Protein AF-0000000068954070 (afdb_homodimer)

pLDDT: mean 81.16, std 16.68, range [24.02, 98.12]

Sequence (468 aa):
MTKLSSVSDAIIRSIESGDLREGDRLPSEGELASFHGVSVGTVQKALARLTHSGLITREQGRGTFVSGTRVAPADVRYLRFRDEQGNELPSYVHARSVKRIKRKGPWSEFLAGDGYVRIERVISVGGRFDLYSEFWLREEDFAQLGGLDRDALEKNLRELIGQRLSLPTLRVDQWIRFGPAPAVAAQELGLDPEAPAFIMELRGYTLRDQPLYYQSVYAAPFAERLMIVREKSTMTKLSSVSDAIIRSIESGDLREGDRLPSEGELASFHGVSVGTVQKALARLTHSGLITREQGRGTFVSGTRVAPADVRYLRFRDEQGNELPSYVHARSVKRIKRKGPWSEFLAGDGYVRIERVISVGGRFDLYSEFWLREEDFAQLGGLDRDALEKNLRELIGQRLSLPTLRVDQWIRFGPAPAVAAQELGLDPEAPAFIMELRGYTLRDQPLYYQSVYAAPFAERLMIVREKST

Solvent-accessible surface area (backbone atoms only — not comparable to full-atom values): 24841 Å² total; per-residue (Å²): 126,57,76,39,53,49,53,35,46,51,52,50,46,30,40,70,70,52,78,36,37,67,64,34,72,52,70,50,57,64,53,47,8,63,75,68,71,48,51,53,65,40,37,49,52,20,50,48,52,35,35,72,67,30,49,24,39,75,40,76,95,66,42,38,22,29,28,65,60,49,68,60,50,76,52,73,76,59,70,37,35,21,45,95,87,64,45,77,43,58,72,45,56,39,62,71,49,76,44,80,41,76,74,82,50,76,55,42,71,61,59,64,62,89,37,30,30,39,38,33,32,39,35,36,40,60,85,73,49,59,33,45,33,42,39,34,32,40,39,69,60,50,57,63,58,66,66,74,54,67,71,57,58,37,47,56,56,65,60,48,40,20,66,65,66,68,48,48,72,69,43,42,47,34,32,36,33,27,33,57,46,60,69,69,59,18,58,76,63,71,44,58,69,76,42,63,19,41,37,36,41,38,39,32,15,22,77,92,68,34,64,58,37,31,35,40,38,35,28,59,67,39,83,45,32,39,50,68,49,82,51,80,78,126,127,56,76,40,52,49,53,37,47,52,51,48,42,30,39,67,70,52,77,36,37,67,64,34,72,51,72,51,56,64,53,48,10,63,76,68,70,47,50,52,65,40,37,50,52,22,49,48,50,34,35,72,66,30,48,26,38,76,38,72,96,70,42,38,22,29,27,66,58,49,66,59,50,76,52,74,72,58,73,35,34,20,44,96,86,63,46,77,42,57,73,47,56,39,62,72,48,76,44,81,40,76,73,81,48,75,54,44,72,61,57,64,60,89,37,30,30,39,38,34,32,38,34,36,42,60,86,75,50,59,34,44,33,40,38,36,34,41,39,68,61,51,57,62,59,68,68,76,54,70,70,58,58,38,47,55,58,64,59,48,41,20,63,67,66,62,48,50,65,68,42,41,47,34,32,37,33,28,28,58,46,58,69,69,60,18,58,76,65,70,46,57,66,78,42,61,17,41,36,36,42,36,39,33,14,22,76,92,67,34,64,58,38,32,35,39,38,35,28,60,67,38,82,46,32,39,50,70,50,80,55,79,78,127

Organism: Cupriavidus necator (strain ATCC 17699 / DSM 428 / KCTC 22496 / NCIMB 10442 / H16 / Stanier 337) (NCBI:txid381666)

Nearest PDB structures (foldseek):
  2wv0-assembly3_E  TM=5.029E-01  e=3.116E-14  Bacillus subtilis
  3cnv-assembly1_C  TM=7.802E-01  e=9.520E-10  Bordetella bronchiseptica RB50
  3cnv-assembly1_D  TM=7.605E-01  e=8.431E-10  Bordetella bronchiseptica RB50
  3cnv-assembly1_B  TM=7.552E-01  e=2.674E-09  Bordetella bronchiseptica RB50
  3cnv-assembly1_A  TM=7.682E-01  e=9.012E-09  Bordetella bronchiseptica RB50

InterPro domains:
  IPR000524 Transcription regulator HTH, GntR [PF00392] (6-66)
  IPR000524 Transcription regulator HTH, GntR [PS50949] (1-69)
  IPR000524 Transcription regulator HTH, GntR [SM00345] (7-66)
  IPR000524 Transcription regulator HTH, GntR [cd07377] (7-67)
  IPR011663 UbiC transcription regulator-associated [PF07702] (112-218)
  IPR011663 UbiC transcription regulator-associated [SM00866] (84-224)
  IPR028978 Chorismate pyruvate-lyase/UbiC transcription regulator-associated domain superfamily [G3DSA:3.40.1410.10] (101-226)
  IPR028978 Chorismate pyruvate-lyase/UbiC transcription regulator-associated domain superfamily [SSF64288] (54-221)
  IPR036388 Winged helix-like DNA-binding domain superfamily [G3DSA:1.10.10.10] (3-100)
  IPR036390 Winged helix DNA-binding domain superfamily [SSF46785] (4-73)
  IPR050679 Bacterial HTH-type transcriptional regulator [PTHR44846] (6-218)

Foldseek 3Di:
DPLLCVLLLVVLLCPLVVVADFFRFDPALVVSCVVSVHDSVSSVVSLVVCVVLQQWPADVPPGIGGGPCQVVPVLPVPQWWAAPVGDTWDKWKFWDDKDKDQDDDPFCVQQVERIKIWTWMWMQTNVPFIKIKIKMFHPVLCVQLVDDDRVRSGDRVQSSSCNRVVFHFRDKDKDKDWFFDPPVRCVVAVHDRGHIKIKMKMWTAGPPRNTGMIMIMIYHDDPIDRDDDDDPPD/DPLLCVLLLVVLLCPLQVVADFFDFDPALVVSCVVSVHDSVSSVSSLVVCVVLQQWPADVPPGIGGGPCQVVPVLPVPQWWAAPVGDTWDKWKFWDDKDKDQDDDPFCVQQVERIKIWTWMWMQTNVPWIKIKIKMFHPVLCVQLVDDDRVRSGDRVQSSSCNRVVFHFSDKDKDKDWWFDPPVRCVVAVHDRGHIKIKMKMWTAGPPRNTGMIMIMIYHDDPIDRDDDDDPPD

Structure (mmCIF, N/CA/C/O backbone):
data_AF-0000000068954070-model_v1
#
loop_
_entity.id
_entity.type
_entity.pdbx_description
1 polymer 'GntR family transcriptional regulator'
#
loop_
_atom_site.group_PDB
_atom_site.id
_atom_site.type_symbol
_atom_site.label_atom_id
_atom_site.label_alt_id
_atom_site.label_comp_id
_atom_site.label_asym_id
_atom_site.label_entity_id
_atom_site.label_seq_id
_atom_site.pdbx_PDB_ins_code
_atom_site.Cartn_x
_atom_site.Cartn_y
_atom_site.Cartn_z
_atom_site.occupancy
_atom_site.B_iso_or_equiv
_atom_site.auth_seq_id
_atom_site.auth_comp_id
_atom_site.auth_asym_id
_atom_site.auth_atom_id
_atom_site.pdbx_PDB_model_num
ATOM 1 N N . MET A 1 1 ? -19.578 29.016 3.51 1 37.38 1 MET A N 1
ATOM 2 C CA . MET A 1 1 ? -19.781 27.578 3.377 1 37.38 1 MET A CA 1
ATOM 3 C C . MET A 1 1 ? -21.141 27.281 2.75 1 37.38 1 MET A C 1
ATOM 5 O O . MET A 1 1 ? -22.172 27.797 3.205 1 37.38 1 MET A O 1
ATOM 9 N N . THR A 1 2 ? -21.172 26.812 1.629 1 49.91 2 THR A N 1
ATOM 10 C CA . THR A 1 2 ? -22.484 26.625 1.021 1 49.91 2 THR A CA 1
ATOM 11 C C . THR A 1 2 ? -23.312 25.625 1.827 1 49.91 2 THR A C 1
ATOM 13 O O . THR A 1 2 ? -22.75 24.781 2.545 1 49.91 2 THR A O 1
ATOM 16 N N . LYS A 1 3 ? -24.562 25.828 1.966 1 56.47 3 LYS A N 1
ATOM 17 C CA . LYS A 1 3 ? -25.5 24.984 2.699 1 56.47 3 LYS A CA 1
ATOM 18 C C . LYS A 1 3 ? -25.234 23.5 2.438 1 56.47 3 LYS A C 1
ATOM 20 O O . LYS A 1 3 ? -25.391 22.672 3.33 1 56.47 3 LYS A O 1
ATOM 25 N N . LEU A 1 4 ? -24.766 23.125 1.271 1 53.81 4 LEU A N 1
ATOM 26 C CA . LEU A 1 4 ? -24.406 21.766 0.862 1 53.81 4 LEU A CA 1
ATOM 27 C C . LEU A 1 4 ? -23.219 21.25 1.671 1 53.81 4 LEU A C 1
ATOM 29 O O . LEU A 1 4 ? -23.219 20.125 2.143 1 53.81 4 LEU A O 1
ATOM 33 N N . SER A 1 5 ? -22.344 22.062 1.843 1 59.75 5 SER A N 1
ATOM 34 C CA . SER A 1 5 ? -21.125 21.719 2.586 1 59.75 5 SER A CA 1
ATOM 35 C C . SER A 1 5 ? -21.438 21.5 4.062 1 59.75 5 SER A C 1
ATOM 37 O O . SER A 1 5 ? -20.844 20.609 4.699 1 59.75 5 SER A O 1
ATOM 39 N N . SER A 1 6 ? -22.453 22.141 4.441 1 66.88 6 SER A N 1
ATOM 40 C CA . SER A 1 6 ? -22.781 22.047 5.863 1 66.88 6 SER A CA 1
ATOM 41 C C . SER A 1 6 ? -23.312 20.656 6.215 1 66.88 6 SER A C 1
ATOM 43 O O . SER A 1 6 ? -22.938 20.078 7.234 1 66.88 6 SER A O 1
ATOM 45 N N . VAL A 1 7 ? -24.188 20.078 5.34 1 77.38 7 VAL A N 1
ATOM 46 C CA . VAL A 1 7 ? -24.766 18.781 5.605 1 77.38 7 VAL A CA 1
ATOM 47 C C . VAL A 1 7 ? -23.688 17.703 5.52 1 77.38 7 VAL A C 1
ATOM 49 O O . VAL A 1 7 ? -23.562 16.859 6.418 1 77.38 7 VAL A O 1
ATOM 52 N N . SER A 1 8 ? -22.969 17.828 4.457 1 73.06 8 SER A N 1
ATOM 53 C CA . SER A 1 8 ? -21.906 16.844 4.301 1 73.06 8 SER A CA 1
ATOM 54 C C . SER A 1 8 ? -20.922 16.891 5.473 1 73.06 8 SER A C 1
ATOM 56 O O . SER A 1 8 ? -20.547 15.859 6.02 1 73.06 8 SER A O 1
ATOM 58 N N . ASP A 1 9 ? -20.688 18.078 5.836 1 62.56 9 ASP A N 1
ATOM 59 C CA . ASP A 1 9 ? -19.734 18.281 6.926 1 62.56 9 ASP A CA 1
ATOM 60 C C . ASP A 1 9 ? -20.281 17.734 8.242 1 62.56 9 ASP A C 1
ATOM 62 O O . ASP A 1 9 ? -19.547 17.141 9.031 1 62.56 9 ASP A O 1
ATOM 66 N N . ALA A 1 10 ? -21.531 18 8.438 1 71.38 10 ALA A N 1
ATOM 67 C CA . ALA A 1 10 ? -22.156 17.516 9.664 1 71.38 10 ALA A CA 1
ATOM 68 C C . ALA A 1 10 ? -22.141 15.984 9.719 1 71.38 10 ALA A C 1
ATOM 70 O O . ALA A 1 10 ? -21.844 15.406 10.766 1 71.38 10 ALA A O 1
ATOM 71 N N . ILE A 1 11 ? -22.375 15.344 8.648 1 76 11 ILE A N 1
ATOM 72 C CA . ILE A 1 11 ? -22.391 13.883 8.602 1 76 11 ILE A CA 1
ATOM 73 C C . ILE A 1 11 ? -20.969 13.359 8.773 1 76 11 ILE A C 1
ATOM 75 O O . ILE A 1 11 ? -20.734 12.422 9.539 1 76 11 ILE A O 1
ATOM 79 N N . ILE A 1 12 ? -20.141 14.016 8.109 1 65.31 12 ILE A N 1
ATOM 80 C CA . ILE A 1 12 ? -18.734 13.633 8.219 1 65.31 12 ILE A CA 1
ATOM 81 C C . ILE A 1 12 ? -18.281 13.789 9.664 1 65.31 12 ILE A C 1
ATOM 83 O O . ILE A 1 12 ? -17.625 12.898 10.219 1 65.31 12 ILE A O 1
ATOM 87 N N . ARG A 1 13 ? -18.656 14.828 10.281 1 60.53 13 ARG A N 1
ATOM 88 C CA . ARG A 1 13 ? -18.297 15.055 11.68 1 60.53 13 ARG A CA 1
ATOM 89 C C . ARG A 1 13 ? -18.875 13.961 12.578 1 60.53 13 ARG A C 1
ATOM 91 O O . ARG A 1 13 ? -18.219 13.508 13.516 1 60.53 13 ARG A O 1
ATOM 98 N N . SER A 1 14 ? -20.062 13.602 12.25 1 67.69 14 SER A N 1
ATOM 99 C CA . SER A 1 14 ? -20.703 12.547 13.039 1 67.69 14 SER A CA 1
ATOM 100 C C . SER A 1 14 ? -20 11.211 12.852 1 67.69 14 SER A C 1
ATOM 102 O O . SER A 1 14 ? -19.891 10.422 13.797 1 67.69 14 SER A O 1
ATOM 104 N N . ILE A 1 15 ? -19.562 11.047 11.703 1 65.19 15 ILE A N 1
ATOM 105 C CA . ILE A 1 15 ? -18.828 9.812 11.438 1 65.19 15 ILE A CA 1
ATOM 106 C C . ILE A 1 15 ? -17.469 9.859 12.109 1 65.19 15 ILE A C 1
ATOM 108 O O . ILE A 1 15 ? -17.047 8.906 12.766 1 65.19 15 ILE A O 1
ATOM 112 N N . GLU A 1 16 ? -16.984 10.953 12.109 1 52.72 16 GLU A N 1
ATOM 113 C CA . GLU A 1 16 ? -15.656 11.156 12.68 1 52.72 16 GLU A CA 1
ATOM 114 C C . GLU A 1 16 ? -15.688 11.086 14.203 1 52.72 16 GLU A C 1
ATOM 116 O O . GLU A 1 16 ? -14.758 10.57 14.828 1 52.72 16 GLU A O 1
ATOM 121 N N . SER A 1 17 ? -16.656 11.57 14.688 1 52.03 17 SER A N 1
ATOM 122 C CA . SER A 1 17 ? -16.797 11.609 16.141 1 52.03 17 SER A CA 1
ATOM 123 C C . SER A 1 17 ? -17.234 10.258 16.688 1 52.03 17 SER A C 1
ATOM 125 O O . SER A 1 17 ? -17.203 10.031 17.906 1 52.03 17 SER A O 1
ATOM 127 N N . GLY A 1 18 ? -17.469 9.453 15.672 1 56 18 GLY A N 1
ATOM 128 C CA . GLY A 1 18 ? -17.984 8.164 16.109 1 56 18 GLY A CA 1
ATOM 129 C C . GLY A 1 18 ? -19.469 8.18 16.422 1 56 18 GLY A C 1
ATOM 130 O O . GLY A 1 18 ? -20.047 7.156 16.797 1 56 18 GLY A O 1
ATOM 131 N N . ASP A 1 19 ? -20.094 9.297 16.359 1 62.62 19 ASP A N 1
ATOM 132 C CA . ASP A 1 19 ? -21.531 9.367 16.547 1 62.62 19 ASP A CA 1
ATOM 133 C C . ASP A 1 19 ? -22.266 8.531 15.5 1 62.62 19 ASP A C 1
ATOM 135 O O . ASP A 1 19 ? -23.344 7.98 15.773 1 62.62 19 ASP A O 1
ATOM 139 N N . LEU A 1 20 ? -21.672 8.578 14.328 1 70.25 20 LEU A N 1
ATOM 140 C CA . LEU A 1 20 ? -22.094 7.676 13.266 1 70.25 20 LEU A CA 1
ATOM 141 C C . LEU A 1 20 ? -21 6.645 12.977 1 70.25 20 LEU A C 1
ATOM 143 O O . LEU A 1 20 ? -19.844 7.004 12.711 1 70.25 20 LEU A O 1
ATOM 147 N N . ARG A 1 21 ? -21.312 5.52 13.172 1 62.78 21 ARG A N 1
ATOM 148 C CA . ARG A 1 21 ? -20.359 4.434 12.977 1 62.78 21 ARG A CA 1
ATOM 149 C C . ARG A 1 21 ? -20.688 3.646 11.711 1 62.78 21 ARG A C 1
ATOM 151 O O . ARG A 1 21 ? -21.781 3.764 11.164 1 62.78 21 ARG A O 1
ATOM 158 N N . GLU A 1 22 ? -19.562 2.971 11.367 1 61.41 22 GLU A N 1
ATOM 159 C CA . GLU A 1 22 ? -19.766 2.078 10.234 1 61.41 22 GLU A CA 1
ATOM 160 C C . GLU A 1 22 ? -21.062 1.28 10.398 1 61.41 22 GLU A C 1
ATOM 162 O O . GLU A 1 22 ? -21.328 0.748 11.477 1 61.41 22 GLU A O 1
ATOM 167 N N . GLY A 1 23 ? -21.766 1.341 9.367 1 66.31 23 GLY A N 1
ATOM 168 C CA . GLY A 1 23 ? -23 0.562 9.383 1 66.31 23 GLY A CA 1
ATOM 169 C C . GLY A 1 23 ? -24.188 1.342 9.906 1 66.31 23 GLY A C 1
ATOM 170 O O . GLY A 1 23 ? -25.328 0.921 9.734 1 66.31 23 GLY A O 1
ATOM 171 N N . ASP A 1 24 ? -23.969 2.385 10.562 1 72.88 24 ASP A N 1
ATOM 172 C CA . ASP A 1 24 ? -25.094 3.172 11.07 1 72.88 24 ASP A CA 1
ATOM 173 C C . ASP A 1 24 ? -25.938 3.725 9.93 1 72.88 24 ASP A C 1
ATOM 175 O O . ASP A 1 24 ? -25.406 4.141 8.898 1 72.88 24 ASP A O 1
ATOM 179 N N . ARG A 1 25 ? -27.266 3.68 10.148 1 82.38 25 ARG A N 1
ATOM 180 C CA . ARG A 1 25 ? -28.188 4.293 9.203 1 82.38 25 ARG A CA 1
ATOM 181 C C . ARG A 1 25 ? -28.281 5.797 9.43 1 82.38 25 ARG A C 1
ATOM 183 O O . ARG A 1 25 ? -28.453 6.242 10.57 1 82.38 25 ARG A O 1
ATOM 190 N N . LEU A 1 26 ? -28.094 6.504 8.383 1 86.56 26 LEU A N 1
ATOM 191 C CA . LEU A 1 26 ? -28.328 7.941 8.461 1 86.56 26 LEU A CA 1
ATOM 192 C C . LEU A 1 26 ? -29.828 8.25 8.523 1 86.56 26 LEU A C 1
ATOM 194 O O . LEU A 1 26 ? -30.641 7.477 8.016 1 86.56 26 LEU A O 1
ATOM 198 N N . PRO A 1 27 ? -30.203 9.406 9.164 1 84.5 27 PRO A N 1
ATOM 199 C CA . PRO A 1 27 ? -31.578 9.875 9.031 1 84.5 27 PRO A CA 1
ATOM 200 C C . PRO A 1 27 ? -32.031 10 7.574 1 84.5 27 PRO A C 1
ATOM 202 O O . PRO A 1 27 ? -31.188 10.047 6.676 1 84.5 27 PRO A O 1
ATOM 205 N N . SER A 1 28 ? -33.281 9.914 7.387 1 86.38 28 SER A N 1
ATOM 206 C CA . SER A 1 28 ? -33.812 10.086 6.035 1 86.38 28 SER A CA 1
ATOM 207 C C . SER A 1 28 ? -33.406 11.438 5.449 1 86.38 28 SER A C 1
ATOM 209 O O . SER A 1 28 ? -33.031 12.352 6.188 1 86.38 28 SER A O 1
ATOM 211 N N . GLU A 1 29 ? -33.406 11.461 4.16 1 88.75 29 GLU A N 1
ATOM 212 C CA . GLU A 1 29 ? -33.062 12.711 3.484 1 88.75 29 GLU A CA 1
ATOM 213 C C . GLU A 1 29 ? -33.938 13.859 3.984 1 88.75 29 GLU A C 1
ATOM 215 O O . GLU A 1 29 ? -33.469 14.984 4.156 1 88.75 29 GLU A O 1
ATOM 220 N N . GLY A 1 30 ? -35.219 13.539 4.207 1 87.06 30 GLY A N 1
ATOM 221 C CA . GLY A 1 30 ? -36.125 14.539 4.758 1 87.06 30 GLY A CA 1
ATOM 222 C C . GLY A 1 30 ? -35.719 14.992 6.152 1 87.06 30 GLY A C 1
ATOM 223 O O . GLY A 1 30 ? -35.75 16.188 6.453 1 87.06 30 GLY A O 1
ATOM 224 N N . GLU A 1 31 ? -35.438 14.047 7.035 1 87.5 31 GLU A N 1
ATOM 225 C CA . GLU A 1 31 ? -35 14.359 8.391 1 87.5 31 GLU A CA 1
ATOM 226 C C . GLU A 1 31 ? -33.719 15.195 8.391 1 87.5 31 GLU A C 1
ATOM 228 O O . GLU A 1 31 ? -33.594 16.156 9.156 1 87.5 31 GLU A O 1
ATOM 233 N N . LEU A 1 32 ? -32.781 14.82 7.555 1 87.19 32 LEU A N 1
ATOM 234 C CA . LEU A 1 32 ? -31.531 15.555 7.445 1 87.19 32 LEU A CA 1
ATOM 235 C C . LEU A 1 32 ? -31.781 16.984 6.973 1 87.19 32 LEU A C 1
ATOM 237 O O . LEU A 1 32 ? -31.156 17.922 7.457 1 87.19 32 LEU A O 1
ATOM 241 N N . ALA A 1 33 ? -32.688 17.047 6.051 1 88.62 33 ALA A N 1
ATOM 242 C CA . ALA A 1 33 ? -33.031 18.375 5.555 1 88.62 33 ALA A CA 1
ATOM 243 C C . ALA A 1 33 ? -33.594 19.25 6.672 1 88.62 33 ALA A C 1
ATOM 245 O O . ALA A 1 33 ? -33.188 20.406 6.828 1 88.62 33 ALA A O 1
ATOM 246 N N . SER A 1 34 ? -34.5 18.672 7.395 1 87 34 SER A N 1
ATOM 247 C CA . SER A 1 34 ? -35.125 19.391 8.508 1 87 34 SER A CA 1
ATOM 248 C C . SER A 1 34 ? -34.094 19.75 9.57 1 87 34 SER A C 1
ATOM 250 O O . SER A 1 34 ? -34.094 20.891 10.055 1 87 34 SER A O 1
ATOM 252 N N . PHE A 1 35 ? -33.281 18.875 9.914 1 82.5 35 PHE A N 1
ATOM 253 C CA . PHE A 1 35 ? -32.281 19.047 10.961 1 82.5 35 PHE A CA 1
ATOM 254 C C . PHE A 1 35 ? -31.297 20.141 10.602 1 82.5 35 PHE A C 1
ATOM 256 O O . PHE A 1 35 ? -30.891 20.922 11.469 1 82.5 35 PHE A O 1
ATOM 263 N N . HIS A 1 36 ? -31 20.234 9.312 1 84.12 36 HIS A N 1
ATOM 264 C CA . HIS A 1 36 ? -29.922 21.141 8.898 1 84.12 36 HIS A CA 1
ATOM 265 C C . HIS A 1 36 ? -30.5 22.406 8.266 1 84.12 36 HIS A C 1
ATOM 267 O O . HIS A 1 36 ? -29.75 23.312 7.902 1 84.12 36 HIS A O 1
ATOM 273 N N . GLY A 1 37 ? -31.797 22.391 8.125 1 84.94 37 GLY A N 1
ATOM 274 C CA . GLY A 1 37 ? -32.438 23.562 7.57 1 84.94 37 GLY A CA 1
ATOM 275 C C . GLY A 1 37 ? -32.125 23.812 6.113 1 84.94 37 GLY A C 1
ATOM 276 O O . GLY A 1 37 ? -31.844 24.938 5.703 1 84.94 37 GLY A O 1
ATOM 277 N N . VAL A 1 38 ? -31.969 22.797 5.398 1 85.44 38 VAL A N 1
ATOM 278 C CA . VAL A 1 38 ? -31.672 22.906 3.973 1 85.44 38 VAL A CA 1
ATOM 279 C C . VAL A 1 38 ? -32.688 22.109 3.172 1 85.44 38 VAL A C 1
ATOM 281 O O . VAL A 1 38 ? -33.531 21.406 3.746 1 85.44 38 VAL A O 1
ATOM 284 N N . SER A 1 39 ? -32.688 22.344 1.859 1 86.62 39 SER A N 1
ATOM 285 C CA . SER A 1 39 ? -33.594 21.609 0.993 1 86.62 39 SER A CA 1
ATOM 286 C C . SER A 1 39 ? -33.188 20.141 0.866 1 86.62 39 SER A C 1
ATOM 288 O O . SER A 1 39 ? -32.031 19.797 1.063 1 86.62 39 SER A O 1
ATOM 290 N N . VAL A 1 40 ? -34.188 19.328 0.577 1 87 40 VAL A N 1
ATOM 291 C CA . VAL A 1 40 ? -33.938 17.922 0.299 1 87 40 VAL A CA 1
ATOM 292 C C . VAL A 1 40 ? -32.969 17.797 -0.853 1 87 40 VAL A C 1
ATOM 294 O O . VAL A 1 40 ? -32.094 16.906 -0.844 1 87 40 VAL A O 1
ATOM 297 N N . GLY A 1 41 ? -32.938 18.625 -1.765 1 84.12 41 GLY A N 1
ATOM 298 C CA . GLY A 1 41 ? -31.984 18.625 -2.867 1 84.12 41 GLY A CA 1
ATOM 299 C C . GLY A 1 41 ? -30.547 18.828 -2.416 1 84.12 41 GLY A C 1
ATOM 300 O O . GLY A 1 41 ? -29.641 18.172 -2.918 1 84.12 41 GLY A O 1
ATOM 301 N N . THR A 1 42 ? -30.422 19.734 -1.508 1 78 42 THR A N 1
ATOM 302 C CA . THR A 1 42 ? -29.109 19.984 -0.935 1 78 42 THR A CA 1
ATOM 303 C C . THR A 1 42 ? -28.594 18.75 -0.209 1 78 42 THR A C 1
ATOM 305 O O . THR A 1 42 ? -27.406 18.406 -0.336 1 78 42 THR A O 1
ATOM 308 N N . VAL A 1 43 ? -29.484 18.125 0.576 1 84.44 43 VAL A N 1
ATOM 309 C CA . VAL A 1 43 ? -29.109 16.906 1.283 1 84.44 43 VAL A CA 1
ATOM 310 C C . VAL A 1 43 ? -28.734 15.828 0.278 1 84.44 43 VAL A C 1
ATOM 312 O O . VAL A 1 43 ? -27.719 15.133 0.455 1 84.44 43 VAL A O 1
ATOM 315 N N . GLN A 1 44 ? -29.5 15.719 -0.751 1 82.62 44 GLN A N 1
ATOM 316 C CA . GLN A 1 44 ? -29.234 14.703 -1.768 1 82.62 44 GLN A CA 1
ATOM 317 C C . GLN A 1 44 ? -27.859 14.906 -2.396 1 82.62 44 GLN A C 1
ATOM 319 O O . GLN A 1 44 ? -27.109 13.945 -2.598 1 82.62 44 GLN A O 1
ATOM 324 N N . LYS A 1 45 ? -27.516 16.078 -2.67 1 75.56 45 LYS A N 1
ATOM 325 C CA . LYS A 1 45 ? -26.203 16.391 -3.23 1 75.56 45 LYS A CA 1
ATOM 326 C C . LYS A 1 45 ? -25.094 16.062 -2.242 1 75.56 45 LYS A C 1
ATOM 328 O O . LYS A 1 45 ? -24.047 15.516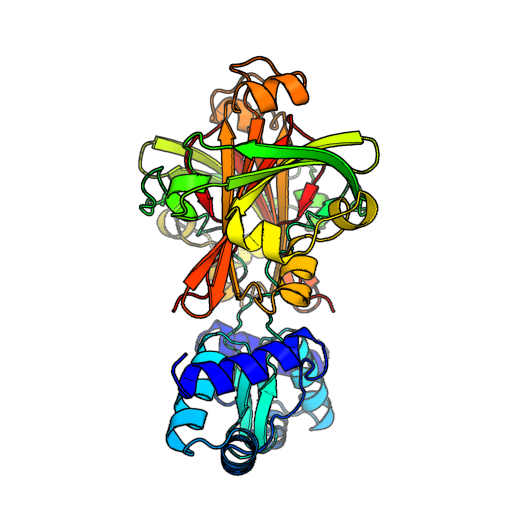 -2.625 1 75.56 45 LYS A O 1
ATOM 333 N N . ALA A 1 46 ? -25.406 16.453 -1.028 1 77.44 46 ALA A N 1
ATOM 334 C CA . ALA A 1 46 ? -24.422 16.156 0.017 1 77.44 46 ALA A CA 1
ATOM 335 C C . ALA A 1 46 ? -24.203 14.648 0.145 1 77.44 46 ALA A C 1
ATOM 337 O O . ALA A 1 46 ? -23.062 14.188 0.222 1 77.44 46 ALA A O 1
ATOM 338 N N . LEU A 1 47 ? -25.344 13.906 0.197 1 79.06 47 LEU A N 1
ATOM 339 C CA . LEU A 1 47 ? -25.266 12.453 0.332 1 79.06 47 LEU A CA 1
ATOM 340 C C . LEU A 1 47 ? -24.609 11.828 -0.898 1 79.06 47 LEU A C 1
ATOM 342 O O . LEU A 1 47 ? -23.875 10.852 -0.785 1 79.06 47 LEU A O 1
ATOM 346 N N . ALA A 1 48 ? -24.844 12.406 -1.979 1 72.19 48 ALA A N 1
ATOM 347 C CA . ALA A 1 48 ? -24.188 11.93 -3.197 1 72.19 48 ALA A CA 1
ATOM 348 C C . ALA A 1 48 ? -22.672 12.078 -3.109 1 72.19 48 ALA A C 1
ATOM 350 O O . ALA A 1 48 ? -21.938 11.164 -3.465 1 72.19 48 ALA A O 1
ATOM 351 N N . ARG A 1 49 ? -22.297 13.195 -2.621 1 62.72 49 ARG A N 1
ATOM 352 C CA . ARG A 1 49 ? -20.875 13.445 -2.428 1 62.72 49 ARG A CA 1
ATOM 353 C C . ARG A 1 49 ? -20.266 12.43 -1.461 1 62.72 49 ARG A C 1
ATOM 355 O O . ARG A 1 49 ? -19.188 11.883 -1.718 1 62.72 49 ARG A O 1
ATOM 362 N N . LEU A 1 50 ? -20.984 12.219 -0.342 1 70.5 50 LEU A N 1
ATOM 363 C CA . LEU A 1 50 ? -20.484 11.297 0.679 1 70.5 50 LEU A CA 1
ATOM 364 C C . LEU A 1 50 ? -20.484 9.859 0.161 1 70.5 50 LEU A C 1
ATOM 366 O O . LEU A 1 50 ? -19.609 9.07 0.53 1 70.5 50 LEU A O 1
ATOM 370 N N . THR A 1 51 ? -21.484 9.586 -0.679 1 68.25 51 THR A N 1
ATOM 371 C CA . THR A 1 51 ? -21.531 8.273 -1.312 1 68.25 51 THR A CA 1
ATOM 372 C C . THR A 1 51 ? -20.344 8.094 -2.262 1 68.25 51 THR A C 1
ATOM 374 O O . THR A 1 51 ? -19.688 7.055 -2.246 1 68.25 51 THR A O 1
ATOM 377 N N . HIS A 1 52 ? -20.094 9.086 -2.91 1 57.59 52 HIS A N 1
ATOM 378 C CA . HIS A 1 52 ? -18.969 9.047 -3.852 1 57.59 52 HIS A CA 1
ATOM 379 C C . HIS A 1 52 ? -17.641 8.859 -3.129 1 57.59 52 HIS A C 1
ATOM 381 O O . HIS A 1 52 ? -16.766 8.141 -3.613 1 57.59 52 HIS A O 1
ATOM 387 N N . SER A 1 53 ? -17.688 9.523 -2.006 1 55.09 53 SER A N 1
ATOM 388 C CA . SER A 1 53 ? -16.469 9.43 -1.217 1 55.09 53 SER A CA 1
ATOM 389 C C . SER A 1 53 ? -16.391 8.109 -0.462 1 55.09 53 SER A C 1
ATOM 391 O O . SER A 1 53 ? -15.398 7.816 0.203 1 55.09 53 SER A O 1
ATOM 393 N N . GLY A 1 54 ? -17.453 7.355 -0.51 1 59.06 54 GLY A N 1
ATOM 394 C CA . GLY A 1 54 ? -17.5 6.055 0.141 1 59.06 54 GLY A CA 1
ATOM 395 C C . GLY A 1 54 ? -17.812 6.141 1.624 1 59.06 54 GLY A C 1
ATOM 396 O O . GLY A 1 54 ? -17.703 5.141 2.342 1 59.06 54 GLY A O 1
ATOM 397 N N . LEU A 1 55 ? -18 7.32 2.033 1 65.25 55 LEU A N 1
ATOM 398 C CA . LEU A 1 55 ? -18.25 7.496 3.459 1 65.25 55 LEU A CA 1
ATOM 399 C C . LEU A 1 55 ? -19.594 6.895 3.852 1 65.25 55 LEU A C 1
ATOM 401 O O . LEU A 1 55 ? -19.781 6.453 4.988 1 65.25 55 LEU A O 1
ATOM 405 N N . ILE A 1 56 ? -20.469 7.051 2.887 1 71.88 56 ILE A N 1
ATOM 406 C CA . ILE A 1 56 ? -21.781 6.453 3.117 1 71.88 56 ILE A CA 1
ATOM 407 C C . ILE A 1 56 ? -22.188 5.621 1.904 1 71.88 56 ILE A C 1
ATOM 409 O O . ILE A 1 56 ? -21.625 5.789 0.815 1 71.88 56 ILE A O 1
ATOM 413 N N . THR A 1 57 ? -22.938 4.719 2.145 1 72.06 57 THR A N 1
ATOM 414 C CA . THR A 1 57 ? -23.531 3.9 1.092 1 72.06 57 THR A CA 1
ATOM 415 C C . THR A 1 57 ? -25.047 4.008 1.112 1 72.06 57 THR A C 1
ATOM 417 O O . THR A 1 57 ? -25.672 3.984 2.182 1 72.06 57 THR A O 1
ATOM 420 N N . ARG A 1 58 ? -25.594 4.277 -0.036 1 74.38 58 ARG A N 1
ATOM 421 C CA . ARG A 1 58 ? -27.047 4.316 -0.161 1 74.38 58 ARG A CA 1
ATOM 422 C C . ARG A 1 58 ? -27.594 2.951 -0.565 1 74.38 58 ARG A C 1
ATOM 424 O O . ARG A 1 58 ? -27.078 2.316 -1.485 1 74.38 58 ARG A O 1
ATOM 431 N N . GLU A 1 59 ? -28.422 2.506 0.269 1 65.75 59 GLU A N 1
ATOM 432 C CA . GLU A 1 59 ? -29.094 1.252 -0.041 1 65.75 59 GLU A CA 1
ATOM 433 C C . GLU A 1 59 ? -30.562 1.49 -0.388 1 65.75 59 GLU A C 1
ATOM 435 O O . GLU A 1 59 ? -31.328 1.991 0.438 1 65.75 59 GLU A O 1
ATOM 440 N N . GLN A 1 60 ? -30.922 1.312 -1.644 1 65.25 60 GLN A N 1
ATOM 441 C CA . GLN A 1 60 ? -32.281 1.531 -2.09 1 65.25 60 GLN A CA 1
ATOM 442 C C . GLN A 1 60 ? -33.281 0.823 -1.175 1 65.25 60 GLN A C 1
ATOM 444 O O . GLN A 1 60 ? -33.188 -0.384 -0.948 1 65.25 60 GLN A O 1
ATOM 449 N N . GLY A 1 61 ? -34.188 1.502 -0.715 1 65.75 61 GLY A N 1
ATOM 450 C CA . GLY A 1 61 ? -35.281 0.981 0.114 1 65.75 61 GLY A CA 1
ATOM 451 C C . GLY A 1 61 ? -34.875 0.807 1.567 1 65.75 61 GLY A C 1
ATOM 452 O O . GLY A 1 61 ? -35.719 0.516 2.418 1 65.75 61 GLY A O 1
ATOM 453 N N . ARG A 1 62 ? -33.656 0.805 1.894 1 70.12 62 ARG A N 1
ATOM 454 C CA . ARG A 1 62 ? -33.219 0.588 3.27 1 70.12 62 ARG A CA 1
ATOM 455 C C . ARG A 1 62 ? -32.688 1.882 3.893 1 70.12 62 ARG A C 1
ATOM 457 O O . ARG A 1 62 ? -32.938 2.141 5.078 1 70.12 62 ARG A O 1
ATOM 464 N N . GLY A 1 63 ? -32 2.602 3.076 1 80.44 63 GLY A N 1
ATOM 465 C CA . GLY A 1 63 ? -31.516 3.865 3.59 1 80.44 63 GLY A CA 1
ATOM 466 C C . GLY A 1 63 ? -30.047 4.105 3.262 1 80.44 63 GLY A C 1
ATOM 467 O O . GLY A 1 63 ? -29.5 3.498 2.334 1 80.44 63 GLY A O 1
ATOM 468 N N . THR A 1 64 ? -29.484 5.141 3.773 1 81.94 64 THR A N 1
ATOM 469 C CA . THR A 1 64 ? -28.094 5.559 3.627 1 81.94 64 THR A CA 1
ATOM 470 C C . THR A 1 64 ? -27.281 5.188 4.863 1 81.94 64 THR A C 1
ATOM 472 O O . THR A 1 64 ? -27.703 5.453 5.992 1 81.94 64 THR A O 1
ATOM 475 N N . PHE A 1 65 ? -26.188 4.453 4.645 1 78.5 65 PHE A N 1
ATOM 476 C CA . PHE A 1 65 ? -25.406 3.924 5.75 1 78.5 65 PHE A CA 1
ATOM 477 C C . PHE A 1 65 ? -23.969 4.441 5.684 1 78.5 65 PHE A C 1
ATOM 479 O O . PHE A 1 65 ? -23.453 4.738 4.602 1 78.5 65 PHE A O 1
ATOM 486 N N . VAL A 1 66 ? -23.422 4.598 6.883 1 72.56 66 VAL A N 1
ATOM 487 C CA . VAL A 1 66 ? -21.984 4.883 6.934 1 72.56 66 VAL A CA 1
ATOM 488 C C . VAL A 1 66 ? -21.203 3.689 6.398 1 72.56 66 VAL A C 1
ATOM 490 O O . VAL A 1 66 ? -21.406 2.555 6.832 1 72.56 66 VAL A O 1
ATOM 493 N N . SER A 1 67 ? -20.516 3.965 5.273 1 60.56 67 SER A N 1
ATOM 494 C CA . SER A 1 67 ? -19.75 2.904 4.641 1 60.56 67 SER A CA 1
ATOM 495 C C . SER A 1 67 ? -18.594 2.449 5.539 1 60.56 67 SER A C 1
ATOM 497 O O . SER A 1 67 ? -18.047 3.244 6.305 1 60.56 67 SER A O 1
ATOM 499 N N . GLY A 1 68 ? -18.484 1.262 5.699 1 48.03 68 GLY A N 1
ATOM 500 C CA . GLY A 1 68 ? -17.281 0.736 6.348 1 48.03 68 GLY A CA 1
ATOM 501 C C . GLY A 1 68 ? -16.016 1.038 5.586 1 48.03 68 GLY A C 1
ATOM 502 O O . GLY A 1 68 ? -14.906 0.82 6.098 1 48.03 68 GLY A O 1
ATOM 503 N N . THR A 1 69 ? -16.188 0.988 4.371 1 40.62 69 THR A N 1
ATOM 504 C CA . THR A 1 69 ? -14.953 1.074 3.592 1 40.62 69 THR A CA 1
ATOM 505 C C . THR A 1 69 ? -14.242 2.398 3.852 1 40.62 69 THR A C 1
ATOM 507 O O . THR A 1 69 ? -14.578 3.42 3.246 1 40.62 69 THR A O 1
ATOM 510 N N . ARG A 1 70 ? -14.367 2.951 5.059 1 38.34 70 ARG A N 1
ATOM 511 C CA . ARG A 1 70 ? -13.406 4.031 5.277 1 38.34 70 ARG A CA 1
ATOM 512 C C . ARG A 1 70 ? -12.07 3.723 4.609 1 38.34 70 ARG A C 1
ATOM 514 O O . ARG A 1 70 ? -11.484 2.662 4.844 1 38.34 70 ARG A O 1
ATOM 521 N N . VAL A 1 71 ? -12.016 4.043 3.373 1 37.38 71 VAL A N 1
ATOM 522 C CA . VAL A 1 71 ? -10.578 4.039 3.135 1 37.38 71 VAL A CA 1
ATOM 523 C C . VAL A 1 71 ? -9.844 4.469 4.402 1 37.38 71 VAL A C 1
ATOM 525 O O . VAL A 1 71 ? -9.883 5.637 4.785 1 37.38 71 VAL A O 1
ATOM 528 N N . ALA A 1 72 ? -10.297 4.059 5.562 1 36.66 72 ALA A N 1
ATOM 529 C CA . ALA A 1 72 ? -9.359 4.488 6.594 1 36.66 72 ALA A CA 1
ATOM 530 C C . ALA A 1 72 ? -7.965 4.691 6.016 1 36.66 72 ALA A C 1
ATOM 532 O O . ALA A 1 72 ? -7.379 3.77 5.441 1 36.66 72 ALA A O 1
ATOM 533 N N . PRO A 1 73 ? -7.84 5.926 5.398 1 36.62 73 PRO A N 1
ATOM 534 C CA . PRO A 1 73 ? -6.438 6.172 5.047 1 36.62 73 PRO A CA 1
ATOM 535 C C . PRO A 1 73 ? -5.465 5.34 5.879 1 36.62 73 PRO A C 1
ATOM 537 O O . PRO A 1 73 ? -5.793 4.941 7 1 36.62 73 PRO A O 1
ATOM 540 N N . ALA A 1 74 ? -4.648 4.602 5.238 1 37.81 74 ALA A N 1
ATOM 541 C CA . ALA A 1 74 ? -3.457 4.121 5.938 1 37.81 74 ALA A CA 1
ATOM 542 C C . ALA A 1 74 ? -3.055 5.078 7.055 1 37.81 74 ALA A C 1
ATOM 544 O O . ALA A 1 74 ? -2.666 6.219 6.793 1 37.81 74 ALA A O 1
ATOM 545 N N . ASP A 1 75 ? -3.936 5.477 7.934 1 36.44 75 ASP A N 1
ATOM 546 C CA . ASP A 1 75 ? -3.254 6.148 9.031 1 36.44 75 ASP A CA 1
ATOM 547 C C . ASP A 1 75 ? -1.757 5.844 9.016 1 36.44 75 ASP A C 1
ATOM 549 O O . ASP A 1 75 ? -1.354 4.68 9.062 1 36.44 75 ASP A O 1
ATOM 553 N N . VAL A 1 76 ? -1.004 6.617 8.422 1 40.94 76 VAL A N 1
ATOM 554 C CA . VAL A 1 76 ? 0.437 6.715 8.641 1 40.94 76 VAL A CA 1
ATOM 555 C C . VAL A 1 76 ? 0.795 6.168 10.016 1 40.94 76 VAL A C 1
ATOM 557 O O . VAL A 1 76 ? 1.961 5.875 10.289 1 40.94 76 VAL A O 1
ATOM 560 N N . ARG A 1 77 ? -0.029 6.523 11.047 1 41.97 77 ARG A N 1
ATOM 561 C CA . ARG A 1 77 ? 0.415 5.801 12.234 1 41.97 77 ARG A CA 1
ATOM 562 C C . ARG A 1 77 ? 0.702 4.34 11.914 1 41.97 77 ARG A C 1
ATOM 564 O O . ARG A 1 77 ? 1.481 3.684 12.609 1 41.97 77 ARG A O 1
ATOM 571 N N . TYR A 1 78 ? 0.1 3.621 10.82 1 56.34 78 TYR A N 1
ATOM 572 C CA . TYR A 1 78 ? 0.278 2.221 11.188 1 56.34 78 TYR A CA 1
ATOM 573 C C . TYR A 1 78 ? 1.146 1.493 10.172 1 56.34 78 TYR A C 1
ATOM 575 O O . TYR A 1 78 ? 0.629 0.827 9.273 1 56.34 78 TYR A O 1
ATOM 583 N N . LEU A 1 79 ? 2.186 2.496 9.789 1 79.06 79 LEU A N 1
ATOM 584 C CA . LEU A 1 79 ? 3.154 1.545 9.25 1 79.06 79 LEU A CA 1
ATOM 585 C C . LEU A 1 79 ? 3.195 0.276 10.094 1 79.06 79 LEU A C 1
ATOM 587 O O . LEU A 1 79 ? 3.412 0.339 11.312 1 79.06 79 LEU A O 1
ATOM 591 N N . ARG A 1 80 ? 2.807 -0.667 9.516 1 83.19 80 ARG A N 1
ATOM 592 C CA . ARG A 1 80 ? 2.863 -1.965 10.188 1 83.19 80 ARG A CA 1
ATOM 593 C C . ARG A 1 80 ? 4.082 -2.762 9.727 1 83.19 80 ARG A C 1
ATOM 595 O O . ARG A 1 80 ? 4.293 -2.943 8.523 1 83.19 80 ARG A O 1
ATOM 602 N N . PHE A 1 81 ? 4.824 -3 10.734 1 92.12 81 PHE A N 1
ATOM 603 C CA . PHE A 1 81 ? 6.016 -3.791 10.453 1 92.12 81 PHE A CA 1
ATOM 604 C C . PHE A 1 81 ? 5.918 -5.168 11.102 1 92.12 81 PHE A C 1
ATOM 606 O O . PHE A 1 81 ? 5.383 -5.301 12.203 1 92.12 81 PHE A O 1
ATOM 613 N N . ARG A 1 82 ? 6.414 -6.102 10.422 1 92.88 82 ARG A N 1
ATOM 614 C CA . ARG A 1 82 ? 6.57 -7.449 10.961 1 92.88 82 ARG A CA 1
ATOM 615 C C . ARG A 1 82 ? 8.016 -7.926 10.836 1 92.88 82 ARG A C 1
ATOM 617 O O . ARG A 1 82 ? 8.742 -7.477 9.945 1 92.88 82 ARG A O 1
ATOM 624 N N . ASP A 1 83 ? 8.406 -8.789 11.773 1 95.06 83 ASP A N 1
ATOM 625 C CA . ASP A 1 83 ? 9.719 -9.406 11.641 1 95.06 83 ASP A CA 1
ATOM 626 C C . ASP A 1 83 ? 9.672 -10.594 10.68 1 95.06 83 ASP A C 1
ATOM 628 O O . ASP A 1 83 ? 8.648 -10.844 10.047 1 95.06 83 ASP A O 1
ATOM 632 N N . GLU A 1 84 ? 10.781 -11.258 10.539 1 88.94 84 GLU A N 1
ATOM 633 C CA . GLU A 1 84 ? 10.922 -12.352 9.578 1 88.94 84 GLU A CA 1
ATOM 634 C C . GLU A 1 84 ? 9.961 -13.492 9.898 1 88.94 84 GLU A C 1
ATOM 636 O O . GLU A 1 84 ? 9.562 -14.25 9.008 1 88.94 84 GLU A O 1
ATOM 641 N N . GLN A 1 85 ? 9.617 -13.578 11.172 1 89.94 85 GLN A N 1
ATOM 642 C CA . GLN A 1 85 ? 8.727 -14.648 11.609 1 89.94 85 GLN A CA 1
ATOM 643 C C . GLN A 1 85 ? 7.262 -14.25 11.438 1 89.94 85 GLN A C 1
ATOM 645 O O . GLN A 1 85 ? 6.359 -15.062 11.648 1 89.94 85 GLN A O 1
ATOM 650 N N . GLY A 1 86 ? 7.004 -13.086 11.109 1 87.88 86 GLY A N 1
ATOM 651 C CA . GLY A 1 86 ? 5.645 -12.633 10.883 1 87.88 86 GLY A CA 1
ATOM 652 C C . GLY A 1 86 ? 5.043 -11.938 12.094 1 87.88 86 GLY A C 1
ATOM 653 O O . GLY A 1 86 ? 3.875 -11.539 12.07 1 87.88 86 GLY A O 1
ATOM 654 N N . ASN A 1 87 ? 5.812 -11.734 13.055 1 91.06 87 ASN A N 1
ATOM 655 C CA . ASN A 1 87 ? 5.316 -11.047 14.25 1 91.06 87 ASN A CA 1
ATOM 656 C C . ASN A 1 87 ? 5.266 -9.539 14.039 1 91.06 87 ASN A C 1
ATOM 658 O O . ASN A 1 87 ? 6.188 -8.953 13.469 1 91.06 87 ASN A O 1
ATOM 662 N N . GLU A 1 88 ? 4.152 -9.07 14.539 1 88.5 88 GLU A N 1
ATOM 663 C CA . GLU A 1 88 ? 4.027 -7.617 14.477 1 88.5 88 GLU A CA 1
ATOM 664 C C . GLU A 1 88 ? 5.047 -6.934 15.383 1 88.5 88 GLU A C 1
ATOM 666 O O . GLU A 1 88 ? 5.27 -7.371 16.516 1 88.5 88 GLU A O 1
ATOM 671 N N . LEU A 1 89 ? 5.648 -5.879 14.875 1 90.25 89 LEU A N 1
ATOM 672 C CA . LEU A 1 89 ? 6.582 -5.078 15.664 1 90.25 89 LEU A CA 1
ATOM 673 C C . LEU A 1 89 ? 5.918 -3.797 16.156 1 90.25 89 LEU A C 1
ATOM 675 O O . LEU A 1 89 ? 5.277 -3.086 15.383 1 90.25 89 LEU A O 1
ATOM 679 N N . PRO A 1 90 ? 6.07 -3.539 17.438 1 88.19 90 PRO A N 1
ATOM 680 C CA . PRO A 1 90 ? 5.512 -2.279 17.938 1 88.19 90 PRO A CA 1
ATOM 681 C C . PRO A 1 90 ? 6.277 -1.056 17.438 1 88.19 90 PRO A C 1
ATOM 683 O O . PRO A 1 90 ? 7.484 -1.135 17.203 1 88.19 90 PRO A O 1
ATOM 686 N N . SER A 1 91 ? 5.566 -0.004 17.281 1 87.38 91 SER A N 1
ATOM 687 C CA . SER A 1 91 ? 6.172 1.276 16.922 1 87.38 91 SER A CA 1
ATOM 688 C C . SER A 1 91 ? 5.965 2.309 18.031 1 87.38 91 SER A C 1
ATOM 690 O O . SER A 1 91 ? 4.859 2.441 18.562 1 87.38 91 SER A O 1
ATOM 692 N N . TYR A 1 92 ? 7.047 3.016 18.359 1 90.62 92 TYR A N 1
ATOM 693 C CA . TYR A 1 92 ? 6.988 4.086 19.359 1 90.62 92 TYR A CA 1
ATOM 694 C C . TYR A 1 92 ? 7.383 5.422 18.734 1 90.62 92 TYR A C 1
ATOM 696 O O . TYR A 1 92 ? 8.453 5.543 18.141 1 90.62 92 TYR A O 1
ATOM 704 N N . VAL A 1 93 ? 6.508 6.359 18.922 1 92.38 93 VAL A N 1
ATOM 705 C CA . VAL A 1 93 ? 6.719 7.664 18.297 1 92.38 93 VAL A CA 1
ATOM 706 C C . VAL A 1 93 ? 7.277 8.641 19.344 1 92.38 93 VAL A C 1
ATOM 708 O O . VAL A 1 93 ? 6.762 8.734 20.453 1 92.38 93 VAL A O 1
ATOM 711 N N . HIS A 1 94 ? 8.32 9.398 18.938 1 94.44 94 HIS A N 1
ATOM 712 C CA . HIS A 1 94 ? 8.945 10.422 19.781 1 94.44 94 HIS A CA 1
ATOM 713 C C . HIS A 1 94 ? 9 11.766 19.047 1 94.44 94 HIS A C 1
ATOM 715 O O . HIS A 1 94 ? 9.609 11.875 17.984 1 94.44 94 HIS A O 1
ATOM 721 N N . ALA A 1 95 ? 8.391 12.695 19.672 1 95.69 95 ALA A N 1
ATOM 722 C CA . ALA A 1 95 ? 8.461 14.039 19.109 1 95.69 95 ALA A CA 1
ATOM 723 C C . ALA A 1 95 ? 9.852 14.641 19.281 1 95.69 95 ALA A C 1
ATOM 725 O O . ALA A 1 95 ? 10.469 14.492 20.328 1 95.69 95 ALA A O 1
ATOM 726 N N . ARG A 1 96 ? 10.305 15.312 18.234 1 95.5 96 ARG A N 1
ATOM 727 C CA . ARG A 1 96 ? 11.641 15.898 18.281 1 95.5 96 ARG A CA 1
ATOM 728 C C . ARG A 1 96 ? 11.57 17.422 18.297 1 95.5 96 ARG A C 1
ATOM 730 O O . ARG A 1 96 ? 12.25 18.078 19.094 1 95.5 96 ARG A O 1
ATOM 737 N N . SER A 1 97 ? 10.852 18.016 17.359 1 95.75 97 SER A N 1
ATOM 738 C CA . SER A 1 97 ? 10.781 19.469 17.281 1 95.75 97 SER A CA 1
ATOM 739 C C . SER A 1 97 ? 9.523 19.922 16.547 1 95.75 97 SER A C 1
ATOM 741 O O . SER A 1 97 ? 8.922 19.141 15.797 1 95.75 97 SER A O 1
ATOM 743 N N . VAL A 1 98 ? 9.109 21.078 16.812 1 96.44 98 VAL A N 1
ATOM 744 C CA . VAL A 1 98 ? 8.086 21.812 16.078 1 96.44 98 VAL A CA 1
ATOM 745 C C . VAL A 1 98 ? 8.617 23.188 15.68 1 96.44 98 VAL A C 1
ATOM 747 O O . VAL A 1 98 ? 8.992 23.984 16.547 1 96.44 98 VAL A O 1
ATOM 750 N N . LYS A 1 99 ? 8.672 23.453 14.391 1 95.5 99 LYS A N 1
ATOM 751 C CA . LYS A 1 99 ? 9.25 24.703 13.93 1 95.5 99 LYS A CA 1
ATOM 752 C C . LYS A 1 99 ? 8.406 25.328 12.82 1 95.5 99 LYS A C 1
ATOM 754 O O . LYS A 1 99 ? 7.891 24.625 11.953 1 95.5 99 LYS A O 1
ATOM 759 N N . ARG A 1 100 ? 8.32 26.594 12.914 1 93.88 100 ARG A N 1
ATOM 760 C CA . ARG A 1 100 ? 7.754 27.344 11.805 1 93.88 100 ARG A CA 1
ATOM 761 C C . ARG A 1 100 ? 8.781 27.562 10.703 1 93.88 100 ARG A C 1
ATOM 763 O O . ARG A 1 100 ? 9.914 27.984 10.977 1 93.88 100 ARG A O 1
ATOM 770 N N . ILE A 1 101 ? 8.359 27.203 9.523 1 90 101 ILE A N 1
ATOM 771 C CA . ILE A 1 101 ? 9.289 27.25 8.398 1 90 101 ILE A CA 1
ATOM 772 C C . ILE A 1 101 ? 8.664 28.062 7.258 1 90 101 ILE A C 1
ATOM 774 O O . ILE A 1 101 ? 7.508 27.844 6.895 1 90 101 ILE A O 1
ATOM 778 N N . LYS A 1 102 ? 9.414 29 6.734 1 86.12 102 LYS A N 1
ATOM 779 C CA . LYS A 1 102 ? 8.938 29.781 5.602 1 86.12 102 LYS A CA 1
ATOM 780 C C . LYS A 1 102 ? 9.484 29.234 4.285 1 86.12 102 LYS A C 1
ATOM 782 O O . LYS A 1 102 ? 8.938 29.516 3.215 1 86.12 102 LYS A O 1
ATOM 787 N N . ARG A 1 103 ? 10.453 28.406 4.457 1 78.69 103 ARG A N 1
ATOM 788 C CA . ARG A 1 103 ? 11.109 27.875 3.27 1 78.69 103 ARG A CA 1
ATOM 789 C C . ARG A 1 103 ? 10.148 27.031 2.445 1 78.69 103 ARG A C 1
ATOM 791 O O . ARG A 1 103 ? 9.25 26.391 2.994 1 78.69 103 ARG A O 1
ATOM 798 N N . LYS A 1 104 ? 10.555 26.984 1.133 1 84.81 104 LYS A N 1
ATOM 799 C CA . LYS A 1 104 ? 9.703 26.266 0.194 1 84.81 104 LYS A CA 1
ATOM 800 C C . LYS A 1 104 ? 10.203 24.828 -0.016 1 84.81 104 LYS A C 1
ATOM 802 O O . LYS A 1 104 ? 11.391 24.547 0.168 1 84.81 104 LYS A O 1
ATOM 807 N N . GLY A 1 105 ? 9.328 23.969 -0.284 1 90 105 GLY A N 1
ATOM 808 C CA . GLY A 1 105 ? 9.539 22.562 -0.602 1 90 105 GLY A CA 1
ATOM 809 C C . GLY A 1 105 ? 8.289 21.859 -1.106 1 90 105 GLY A C 1
ATOM 810 O O . GLY A 1 105 ? 7.289 22.516 -1.401 1 90 105 GLY A O 1
ATOM 811 N N . PRO A 1 106 ? 8.414 20.578 -1.248 1 90.94 106 PRO A N 1
ATOM 812 C CA . PRO A 1 106 ? 7.246 19.844 -1.738 1 90.94 106 PRO A CA 1
ATOM 813 C C . PRO A 1 106 ? 6 20.078 -0.886 1 90.94 106 PRO A C 1
ATOM 815 O O . PRO A 1 106 ? 4.891 20.156 -1.417 1 90.94 106 PRO A O 1
ATOM 818 N N . TRP A 1 107 ? 6.184 20.25 0.394 1 93.56 107 TRP A N 1
ATOM 819 C CA . TRP A 1 107 ? 5.066 20.516 1.295 1 93.56 107 TRP A CA 1
ATOM 820 C C . TRP A 1 107 ? 4.406 21.844 0.956 1 93.56 107 TRP A C 1
ATOM 822 O O . TRP A 1 107 ? 3.18 21.969 1.015 1 93.56 107 TRP A O 1
ATOM 832 N N . SER A 1 108 ? 5.191 22.859 0.655 1 93.88 108 SER A N 1
ATOM 833 C CA . SER A 1 108 ? 4.645 24.188 0.393 1 93.88 108 SER A CA 1
ATOM 834 C C . SER A 1 108 ? 3.861 24.219 -0.916 1 93.88 108 SER A C 1
ATOM 836 O O . SER A 1 108 ? 2.834 24.891 -1.017 1 93.88 108 SER A O 1
ATOM 838 N N . GLU A 1 109 ? 4.348 23.484 -1.939 1 91.12 109 GLU A N 1
ATOM 839 C CA . GLU A 1 109 ? 3.631 23.375 -3.207 1 91.12 109 GLU A CA 1
ATOM 840 C C . GLU A 1 109 ? 2.271 22.703 -3.02 1 91.12 109 GLU A C 1
ATOM 842 O O . GLU A 1 109 ? 1.283 23.109 -3.633 1 91.12 109 GLU A O 1
ATOM 847 N N . PHE A 1 110 ? 2.25 21.812 -2.162 1 94.44 110 PHE A N 1
ATOM 848 C CA . PHE A 1 110 ? 1.03 21.047 -1.939 1 94.44 110 PHE A CA 1
ATOM 849 C C . PHE A 1 110 ? 0.061 21.828 -1.051 1 94.44 110 PHE A C 1
ATOM 851 O O . PHE A 1 110 ? -1.109 21.984 -1.399 1 94.44 110 PHE A O 1
ATOM 858 N N . LEU A 1 111 ? 0.504 22.328 0.025 1 95.5 111 LEU A N 1
ATOM 859 C CA . LEU A 1 111 ? -0.355 22.938 1.027 1 95.5 111 LEU A CA 1
ATOM 860 C C . LEU A 1 111 ? -0.759 24.359 0.601 1 95.5 111 LEU A C 1
ATOM 862 O O . LEU A 1 111 ? -1.789 24.859 1.043 1 95.5 111 LEU A O 1
ATOM 866 N N . ALA A 1 112 ? 0.026 24.984 -0.254 1 89.88 112 ALA A N 1
ATOM 867 C CA . ALA A 1 112 ? -0.258 26.266 -0.868 1 89.88 112 ALA A CA 1
ATOM 868 C C . ALA A 1 112 ? -0.575 27.328 0.191 1 89.88 112 ALA A C 1
ATOM 870 O O . ALA A 1 112 ? -1.539 28.078 0.055 1 89.88 112 ALA A O 1
ATOM 871 N N . GLY A 1 113 ? 0.089 27.406 1.215 1 86.44 113 GLY A N 1
ATOM 872 C CA . GLY A 1 113 ? -0.091 28.406 2.248 1 86.44 113 GLY A CA 1
ATOM 873 C C . GLY A 1 113 ? 1.03 29.438 2.287 1 86.44 113 GLY A C 1
ATOM 874 O O . GLY A 1 113 ? 1.875 29.469 1.391 1 86.44 113 GLY A O 1
ATOM 875 N N . ASP A 1 114 ? 0.924 30.312 3.266 1 87 114 ASP A N 1
ATOM 876 C CA . ASP A 1 114 ? 1.91 31.375 3.404 1 87 114 ASP A CA 1
ATOM 877 C C . ASP A 1 114 ? 2.986 31 4.418 1 87 114 ASP A C 1
ATOM 879 O O . ASP A 1 114 ? 4.062 31.609 4.445 1 87 114 ASP A O 1
ATOM 883 N N . GLY A 1 115 ? 2.701 30.172 5.227 1 93.62 115 GLY A N 1
ATOM 884 C CA . GLY A 1 115 ? 3.576 29.656 6.266 1 93.62 115 GLY A CA 1
ATOM 885 C C . GLY A 1 115 ? 3.256 28.219 6.656 1 93.62 115 GLY A C 1
ATOM 886 O O . GLY A 1 115 ? 2.117 27.766 6.508 1 93.62 115 GLY A O 1
ATOM 887 N N . TYR A 1 116 ? 4.375 27.578 7.098 1 96.12 116 TYR A N 1
ATOM 888 C CA . TYR A 1 116 ? 4.211 26.172 7.395 1 96.12 116 TYR A CA 1
ATOM 889 C C . TYR A 1 116 ? 4.852 25.812 8.734 1 96.12 116 TYR A C 1
ATOM 891 O O . TYR A 1 116 ? 5.754 26.516 9.203 1 96.12 116 TYR A O 1
ATOM 899 N N . VAL A 1 117 ? 4.309 24.812 9.328 1 96.38 117 VAL A N 1
ATOM 900 C CA . VAL A 1 117 ? 4.875 24.234 10.547 1 96.38 117 VAL A CA 1
ATOM 901 C C . VAL A 1 117 ? 5.355 22.812 10.273 1 96.38 117 VAL A C 1
ATOM 903 O O . VAL A 1 117 ? 4.637 22.016 9.664 1 96.38 117 VAL A O 1
ATOM 906 N N . ARG A 1 118 ? 6.562 22.578 10.656 1 96.62 118 ARG A N 1
ATOM 907 C CA . ARG A 1 118 ? 7.133 21.25 10.555 1 96.62 118 ARG A CA 1
ATOM 908 C C . ARG A 1 118 ? 7.164 20.562 11.922 1 96.62 118 ARG A C 1
ATOM 910 O O . ARG A 1 118 ? 7.699 21.109 12.883 1 96.62 118 ARG A O 1
ATOM 917 N N . ILE A 1 119 ? 6.523 19.406 12.023 1 96.06 119 ILE A N 1
ATOM 918 C CA . ILE A 1 119 ? 6.617 18.547 13.203 1 96.06 119 ILE A CA 1
ATOM 919 C C . ILE A 1 119 ? 7.547 17.375 12.914 1 96.06 119 ILE A C 1
ATOM 921 O O . ILE A 1 119 ? 7.227 16.516 12.086 1 96.06 119 ILE A O 1
ATOM 925 N N . GLU A 1 120 ? 8.672 17.391 13.57 1 96.62 120 GLU A N 1
ATOM 926 C CA . GLU A 1 120 ? 9.656 16.312 13.406 1 96.62 120 GLU A CA 1
ATOM 927 C C . GLU A 1 120 ? 9.477 15.234 14.461 1 96.62 120 GLU A C 1
ATOM 929 O O . GLU A 1 120 ? 9.352 15.539 15.656 1 96.62 120 GLU A O 1
ATOM 934 N N . ARG A 1 121 ? 9.484 14 14.031 1 96.44 121 ARG A N 1
ATOM 935 C CA . ARG A 1 121 ? 9.352 12.859 14.938 1 96.44 121 ARG A CA 1
ATOM 936 C C . ARG A 1 121 ? 10.305 11.734 14.539 1 96.44 121 ARG A C 1
ATOM 938 O O . ARG A 1 121 ? 10.719 11.648 13.383 1 96.44 121 ARG A O 1
ATOM 945 N N . VAL A 1 122 ? 10.664 11.016 15.547 1 95.94 122 VAL A N 1
ATOM 946 C CA . VAL A 1 122 ? 11.383 9.758 15.344 1 95.94 122 VAL A CA 1
ATOM 947 C C . VAL A 1 122 ? 10.5 8.586 15.766 1 95.94 122 VAL A C 1
ATOM 949 O O . VAL A 1 122 ? 9.867 8.633 16.828 1 95.94 122 VAL A O 1
ATOM 952 N N . ILE A 1 123 ? 10.398 7.609 14.93 1 94.75 123 ILE A N 1
ATOM 953 C CA . ILE A 1 123 ? 9.609 6.414 15.195 1 94.75 123 ILE A CA 1
ATOM 954 C C . ILE A 1 123 ? 10.531 5.211 15.367 1 94.75 123 ILE A C 1
ATOM 956 O O . ILE A 1 123 ? 11.219 4.809 14.422 1 94.75 123 ILE A O 1
ATOM 960 N N . SER A 1 124 ? 10.492 4.664 16.516 1 94.69 124 SER A N 1
ATOM 961 C CA . SER A 1 124 ? 11.273 3.453 16.781 1 94.69 124 SER A CA 1
ATOM 962 C C . SER A 1 124 ? 10.453 2.201 16.484 1 94.69 124 SER A C 1
ATOM 964 O O . SER A 1 124 ? 9.359 2.027 17.031 1 94.69 124 SER A O 1
ATOM 966 N N . VAL A 1 125 ? 10.992 1.329 15.648 1 94.69 125 VAL A N 1
ATOM 967 C CA . VAL A 1 125 ? 10.266 0.129 15.242 1 94.69 125 VAL A CA 1
ATOM 968 C C . VAL A 1 125 ? 10.883 -1.097 15.914 1 94.69 125 VAL A C 1
ATOM 970 O O . VAL A 1 125 ? 11.953 -1.552 15.523 1 94.69 125 VAL A O 1
ATOM 973 N N . GLY A 1 126 ? 10.18 -1.67 16.922 1 91.69 126 GLY A N 1
ATOM 974 C CA . GLY A 1 126 ? 10.586 -2.896 17.578 1 91.69 126 GLY A CA 1
ATOM 975 C C . GLY A 1 126 ? 11.969 -2.809 18.203 1 91.69 126 GLY A C 1
ATOM 976 O O . GLY A 1 126 ? 12.633 -3.826 18.406 1 91.69 126 GLY A O 1
ATOM 977 N N . GLY A 1 127 ? 12.492 -1.669 18.391 1 91.19 127 GLY A N 1
ATOM 978 C CA . GLY A 1 127 ? 13.844 -1.502 18.891 1 91.19 127 GLY A CA 1
ATOM 979 C C . GLY A 1 127 ? 14.906 -1.906 17.891 1 91.19 127 GLY A C 1
ATOM 980 O O . GLY A 1 127 ? 16.062 -2.117 18.25 1 91.19 127 GLY A O 1
ATOM 981 N N . ARG A 1 128 ? 14.609 -2.029 16.719 1 94.62 128 ARG A N 1
ATOM 982 C CA . ARG A 1 128 ? 15.5 -2.551 15.68 1 94.62 128 ARG A CA 1
ATOM 983 C C . ARG A 1 128 ? 16.016 -1.43 14.789 1 94.62 128 ARG A C 1
ATOM 985 O O . ARG A 1 128 ? 17.188 -1.437 14.391 1 94.62 128 ARG A O 1
ATOM 992 N N . PHE A 1 129 ? 15.18 -0.534 14.445 1 96.06 129 PHE A N 1
ATOM 993 C CA . PHE A 1 129 ? 15.586 0.607 13.633 1 96.06 129 PHE A CA 1
ATOM 994 C C . PHE A 1 129 ? 14.633 1.782 13.844 1 96.06 129 PHE A C 1
ATOM 996 O O . PHE A 1 129 ? 13.609 1.645 14.508 1 96.06 129 PHE A O 1
ATOM 1003 N N . ASP A 1 130 ? 15.062 2.953 13.258 1 95.88 130 ASP A N 1
ATOM 1004 C CA . ASP A 1 130 ? 14.273 4.168 13.422 1 95.88 130 ASP A CA 1
ATOM 1005 C C . ASP A 1 130 ? 13.836 4.723 12.062 1 95.88 130 ASP A C 1
ATOM 1007 O O . ASP A 1 130 ? 14.555 4.59 11.07 1 95.88 130 ASP A O 1
ATOM 1011 N N . LEU A 1 131 ? 12.68 5.281 12.125 1 96.69 131 LEU A N 1
ATOM 1012 C CA . LEU A 1 131 ? 12.227 6.156 11.047 1 96.69 131 LEU A CA 1
ATOM 1013 C C . LEU A 1 131 ? 12.297 7.621 11.469 1 96.69 131 LEU A C 1
ATOM 1015 O O . LEU A 1 131 ? 12.094 7.941 12.648 1 96.69 131 LEU A O 1
ATOM 1019 N N . TYR A 1 132 ? 12.641 8.438 10.516 1 97 132 TYR A N 1
ATOM 1020 C CA . TYR A 1 132 ? 12.555 9.883 10.688 1 97 132 TYR A CA 1
ATOM 1021 C C . TYR A 1 132 ? 11.359 10.445 9.922 1 97 132 TYR A C 1
ATOM 1023 O O . TYR A 1 132 ? 11.195 10.18 8.727 1 97 132 TYR A O 1
ATOM 1031 N N . SER A 1 133 ? 10.523 11.203 10.609 1 96.19 133 SER A N 1
ATOM 1032 C CA . SER A 1 133 ? 9.297 11.703 9.992 1 96.19 133 SER A CA 1
ATOM 1033 C C . SER A 1 133 ? 9.203 13.227 10.094 1 96.19 133 SER A C 1
ATOM 1035 O O . SER A 1 133 ? 9.555 13.805 11.125 1 96.19 133 SER A O 1
ATOM 1037 N N . GLU A 1 134 ? 8.836 13.82 9.023 1 96.25 134 GLU A N 1
ATOM 1038 C CA . GLU A 1 134 ? 8.422 15.219 8.992 1 96.25 134 GLU A CA 1
ATOM 1039 C C . GLU A 1 134 ? 6.945 15.352 8.625 1 96.25 134 GLU A C 1
ATOM 1041 O O . GLU A 1 134 ? 6.512 14.852 7.586 1 96.25 134 GLU A O 1
ATOM 1046 N N . PHE A 1 135 ? 6.211 15.992 9.484 1 95.12 135 PHE A N 1
ATOM 1047 C CA . PHE A 1 135 ? 4.797 16.281 9.273 1 95.12 135 PHE A CA 1
ATOM 1048 C C . PHE A 1 135 ? 4.559 17.781 9.125 1 95.12 135 PHE A C 1
ATOM 1050 O O . PHE A 1 135 ? 4.883 18.547 10.023 1 95.12 135 PHE A O 1
ATOM 1057 N N . TRP A 1 136 ? 3.971 18.141 8.016 1 96.06 136 TRP A N 1
ATOM 1058 C CA . TRP A 1 136 ? 3.822 19.547 7.68 1 96.06 136 TRP A CA 1
ATOM 1059 C C . TRP A 1 136 ? 2.354 19.953 7.688 1 96.06 136 TRP A C 1
ATOM 1061 O O . TRP A 1 136 ? 1.503 19.25 7.141 1 96.06 136 TRP A O 1
ATOM 1071 N N . LEU A 1 137 ? 2.131 21.109 8.242 1 95.38 137 LEU A N 1
ATOM 1072 C CA . LEU A 1 137 ? 0.83 21.766 8.25 1 95.38 137 LEU A CA 1
ATOM 1073 C C . LEU A 1 137 ? 0.959 23.234 7.855 1 95.38 137 LEU A C 1
ATOM 1075 O O . LEU A 1 137 ? 2.027 23.828 8 1 95.38 137 LEU A O 1
ATOM 1079 N N . ARG A 1 138 ? -0.21 23.75 7.367 1 94.56 138 ARG A N 1
ATOM 1080 C CA . ARG A 1 138 ? -0.266 25.219 7.301 1 94.56 138 ARG A CA 1
ATOM 1081 C C . ARG A 1 138 ? -0.21 25.828 8.695 1 94.56 138 ARG A C 1
ATOM 1083 O O . ARG A 1 138 ? -0.787 25.281 9.641 1 94.56 138 ARG A O 1
ATOM 1090 N N . GLU A 1 139 ? 0.451 26.984 8.727 1 94 139 GLU A N 1
ATOM 1091 C CA . GLU A 1 139 ? 0.583 27.672 10.008 1 94 139 GLU A CA 1
ATOM 1092 C C . GLU A 1 139 ? -0.783 27.953 10.633 1 94 139 GLU A C 1
ATOM 1094 O O . GLU A 1 139 ? -0.966 27.797 11.836 1 94 139 GLU A O 1
ATOM 1099 N N . GLU A 1 140 ? -1.697 28.359 9.852 1 91.38 140 GLU A N 1
ATOM 1100 C CA . GLU A 1 140 ? -3.033 28.688 10.336 1 91.38 140 GLU A CA 1
ATOM 1101 C C . GLU A 1 140 ? -3.732 27.453 10.906 1 91.38 140 GLU A C 1
ATOM 1103 O O . GLU A 1 140 ? -4.43 27.547 11.922 1 91.38 140 GLU A O 1
ATOM 1108 N N . ASP A 1 141 ? -3.592 26.312 10.234 1 91.06 141 ASP A N 1
ATOM 1109 C CA . ASP A 1 141 ? -4.195 25.078 10.719 1 91.06 141 ASP A CA 1
ATOM 1110 C C . ASP A 1 141 ? -3.564 24.641 12.039 1 91.06 141 ASP A C 1
ATOM 1112 O O . ASP A 1 141 ? -4.266 24.219 12.961 1 91.06 141 ASP A O 1
ATOM 1116 N N . PHE A 1 142 ? -2.264 24.75 12.102 1 93.69 142 PHE A N 1
ATOM 1117 C CA . PHE A 1 142 ? -1.573 24.391 13.328 1 93.69 142 PHE A CA 1
ATOM 1118 C C . PHE A 1 142 ? -2.018 25.281 14.484 1 93.69 142 PHE A C 1
ATOM 1120 O O . PHE A 1 142 ? -2.205 24.797 15.609 1 93.69 142 PHE A O 1
ATOM 1127 N N . ALA A 1 143 ? -2.156 26.531 14.242 1 92.06 143 ALA A N 1
ATOM 1128 C CA . ALA A 1 143 ? -2.6 27.484 15.273 1 92.06 143 ALA A CA 1
ATOM 1129 C C . ALA A 1 143 ? -3.967 27.094 15.82 1 92.06 143 ALA A C 1
ATOM 1131 O O . ALA A 1 143 ? -4.211 27.188 17.031 1 92.06 143 ALA A O 1
ATOM 1132 N N . GLN A 1 144 ? -4.762 26.641 14.961 1 90.12 144 GLN A N 1
ATOM 1133 C CA . GLN A 1 144 ? -6.125 26.281 15.344 1 90.12 144 GLN A CA 1
ATOM 1134 C C . GLN A 1 144 ? -6.148 25 16.172 1 90.12 144 GLN A C 1
ATOM 1136 O O . GLN A 1 144 ? -7.141 24.688 16.828 1 90.12 144 GLN A O 1
ATOM 1141 N N . LEU A 1 145 ? -5.125 24.266 16.141 1 89.06 145 LEU A N 1
ATOM 1142 C CA . LEU A 1 145 ? -5.039 23.047 16.953 1 89.06 145 LEU A CA 1
ATOM 1143 C C . LEU A 1 145 ? -4.855 23.391 18.422 1 89.06 145 LEU A C 1
ATOM 1145 O O . LEU A 1 145 ? -5.07 22.547 19.297 1 89.06 145 LEU A O 1
ATOM 1149 N N . GLY A 1 146 ? -4.559 24.688 18.75 1 83.5 146 GLY A N 1
ATOM 1150 C CA . GLY A 1 146 ? -4.43 25.156 20.109 1 83.5 146 GLY A CA 1
ATOM 1151 C C . GLY A 1 146 ? -3.131 24.719 20.781 1 83.5 146 GLY A C 1
ATOM 1152 O O . GLY A 1 146 ? -3.082 24.516 21.984 1 83.5 146 GLY A O 1
ATOM 1153 N N . GLY A 1 147 ? -2.084 24.625 20.062 1 80.31 147 GLY A N 1
ATOM 1154 C CA . GLY A 1 147 ? -0.842 24.141 20.641 1 80.31 147 GLY A CA 1
ATOM 1155 C C . GLY A 1 147 ? -0.866 22.656 20.953 1 80.31 147 GLY A C 1
ATOM 1156 O O . GLY A 1 147 ? -1.909 22.109 21.312 1 80.31 147 GLY A O 1
ATOM 1157 N N . LEU A 1 148 ? 0.141 21.953 20.672 1 87.94 148 LEU A N 1
ATOM 1158 C CA . LEU A 1 148 ? 0.271 20.516 20.938 1 87.94 148 LEU A CA 1
ATOM 1159 C C . LEU A 1 148 ? 1.394 20.25 21.938 1 87.94 148 LEU A C 1
ATOM 1161 O O . LEU A 1 148 ? 2.504 20.75 21.781 1 87.94 148 LEU A O 1
ATOM 1165 N N . ASP A 1 149 ? 0.961 19.562 23.047 1 90.62 149 ASP A N 1
ATOM 1166 C CA . ASP A 1 149 ? 2.02 19.109 23.953 1 90.62 149 ASP A CA 1
ATOM 1167 C C . ASP A 1 149 ? 2.703 17.859 23.391 1 90.62 149 ASP A C 1
ATOM 1169 O O . ASP A 1 149 ? 2.342 17.359 22.328 1 90.62 149 ASP A O 1
ATOM 1173 N N . ARG A 1 150 ? 3.707 17.453 24.156 1 91.38 150 ARG A N 1
ATOM 1174 C CA . ARG A 1 150 ? 4.523 16.344 23.688 1 91.38 150 ARG A CA 1
ATOM 1175 C C . ARG A 1 150 ? 3.682 15.078 23.516 1 91.38 150 ARG A C 1
ATOM 1177 O O . ARG A 1 150 ? 3.85 14.336 22.547 1 91.38 150 ARG A O 1
ATOM 1184 N N . ASP A 1 151 ? 2.82 14.844 24.438 1 90.06 151 ASP A N 1
ATOM 1185 C CA . ASP A 1 151 ? 1.96 13.672 24.375 1 90.06 151 ASP A CA 1
ATOM 1186 C C . ASP A 1 151 ? 1.104 13.68 23.109 1 90.06 151 ASP A C 1
ATOM 1188 O O . ASP A 1 151 ? 0.976 12.656 22.438 1 90.06 151 ASP A O 1
ATOM 1192 N N . ALA A 1 152 ? 0.549 14.766 22.797 1 88.56 152 ALA A N 1
ATOM 1193 C CA . ALA A 1 152 ? -0.278 14.898 21.609 1 88.56 152 ALA A CA 1
ATOM 1194 C C . ALA A 1 152 ? 0.552 14.711 20.344 1 88.56 152 ALA A C 1
ATOM 1196 O O . ALA A 1 152 ? 0.096 14.086 19.375 1 88.56 152 ALA A O 1
ATOM 1197 N N . LEU A 1 153 ? 1.79 15.195 20.375 1 92.19 153 LEU A N 1
ATOM 1198 C CA . LEU A 1 153 ? 2.672 15.133 19.219 1 92.19 153 LEU A CA 1
ATOM 1199 C C . LEU A 1 153 ? 3.098 13.703 18.938 1 92.19 153 LEU A C 1
ATOM 1201 O O . LEU A 1 153 ? 3.537 13.391 17.828 1 92.19 153 LEU A O 1
ATOM 1205 N N . GLU A 1 154 ? 2.918 12.883 19.906 1 89.5 154 GLU A N 1
ATOM 1206 C CA . GLU A 1 154 ? 3.389 11.508 19.75 1 89.5 154 GLU A CA 1
ATOM 1207 C C . GLU A 1 154 ? 2.234 10.562 19.438 1 89.5 154 GLU A C 1
ATOM 1209 O O . GLU A 1 154 ? 2.441 9.359 19.266 1 89.5 154 GLU A O 1
ATOM 1214 N N . LYS A 1 155 ? 1.078 11.094 19.297 1 83.69 155 LYS A N 1
ATOM 1215 C CA . LYS A 1 155 ? -0.1 10.328 18.891 1 83.69 155 LYS A CA 1
ATOM 1216 C C . LYS A 1 155 ? -0.342 10.438 17.391 1 83.69 155 LYS A C 1
ATOM 1218 O O . LYS A 1 155 ? 0.541 10.867 16.641 1 83.69 155 LYS A O 1
ATOM 1223 N N . ASN A 1 156 ? -1.461 9.953 16.969 1 82.25 156 ASN A N 1
ATOM 1224 C CA . ASN A 1 156 ? -1.853 10.039 15.562 1 82.25 156 ASN A CA 1
ATOM 1225 C C . ASN A 1 156 ? -2.301 11.445 15.195 1 82.25 156 ASN A C 1
ATOM 1227 O O . ASN A 1 156 ? -3.43 11.844 15.492 1 82.25 156 ASN A O 1
ATOM 1231 N N . LEU A 1 157 ? -1.438 12.141 14.531 1 87.88 157 LEU A N 1
ATOM 1232 C CA . LEU A 1 157 ? -1.697 13.547 14.234 1 87.88 157 LEU A CA 1
ATOM 1233 C C . LEU A 1 157 ? -2.887 13.688 13.289 1 87.88 157 LEU A C 1
ATOM 1235 O O . LEU A 1 157 ? -3.633 14.664 13.367 1 87.88 157 LEU A O 1
ATOM 1239 N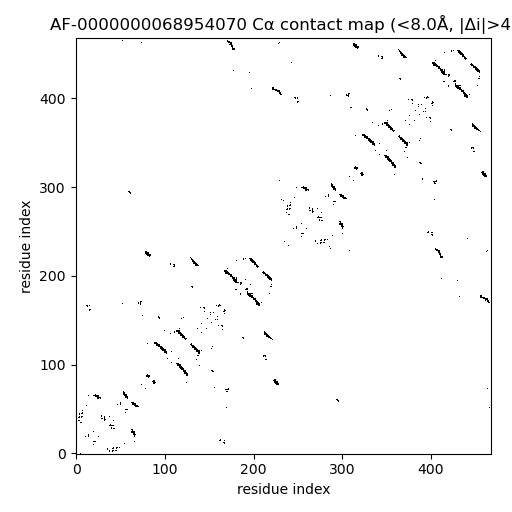 N . ARG A 1 158 ? -3.066 12.797 12.391 1 83.31 158 ARG A N 1
ATOM 1240 C CA . ARG A 1 158 ? -4.191 12.844 11.461 1 83.31 158 ARG A CA 1
ATOM 1241 C C . ARG A 1 158 ? -5.52 12.789 12.211 1 83.31 158 ARG A C 1
ATOM 1243 O O . ARG A 1 158 ? -6.445 13.547 11.898 1 83.31 158 ARG A O 1
ATOM 1250 N N . GLU A 1 159 ? -5.523 11.844 13.117 1 75.75 159 GLU A N 1
ATOM 1251 C CA . GLU A 1 159 ? -6.719 11.727 13.945 1 75.75 159 GLU A CA 1
ATOM 1252 C C . GLU A 1 159 ? -6.949 13 14.766 1 75.75 159 GLU A C 1
ATOM 1254 O O . GLU A 1 159 ? -8.086 13.453 14.906 1 75.75 159 GLU A O 1
ATOM 1259 N N . LEU A 1 160 ? -5.902 13.492 15.281 1 81.31 160 LEU A N 1
ATOM 1260 C CA . LEU A 1 160 ? -5.992 14.711 16.078 1 81.31 160 LEU A CA 1
ATOM 1261 C C . LEU A 1 160 ? -6.52 15.867 15.25 1 81.31 160 LEU A C 1
ATOM 1263 O O . LEU A 1 160 ? -7.375 16.641 15.703 1 81.31 160 LEU A O 1
ATOM 1267 N N . ILE A 1 161 ? -6.066 16.016 14.055 1 83.25 161 ILE A N 1
ATOM 1268 C CA . ILE A 1 161 ? -6.508 17.062 13.141 1 83.25 161 ILE A CA 1
ATOM 1269 C C . ILE A 1 161 ? -7.996 16.906 12.852 1 83.25 161 ILE A C 1
ATOM 1271 O O . ILE A 1 161 ? -8.75 17.875 12.875 1 83.25 161 ILE A O 1
ATOM 1275 N N . GLY A 1 162 ? -8.328 15.758 12.539 1 75.5 162 GLY A N 1
ATOM 1276 C CA . GLY A 1 162 ? -9.734 15.492 12.305 1 75.5 162 GLY A CA 1
ATOM 1277 C C . GLY A 1 162 ? -10.625 15.867 13.469 1 75.5 162 GLY A C 1
ATOM 1278 O O . GLY A 1 162 ? -11.672 16.484 13.281 1 75.5 162 GLY A O 1
ATOM 1279 N N . GLN A 1 163 ? -10.18 15.57 14.602 1 72.81 163 GLN A N 1
ATOM 1280 C CA . GLN A 1 163 ? -10.961 15.789 15.82 1 72.81 163 GLN A CA 1
ATOM 1281 C C . GLN A 1 163 ? -10.992 17.266 16.188 1 72.81 163 GLN A C 1
ATOM 1283 O O . GLN A 1 163 ? -12.062 17.828 16.438 1 72.81 163 GLN A O 1
ATOM 1288 N N . ARG A 1 164 ? -9.922 17.922 16.188 1 77.19 164 ARG A N 1
ATOM 1289 C CA . ARG A 1 164 ? -9.82 19.281 16.75 1 77.19 164 ARG A CA 1
ATOM 1290 C C . ARG A 1 164 ? -10.195 20.328 15.711 1 77.19 164 ARG A C 1
ATOM 1292 O O . ARG A 1 164 ? -10.719 21.391 16.047 1 77.19 164 ARG A O 1
ATOM 1299 N N . LEU A 1 165 ? -9.906 20 14.461 1 79.06 165 LEU A N 1
ATOM 1300 C CA . LEU A 1 165 ? -10.203 20.984 13.414 1 79.06 165 LEU A CA 1
ATOM 1301 C C . LEU A 1 165 ? -11.484 20.609 12.672 1 79.06 165 LEU A C 1
ATOM 1303 O O . LEU A 1 165 ? -11.953 21.375 11.82 1 79.06 165 LEU A O 1
ATOM 1307 N N . SER A 1 166 ? -11.992 19.453 13.023 1 68.94 166 SER A N 1
ATOM 1308 C CA . SER A 1 166 ? -13.164 18.938 12.312 1 68.94 166 SER A CA 1
ATOM 1309 C C . SER A 1 166 ? -12.898 18.828 10.812 1 68.94 166 SER A C 1
ATOM 1311 O O . SER A 1 166 ? -13.758 19.172 10 1 68.94 166 SER A O 1
ATOM 1313 N N . LEU A 1 167 ? -11.711 18.625 10.461 1 71.31 167 LEU A N 1
ATOM 1314 C CA . LEU A 1 167 ? -11.273 18.359 9.094 1 71.31 167 LEU A CA 1
ATOM 1315 C C . LEU A 1 167 ? -10.797 16.922 8.93 1 71.31 167 LEU A C 1
ATOM 1317 O O . LEU A 1 167 ? -9.625 16.625 9.156 1 71.31 167 LEU A O 1
ATOM 1321 N N . PRO A 1 168 ? -11.688 16.031 8.57 1 68.25 168 PRO A N 1
ATOM 1322 C CA . PRO A 1 168 ? -11.297 14.625 8.406 1 68.25 168 PRO A CA 1
ATOM 1323 C C . PRO A 1 168 ? -10.398 14.398 7.195 1 68.25 168 PRO A C 1
ATOM 1325 O O . PRO A 1 168 ? -10.523 15.109 6.191 1 68.25 168 PRO A O 1
ATOM 1328 N N . THR A 1 169 ? -9.492 13.492 7.359 1 77.5 169 THR A N 1
ATOM 1329 C CA . THR A 1 169 ? -8.758 13.031 6.184 1 77.5 169 THR A CA 1
ATOM 1330 C C . THR A 1 169 ? -9.617 12.109 5.332 1 77.5 169 THR A C 1
ATOM 1332 O O . THR A 1 169 ? -10.039 11.047 5.785 1 77.5 169 THR A O 1
ATOM 1335 N N . LEU A 1 170 ? -9.844 12.5 4.129 1 65.94 170 LEU A N 1
ATOM 1336 C CA . LEU A 1 170 ? -10.758 11.734 3.293 1 65.94 170 LEU A CA 1
ATOM 1337 C C . LEU A 1 170 ? -10 10.977 2.207 1 65.94 170 LEU A C 1
ATOM 1339 O O . LEU A 1 170 ? -10.469 9.945 1.717 1 65.94 170 LEU A O 1
ATOM 1343 N N . ARG A 1 171 ? -8.938 11.516 1.821 1 72 171 ARG A N 1
ATOM 1344 C CA . ARG A 1 171 ? -8.102 10.891 0.801 1 72 171 ARG A CA 1
ATOM 1345 C C . ARG A 1 171 ? -6.617 11.055 1.132 1 72 171 ARG A C 1
ATOM 1347 O O . ARG A 1 171 ? -6.203 12.086 1.658 1 72 171 ARG A O 1
ATOM 1354 N N . VAL A 1 172 ? -5.926 10.016 0.818 1 78.75 172 VAL A N 1
ATOM 1355 C CA . VAL A 1 172 ? -4.477 10.086 0.978 1 78.75 172 VAL A CA 1
ATOM 1356 C C . VAL A 1 172 ? -3.793 9.578 -0.291 1 78.75 172 VAL A C 1
ATOM 1358 O O . VAL A 1 172 ? -4.129 8.508 -0.799 1 78.75 172 VAL A O 1
ATOM 1361 N N . ASP A 1 173 ? -3.016 10.438 -0.823 1 81.56 173 ASP A N 1
ATOM 1362 C CA . ASP A 1 173 ? -2.033 9.938 -1.779 1 81.56 173 ASP A CA 1
ATOM 1363 C C . ASP A 1 173 ? -0.757 9.484 -1.071 1 81.56 173 ASP A C 1
ATOM 1365 O O . ASP A 1 173 ? -0.226 10.203 -0.222 1 81.56 173 ASP A O 1
ATOM 1369 N N . GLN A 1 174 ? -0.387 8.32 -1.373 1 87.31 174 GLN A N 1
ATOM 1370 C CA . GLN A 1 174 ? 0.796 7.766 -0.723 1 87.31 174 GLN A CA 1
ATOM 1371 C C . GLN A 1 174 ? 1.701 7.066 -1.733 1 87.31 174 GLN A C 1
ATOM 1373 O O . GLN A 1 174 ? 1.226 6.305 -2.58 1 87.31 174 GLN A O 1
ATOM 1378 N N . TRP A 1 175 ? 3.002 7.398 -1.63 1 89.38 175 TRP A N 1
ATOM 1379 C CA . TRP A 1 175 ? 3.938 6.73 -2.527 1 89.38 175 TRP A CA 1
ATOM 1380 C C . TRP A 1 175 ? 5.285 6.512 -1.848 1 89.38 175 TRP A C 1
ATOM 1382 O O . TRP A 1 175 ? 5.566 7.113 -0.81 1 89.38 175 TRP A O 1
ATOM 1392 N N . ILE A 1 176 ? 6.074 5.617 -2.469 1 93.38 176 ILE A N 1
ATOM 1393 C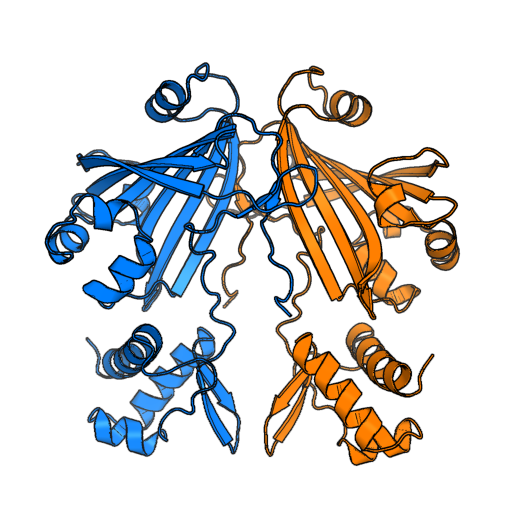 CA . ILE A 1 176 ? 7.387 5.254 -1.941 1 93.38 176 ILE A CA 1
ATOM 1394 C C . ILE A 1 176 ? 8.445 5.449 -3.023 1 93.38 176 ILE A C 1
ATOM 1396 O O . ILE A 1 176 ? 8.203 5.172 -4.199 1 93.38 176 ILE A O 1
ATOM 1400 N N . ARG A 1 177 ? 9.586 5.848 -2.605 1 96.5 177 ARG A N 1
ATOM 1401 C CA . ARG A 1 177 ? 10.805 5.906 -3.406 1 96.5 177 ARG A CA 1
ATOM 1402 C C . ARG A 1 177 ? 11.992 5.336 -2.641 1 96.5 177 ARG A C 1
ATOM 1404 O O . ARG A 1 177 ? 11.914 5.145 -1.425 1 96.5 177 ARG A O 1
ATOM 1411 N N . PHE A 1 178 ? 12.984 5.035 -3.391 1 95.88 178 PHE A N 1
ATOM 1412 C CA . PHE A 1 178 ? 14.258 4.594 -2.822 1 95.88 178 PHE A CA 1
ATOM 1413 C C . PHE A 1 178 ? 15.422 5.359 -3.438 1 95.88 178 PHE A C 1
ATOM 1415 O O . PHE A 1 178 ? 15.781 5.125 -4.59 1 95.88 178 PHE A O 1
ATOM 1422 N N . GLY A 1 179 ? 15.984 6.199 -2.74 1 95.12 179 GLY A N 1
ATOM 1423 C CA . GLY A 1 179 ? 17.078 7.055 -3.184 1 95.12 179 GLY A CA 1
ATOM 1424 C C . GLY A 1 179 ? 17.672 7.898 -2.068 1 95.12 179 GLY A C 1
ATOM 1425 O O . GLY A 1 179 ? 17.391 7.652 -0.89 1 95.12 179 GLY A O 1
ATOM 1426 N N . PRO A 1 180 ? 18.531 8.828 -2.498 1 96.06 180 PRO A N 1
ATOM 1427 C CA . PRO A 1 180 ? 19.125 9.68 -1.469 1 96.06 180 PRO A CA 1
ATOM 1428 C C . PRO A 1 180 ? 18.094 10.531 -0.733 1 96.06 180 PRO A C 1
ATOM 1430 O O . PRO A 1 180 ? 17.203 11.102 -1.361 1 96.06 180 PRO A O 1
ATOM 1433 N N . ALA A 1 181 ? 18.234 10.516 0.529 1 96.06 181 ALA A N 1
ATOM 1434 C CA . ALA A 1 181 ? 17.359 11.352 1.358 1 96.06 181 ALA A CA 1
ATOM 1435 C C . ALA A 1 181 ? 17.891 12.781 1.438 1 96.06 181 ALA A C 1
ATOM 1437 O O . ALA A 1 181 ? 19.062 13.031 1.184 1 96.06 181 ALA A O 1
ATOM 1438 N N . PRO A 1 182 ? 16.953 13.734 1.72 1 94.25 182 PRO A N 1
ATOM 1439 C CA . PRO A 1 182 ? 17.453 15.078 2.014 1 94.25 182 PRO A CA 1
ATOM 1440 C C . PRO A 1 182 ? 18.516 15.094 3.111 1 94.25 182 PRO A C 1
ATOM 1442 O O . PRO A 1 182 ? 18.516 14.211 3.979 1 94.25 182 PRO A O 1
ATOM 1445 N N . ALA A 1 183 ? 19.375 16.109 3.086 1 94.56 183 ALA A N 1
ATOM 1446 C CA . ALA A 1 183 ? 20.547 16.188 3.953 1 94.56 183 ALA A CA 1
ATOM 1447 C C . ALA A 1 183 ? 20.156 16.031 5.418 1 94.56 183 ALA A C 1
ATOM 1449 O O . ALA A 1 183 ? 20.797 15.273 6.156 1 94.56 183 ALA A O 1
ATOM 1450 N N . VAL A 1 184 ? 19.156 16.688 5.848 1 92.5 184 VAL A N 1
ATOM 1451 C CA . VAL A 1 184 ? 18.734 16.656 7.246 1 92.5 184 VAL A CA 1
ATOM 1452 C C . VAL A 1 184 ? 18.312 15.242 7.629 1 92.5 184 VAL A C 1
ATOM 1454 O O . VAL A 1 184 ? 18.719 14.727 8.672 1 92.5 184 VAL A O 1
ATOM 1457 N N . ALA A 1 185 ? 17.531 14.586 6.832 1 95.62 185 ALA A N 1
ATOM 1458 C CA . ALA A 1 185 ? 17.062 13.227 7.086 1 95.62 185 ALA A CA 1
ATOM 1459 C C . ALA A 1 185 ? 18.234 12.242 7.098 1 95.62 185 ALA A C 1
ATOM 1461 O O . ALA A 1 185 ? 18.297 11.359 7.953 1 95.62 185 ALA A O 1
ATOM 1462 N N . ALA A 1 186 ? 19.156 12.422 6.137 1 96.94 186 ALA A N 1
ATOM 1463 C CA . ALA A 1 186 ? 20.328 11.555 6.082 1 96.94 186 ALA A CA 1
ATOM 1464 C C . ALA A 1 186 ? 21.156 11.656 7.367 1 96.94 186 ALA A C 1
ATOM 1466 O O . ALA A 1 186 ? 21.609 10.648 7.902 1 96.94 186 ALA A O 1
ATOM 1467 N N . GLN A 1 187 ? 21.312 12.867 7.77 1 95.19 187 GLN A N 1
ATOM 1468 C CA . GLN A 1 187 ? 22.062 13.109 9 1 95.19 187 GLN A CA 1
ATOM 1469 C C . GLN A 1 187 ? 21.375 12.461 10.195 1 95.19 187 GLN A C 1
ATOM 1471 O O . GLN A 1 187 ? 22.016 11.781 11 1 95.19 187 GLN A O 1
ATOM 1476 N N . GLU A 1 188 ? 20.047 12.602 10.305 1 93.75 188 GLU A N 1
ATOM 1477 C CA . GLU A 1 188 ? 19.281 12.039 11.398 1 93.75 188 GLU A CA 1
ATOM 1478 C C . GLU A 1 188 ? 19.359 10.516 11.414 1 93.75 188 GLU A C 1
ATOM 1480 O O . GLU A 1 188 ? 19.359 9.891 12.477 1 93.75 188 GLU A O 1
ATOM 1485 N N . LEU A 1 189 ? 19.516 9.922 10.273 1 95.5 189 LEU A N 1
ATOM 1486 C CA . LEU A 1 189 ? 19.5 8.477 10.133 1 95.5 189 LEU A CA 1
ATOM 1487 C C . LEU A 1 189 ? 20.922 7.918 10.125 1 95.5 189 LEU A C 1
ATOM 1489 O O . LEU A 1 189 ? 21.109 6.699 10.102 1 95.5 189 LEU A O 1
ATOM 1493 N N . GLY A 1 190 ? 21.906 8.805 10.078 1 95 190 GLY A N 1
ATOM 1494 C CA . GLY A 1 190 ? 23.297 8.375 10.016 1 95 190 GLY A CA 1
ATOM 1495 C C . GLY A 1 190 ? 23.672 7.777 8.68 1 95 190 GLY A C 1
ATOM 1496 O O . GLY A 1 190 ? 24.453 6.824 8.609 1 95 190 GLY A O 1
ATOM 1497 N N . LEU A 1 191 ? 23.094 8.25 7.641 1 95.12 191 LEU A N 1
ATOM 1498 C CA . LEU A 1 191 ? 23.344 7.754 6.297 1 95.12 191 LEU A CA 1
ATOM 1499 C C . LEU A 1 191 ? 24.344 8.648 5.562 1 95.12 191 LEU A C 1
ATOM 1501 O O . LEU A 1 191 ? 24.344 9.867 5.75 1 95.12 191 LEU A O 1
ATOM 1505 N N . ASP A 1 192 ? 25.125 8.008 4.688 1 94.81 192 ASP A N 1
ATOM 1506 C CA . ASP A 1 192 ? 25.875 8.789 3.715 1 94.81 192 ASP A CA 1
ATOM 1507 C C . ASP A 1 192 ? 24.938 9.531 2.764 1 94.81 192 ASP A C 1
ATOM 1509 O O . ASP A 1 192 ? 23.906 9.008 2.367 1 94.81 192 ASP A O 1
ATOM 1513 N N . PRO A 1 193 ? 25.344 10.742 2.361 1 92.81 193 PRO A N 1
ATOM 1514 C CA . PRO A 1 193 ? 24.469 11.578 1.534 1 92.81 193 PRO A CA 1
ATOM 1515 C C . PRO A 1 193 ? 24.016 10.875 0.254 1 92.81 193 PRO A C 1
ATOM 1517 O O . PRO A 1 193 ? 22.906 11.125 -0.231 1 92.81 193 PRO A O 1
ATOM 1520 N N . GLU A 1 194 ? 24.781 10 -0.255 1 92.62 194 GLU A N 1
ATOM 1521 C CA . GLU A 1 194 ? 24.422 9.406 -1.534 1 92.62 194 GLU A CA 1
ATOM 1522 C C . GLU A 1 194 ? 23.844 8.008 -1.342 1 92.62 194 GLU A C 1
ATOM 1524 O O . GLU A 1 194 ? 23.375 7.383 -2.299 1 92.62 194 GLU A O 1
ATOM 1529 N N . ALA A 1 195 ? 23.844 7.59 -0.158 1 94.88 195 ALA A N 1
ATOM 1530 C CA . ALA A 1 195 ? 23.312 6.254 0.104 1 94.88 195 ALA A CA 1
ATOM 1531 C C . ALA A 1 195 ? 21.797 6.219 -0.081 1 94.88 195 ALA A C 1
ATOM 1533 O O . ALA A 1 195 ? 21.094 7.145 0.328 1 94.88 195 ALA A O 1
ATOM 1534 N N . PRO A 1 196 ? 21.297 5.188 -0.713 1 96.19 196 PRO A N 1
ATOM 1535 C CA . PRO A 1 196 ? 19.844 5.117 -0.866 1 96.19 196 PRO A CA 1
ATOM 1536 C C . PRO A 1 196 ? 19.109 4.934 0.465 1 96.19 196 PRO A C 1
ATOM 1538 O O . PRO A 1 196 ? 19.609 4.227 1.349 1 96.19 196 PRO A O 1
ATOM 1541 N N . ALA A 1 197 ? 18.047 5.645 0.607 1 98.12 197 ALA A N 1
ATOM 1542 C CA . ALA A 1 197 ? 17.141 5.559 1.753 1 98.12 197 ALA A CA 1
ATOM 1543 C C . ALA A 1 197 ? 15.727 5.227 1.309 1 98.12 197 ALA A C 1
ATOM 1545 O O . ALA A 1 197 ? 15.367 5.426 0.144 1 98.12 197 ALA A O 1
ATOM 1546 N N . PHE A 1 198 ? 15.055 4.621 2.26 1 97.19 198 PHE A N 1
ATOM 1547 C CA . PHE A 1 198 ? 13.609 4.52 2.107 1 97.19 198 PHE A CA 1
ATOM 1548 C C . PHE A 1 198 ? 12.945 5.879 2.277 1 97.19 198 PHE A C 1
ATOM 1550 O O . PHE A 1 198 ? 13.211 6.59 3.25 1 97.19 198 PHE A O 1
ATOM 1557 N N . ILE A 1 199 ? 12.117 6.273 1.306 1 96.94 199 ILE A N 1
ATOM 1558 C CA . ILE A 1 199 ? 11.391 7.535 1.347 1 96.94 199 ILE A CA 1
ATOM 1559 C C . ILE A 1 199 ? 9.906 7.281 1.087 1 96.94 199 ILE A C 1
ATOM 1561 O O . ILE A 1 199 ? 9.531 6.77 0.029 1 96.94 199 ILE A O 1
ATOM 1565 N N . MET A 1 200 ? 9.055 7.621 2.006 1 94.94 200 MET A N 1
ATOM 1566 C CA . MET A 1 200 ? 7.605 7.586 1.842 1 94.94 200 MET A CA 1
ATOM 1567 C C . MET A 1 200 ? 7.004 8.977 2.004 1 94.94 200 MET A C 1
ATOM 1569 O O . MET A 1 200 ? 7.383 9.719 2.91 1 94.94 200 MET A O 1
ATOM 1573 N N . GLU A 1 201 ? 6.125 9.258 1.154 1 93.81 201 GLU A N 1
ATOM 1574 C CA . GLU A 1 201 ? 5.438 10.547 1.229 1 93.81 201 GLU A CA 1
ATOM 1575 C C . GLU A 1 201 ? 3.922 10.359 1.194 1 93.81 201 GLU A C 1
ATOM 1577 O O . GLU A 1 201 ? 3.416 9.461 0.522 1 93.81 201 GLU A O 1
ATOM 1582 N N . LEU A 1 202 ? 3.293 11.195 1.927 1 90.38 202 LEU A N 1
ATOM 1583 C CA . LEU A 1 202 ? 1.837 11.195 2.014 1 90.38 202 LEU A CA 1
ATOM 1584 C C . LEU A 1 202 ? 1.279 12.602 1.842 1 90.38 202 LEU A C 1
ATOM 1586 O O . LEU A 1 202 ? 1.842 13.562 2.367 1 90.38 202 LEU A O 1
ATOM 1590 N N . ARG A 1 203 ? 0.244 12.68 1.076 1 90.5 203 ARG A N 1
ATOM 1591 C CA . ARG A 1 203 ? -0.587 13.875 0.968 1 90.5 203 ARG A CA 1
ATOM 1592 C C . ARG A 1 203 ? -2.008 13.594 1.446 1 90.5 203 ARG A C 1
ATOM 1594 O O . ARG A 1 203 ? -2.701 12.742 0.889 1 90.5 203 ARG A O 1
ATOM 1601 N N . GLY A 1 204 ? -2.35 14.266 2.5 1 86.69 204 GLY A N 1
ATOM 1602 C CA . GLY A 1 204 ? -3.699 14.117 3.02 1 86.69 204 GLY A CA 1
ATOM 1603 C C . GLY A 1 204 ? -4.652 15.188 2.529 1 86.69 204 GLY A C 1
ATOM 1604 O O . GLY A 1 204 ? -4.273 16.359 2.41 1 86.69 204 GLY A O 1
ATOM 1605 N N . TYR A 1 205 ? -5.848 14.711 2.271 1 81.88 205 TYR A N 1
ATOM 1606 C CA . TYR A 1 205 ? -6.895 15.609 1.785 1 81.88 205 TYR A CA 1
ATOM 1607 C C . TYR A 1 205 ? -8.148 15.492 2.643 1 81.88 205 TYR A C 1
ATOM 1609 O O . TYR A 1 205 ? -8.453 14.43 3.178 1 81.88 205 TYR A O 1
ATOM 1617 N N . THR A 1 206 ? -8.703 16.625 2.711 1 77.25 206 THR A N 1
ATOM 1618 C CA . THR A 1 206 ? -10.016 16.641 3.344 1 77.25 206 THR A CA 1
ATOM 1619 C C . THR A 1 206 ? -11.102 16.984 2.332 1 77.25 206 THR A C 1
ATOM 1621 O O . THR A 1 206 ? -10.992 16.641 1.152 1 77.25 206 THR A O 1
ATOM 1624 N N . LEU A 1 207 ? -12.125 17.562 2.742 1 63.19 207 LEU A N 1
ATOM 1625 C CA . LEU A 1 207 ? -13.289 17.875 1.917 1 63.19 207 LEU A CA 1
ATOM 1626 C C . LEU A 1 207 ? -12.883 18.656 0.674 1 63.19 207 LEU A C 1
ATOM 1628 O O . LEU A 1 207 ? -12.047 19.562 0.753 1 63.19 207 LEU A O 1
ATOM 1632 N N . ARG A 1 208 ? -13.469 18.234 -0.452 1 63.97 208 ARG A N 1
ATOM 1633 C CA . ARG A 1 208 ? -13.273 18.891 -1.737 1 63.97 208 ARG A CA 1
ATOM 1634 C C . ARG A 1 208 ? -11.805 18.875 -2.152 1 63.97 208 ARG A C 1
ATOM 1636 O O . ARG A 1 208 ? -11.297 19.844 -2.721 1 63.97 208 ARG A O 1
ATOM 1643 N N . ASP A 1 209 ? -11.141 17.969 -1.663 1 75.88 209 ASP A N 1
ATOM 1644 C CA . ASP A 1 209 ? -9.742 17.719 -2.006 1 75.88 209 ASP A CA 1
ATOM 1645 C C . ASP A 1 209 ? -8.859 18.875 -1.549 1 75.88 209 ASP A C 1
ATOM 1647 O O . ASP A 1 209 ? -7.855 19.188 -2.191 1 75.88 209 ASP A O 1
ATOM 1651 N N . GLN A 1 210 ? -9.391 19.453 -0.522 1 82.06 210 GLN A N 1
ATOM 1652 C CA . GLN A 1 210 ? -8.539 20.469 0.088 1 82.06 210 GLN A CA 1
ATOM 1653 C C . GLN A 1 210 ? -7.328 19.828 0.77 1 82.06 210 GLN A C 1
ATOM 1655 O O . GLN A 1 210 ? -7.473 18.891 1.544 1 82.06 210 GLN A O 1
ATOM 1660 N N . PRO A 1 211 ? -6.156 20.422 0.453 1 92.69 211 PRO A N 1
ATOM 1661 C CA . PRO A 1 211 ? -4.957 19.875 1.108 1 92.69 211 PRO A CA 1
ATOM 1662 C C . PRO A 1 211 ? -4.98 20.078 2.623 1 92.69 211 PRO A C 1
ATOM 1664 O O . PRO A 1 211 ? -5.352 21.141 3.107 1 92.69 211 PRO A O 1
ATOM 1667 N N . LEU A 1 212 ? -4.605 19.031 3.342 1 90.25 212 LEU A N 1
ATOM 1668 C CA . LEU A 1 212 ? -4.684 19.078 4.797 1 90.25 212 LEU A CA 1
ATOM 1669 C C . LEU A 1 212 ? -3.295 18.969 5.422 1 90.25 212 LEU A C 1
ATOM 1671 O O . LEU A 1 212 ? -2.926 19.766 6.285 1 90.25 212 LEU A O 1
ATOM 1675 N N . TYR A 1 213 ? -2.52 18 5.051 1 93.38 213 TYR A N 1
ATOM 1676 C CA . TYR A 1 213 ? -1.174 17.797 5.578 1 93.38 213 TYR A CA 1
ATOM 1677 C C . TYR A 1 213 ? -0.283 17.094 4.562 1 93.38 213 TYR A C 1
ATOM 1679 O O . TYR A 1 213 ? -0.779 16.469 3.627 1 93.38 213 TYR A O 1
ATOM 1687 N N . TYR A 1 214 ? 0.979 17.281 4.699 1 95 214 TYR A N 1
ATOM 1688 C CA . T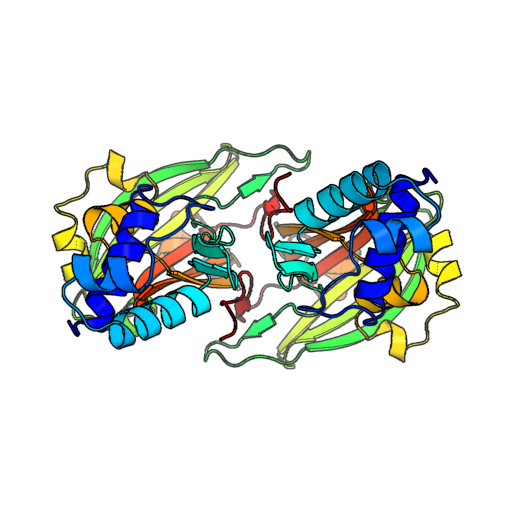YR A 1 214 ? 2.037 16.594 3.967 1 95 214 TYR A CA 1
ATOM 1689 C C . TYR A 1 214 ? 2.998 15.891 4.922 1 95 214 TYR A C 1
ATOM 1691 O O . TYR A 1 214 ? 3.455 16.484 5.898 1 95 214 TYR A O 1
ATOM 1699 N N . GLN A 1 215 ? 3.227 14.641 4.672 1 94.81 215 GLN A N 1
ATOM 1700 C CA . GLN A 1 215 ? 4.148 13.906 5.535 1 94.81 215 GLN A CA 1
ATOM 1701 C C . GLN A 1 215 ? 5.211 13.18 4.715 1 94.81 215 GLN A C 1
ATOM 1703 O O . GLN A 1 215 ? 4.906 12.609 3.662 1 94.81 215 GLN A O 1
ATOM 1708 N N . SER A 1 216 ? 6.434 13.258 5.215 1 95.62 216 SER A N 1
ATOM 1709 C CA . SER A 1 216 ? 7.527 12.445 4.699 1 95.62 216 SER A CA 1
ATOM 1710 C C . SER A 1 216 ? 8.117 11.555 5.785 1 95.62 216 SER A C 1
ATOM 1712 O O . SER A 1 216 ? 8.266 11.977 6.934 1 95.62 216 SER A O 1
ATOM 1714 N N . VAL A 1 217 ? 8.398 10.344 5.418 1 95.94 217 VAL A N 1
ATOM 1715 C CA . VAL A 1 217 ? 9.023 9.367 6.301 1 95.94 217 VAL A CA 1
ATOM 1716 C C . VAL A 1 217 ? 10.258 8.773 5.625 1 95.94 217 VAL A C 1
ATOM 1718 O O . VAL A 1 217 ? 10.211 8.398 4.453 1 95.94 217 VAL A O 1
ATOM 1721 N N . TYR A 1 218 ? 11.336 8.734 6.387 1 97.12 218 TYR A N 1
ATOM 1722 C CA . TYR A 1 218 ? 12.609 8.242 5.875 1 97.12 218 TYR A CA 1
ATOM 1723 C C . TYR A 1 218 ? 13.156 7.117 6.754 1 97.12 218 TYR A C 1
ATOM 1725 O O . TYR A 1 218 ? 12.953 7.121 7.969 1 97.12 218 TYR A O 1
ATOM 1733 N N . ALA A 1 219 ? 13.906 6.25 6.137 1 97.62 219 ALA A N 1
ATOM 1734 C CA . ALA A 1 219 ? 14.578 5.191 6.883 1 97.62 219 ALA A CA 1
ATOM 1735 C C . ALA A 1 219 ? 15.828 4.711 6.141 1 97.62 219 ALA A C 1
ATOM 1737 O O . ALA A 1 219 ? 15.891 4.789 4.914 1 97.62 219 ALA A O 1
ATOM 1738 N N . ALA A 1 220 ? 16.766 4.301 6.953 1 97.56 220 ALA A N 1
ATOM 1739 C CA . ALA A 1 220 ? 17.828 3.467 6.387 1 97.56 220 ALA A CA 1
ATOM 1740 C C . ALA A 1 220 ? 17.266 2.127 5.914 1 97.56 220 ALA A C 1
ATOM 1742 O O . ALA A 1 220 ? 16.125 1.781 6.215 1 97.56 220 ALA A O 1
ATOM 1743 N N . PRO A 1 221 ? 18.094 1.479 5.125 1 96.88 221 PRO A N 1
ATOM 1744 C CA . PRO A 1 221 ? 17.625 0.146 4.719 1 96.88 221 PRO A CA 1
ATOM 1745 C C . PRO A 1 221 ? 17.234 -0.731 5.906 1 96.88 221 PRO A C 1
ATOM 1747 O O . PRO A 1 221 ? 17.875 -0.669 6.961 1 96.88 221 PRO A O 1
ATOM 1750 N N . PHE A 1 222 ? 16.172 -1.539 5.773 1 96.5 222 PHE A N 1
ATOM 1751 C CA . PHE A 1 222 ? 15.672 -2.396 6.84 1 96.5 222 PHE A CA 1
ATOM 1752 C C . PHE A 1 222 ? 15.266 -3.76 6.289 1 96.5 222 PHE A C 1
ATOM 1754 O O . PHE A 1 222 ? 14.766 -3.859 5.168 1 96.5 222 PHE A O 1
ATOM 1761 N N . ALA A 1 223 ? 15.414 -4.742 7.148 1 95.62 223 ALA A N 1
ATOM 1762 C CA . ALA A 1 223 ? 15.094 -6.117 6.762 1 95.62 223 ALA A CA 1
ATOM 1763 C C . ALA A 1 223 ? 13.672 -6.477 7.16 1 95.62 223 ALA A C 1
ATOM 1765 O O . ALA A 1 223 ? 13.133 -7.492 6.711 1 95.62 223 ALA A O 1
ATOM 1766 N N . GLU A 1 224 ? 13.047 -5.703 8.023 1 96.06 224 GLU A N 1
ATOM 1767 C CA . GLU A 1 224 ? 11.688 -5.945 8.492 1 96.06 224 GLU A CA 1
ATOM 1768 C C . GLU A 1 224 ? 10.672 -5.738 7.371 1 96.06 224 GLU A C 1
ATOM 1770 O O . GLU A 1 224 ? 10.961 -5.07 6.375 1 96.06 224 GLU A O 1
ATOM 1775 N N . ARG A 1 225 ? 9.523 -6.344 7.574 1 94.44 225 ARG A N 1
ATOM 1776 C CA . ARG A 1 225 ? 8.477 -6.297 6.562 1 94.44 225 ARG A CA 1
ATOM 1777 C C . ARG A 1 225 ? 7.539 -5.117 6.805 1 94.44 225 ARG A C 1
ATOM 1779 O O . ARG A 1 225 ? 6.832 -5.074 7.812 1 94.44 225 ARG A O 1
ATOM 1786 N N . LEU A 1 226 ? 7.652 -4.129 5.914 1 93.31 226 LEU A N 1
ATOM 1787 C CA . LEU A 1 226 ? 6.625 -3.094 5.902 1 93.31 226 LEU A CA 1
ATOM 1788 C C . LEU A 1 226 ? 5.367 -3.586 5.195 1 93.31 226 LEU A C 1
ATOM 1790 O O . LEU A 1 226 ? 5.375 -3.809 3.984 1 93.31 226 LEU A O 1
ATOM 1794 N N . MET A 1 227 ? 4.305 -3.676 5.914 1 85.38 227 MET A N 1
ATOM 1795 C CA . MET A 1 227 ? 3.062 -4.219 5.367 1 85.38 227 MET A CA 1
ATOM 1796 C C . MET A 1 227 ? 2.291 -3.152 4.602 1 85.38 227 MET A C 1
ATOM 1798 O O . MET A 1 227 ? 2.055 -2.059 5.121 1 85.38 227 MET A O 1
ATOM 1802 N N . ILE A 1 228 ? 2.008 -3.23 3.395 1 73.5 228 ILE A N 1
ATOM 1803 C CA . ILE A 1 228 ? 1.31 -2.275 2.541 1 73.5 228 ILE A CA 1
ATOM 1804 C C . ILE A 1 228 ? -0.168 -2.648 2.449 1 73.5 228 ILE A C 1
ATOM 1806 O O . ILE A 1 228 ? -1.041 -1.783 2.543 1 73.5 228 ILE A O 1
ATOM 1810 N N . VAL A 1 229 ? -0.626 -3.59 1.911 1 56.84 229 VAL A N 1
ATOM 1811 C CA . VAL A 1 229 ? -2.041 -3.898 1.733 1 56.84 229 VAL A CA 1
ATOM 1812 C C . VAL A 1 229 ? -2.504 -4.855 2.832 1 56.84 229 VAL A C 1
ATOM 1814 O O . VAL A 1 229 ? -1.782 -5.785 3.195 1 56.84 229 VAL A O 1
ATOM 1817 N N . ARG A 1 230 ? -3.09 -4.219 3.992 1 47.78 230 ARG A N 1
ATOM 1818 C CA . ARG A 1 230 ? -3.674 -5.227 4.871 1 47.78 230 ARG A CA 1
ATOM 1819 C C . ARG A 1 230 ? -4.824 -5.953 4.184 1 47.78 230 ARG A C 1
ATOM 1821 O O . ARG A 1 230 ? -5.484 -5.387 3.307 1 47.78 230 ARG A O 1
ATOM 1828 N N . GLU A 1 231 ? -4.711 -7.332 4.469 1 40.53 231 GLU A N 1
ATOM 1829 C CA . GLU A 1 231 ? -5.664 -8.43 4.371 1 40.53 231 GLU A CA 1
ATOM 1830 C C . GLU A 1 231 ? -7.039 -8.023 4.887 1 40.53 231 GLU A C 1
ATOM 1832 O O . GLU A 1 231 ? -7.152 -7.109 5.707 1 40.53 231 GLU A O 1
ATOM 1837 N N . LYS A 1 232 ? -7.961 -8.469 4.34 1 36.03 232 LYS A N 1
ATOM 1838 C CA . LYS A 1 232 ? -9.312 -8.422 4.895 1 36.03 232 LYS A CA 1
ATOM 1839 C C . LYS A 1 232 ? -9.305 -8.719 6.391 1 36.03 232 LYS A C 1
ATOM 1841 O O . LYS A 1 232 ? -8.75 -9.734 6.82 1 36.03 232 LYS A O 1
ATOM 1846 N N . SER A 1 233 ? -8.93 -7.75 7.34 1 27.42 233 SER A N 1
ATOM 1847 C CA . SER A 1 233 ? -9.195 -8.219 8.695 1 27.42 233 SER A CA 1
ATOM 1848 C C . SER A 1 233 ? -10.453 -9.094 8.742 1 27.42 233 SER A C 1
ATOM 1850 O O . SER A 1 233 ? -11.492 -8.711 8.211 1 27.42 233 SER A O 1
ATOM 1852 N N . THR A 1 234 ? -10.305 -10.383 8.906 1 24.02 234 THR A N 1
ATOM 1853 C CA . THR A 1 234 ? -11.406 -11.18 9.438 1 24.02 234 THR A CA 1
ATOM 1854 C C . THR A 1 234 ? -12.141 -10.422 10.531 1 24.02 234 THR A C 1
ATOM 1856 O O . THR A 1 234 ? -11.516 -9.828 11.414 1 24.02 234 THR A O 1
ATOM 1859 N N . MET B 1 1 ? -15.539 -31.812 -1.018 1 38.28 1 MET B N 1
ATOM 1860 C CA . MET B 1 1 ? -15.906 -30.406 -0.959 1 38.28 1 MET B CA 1
ATOM 1861 C C . MET B 1 1 ? -17.25 -30.219 -0.265 1 38.28 1 MET B C 1
ATOM 1863 O O . MET B 1 1 ? -18.234 -30.875 -0.62 1 38.28 1 MET B O 1
ATOM 1867 N N . THR B 1 2 ? -17.266 -29.672 0.803 1 50.44 2 THR B N 1
ATOM 1868 C CA . THR B 1 2 ? -18.547 -29.578 1.479 1 50.44 2 THR B CA 1
ATOM 1869 C C . THR B 1 2 ? -19.547 -28.781 0.644 1 50.44 2 THR B C 1
ATOM 1871 O O . THR B 1 2 ? -19.141 -27.953 -0.19 1 50.44 2 THR B O 1
ATOM 1874 N N . LYS B 1 3 ? -20.766 -29.141 0.62 1 57.41 3 LYS B N 1
ATOM 1875 C CA . LYS B 1 3 ? -21.844 -28.484 -0.117 1 57.41 3 LYS B CA 1
ATOM 1876 C C . LYS B 1 3 ? -21.766 -26.969 0.003 1 57.41 3 LYS B C 1
ATOM 1878 O O . LYS B 1 3 ? -22.078 -26.25 -0.944 1 57.41 3 LYS B O 1
ATOM 1883 N N . LEU B 1 4 ? -21.297 -26.422 1.129 1 54.88 4 LEU B N 1
ATOM 1884 C CA . LEU B 1 4 ? -21.094 -25 1.401 1 54.88 4 LEU B CA 1
ATOM 1885 C C . LEU B 1 4 ? -20.016 -24.422 0.486 1 54.88 4 LEU B C 1
ATOM 1887 O O . LEU B 1 4 ? -20.203 -23.328 -0.08 1 54.88 4 LEU B O 1
ATOM 1891 N N . SER B 1 5 ? -19.062 -25.094 0.335 1 60.28 5 SER B N 1
ATOM 1892 C CA . SER B 1 5 ? -17.938 -24.672 -0.504 1 60.28 5 SER B CA 1
ATOM 1893 C C . SER B 1 5 ? -18.344 -24.625 -1.975 1 60.28 5 SER B C 1
ATOM 1895 O O . SER B 1 5 ? -17.922 -23.734 -2.715 1 60.28 5 SER B O 1
ATOM 1897 N N . SER B 1 6 ? -19.281 -25.438 -2.234 1 67.69 6 SER B N 1
ATOM 1898 C CA . SER B 1 6 ? -19.688 -25.516 -3.633 1 67.69 6 SER B CA 1
ATOM 1899 C C . SER B 1 6 ? -20.422 -24.25 -4.066 1 67.69 6 SER B C 1
ATOM 1901 O O . SER B 1 6 ? -20.172 -23.719 -5.152 1 67.69 6 SER B O 1
ATOM 1903 N N . VAL B 1 7 ? -21.297 -23.703 -3.193 1 78 7 VAL B N 1
ATOM 1904 C CA . VAL B 1 7 ? -22.078 -22.516 -3.529 1 78 7 VAL B CA 1
ATOM 1905 C C . VAL B 1 7 ? -21.141 -21.297 -3.604 1 78 7 VAL B C 1
ATOM 1907 O O . VAL B 1 7 ? -21.172 -20.547 -4.574 1 78 7 VAL B O 1
ATOM 1910 N N . SER B 1 8 ? -20.344 -21.25 -2.584 1 73.62 8 SER B N 1
ATOM 1911 C CA . SER B 1 8 ? -19.406 -20.125 -2.578 1 73.62 8 SER B CA 1
ATOM 1912 C C . SER B 1 8 ? -18.5 -20.172 -3.803 1 73.62 8 SER B C 1
ATOM 1914 O O . SER B 1 8 ? -18.297 -19.141 -4.457 1 73.62 8 SER B O 1
ATOM 1916 N N . ASP B 1 9 ? -18.125 -21.344 -4.082 1 62.69 9 ASP B N 1
ATOM 1917 C CA . ASP B 1 9 ? -17.203 -21.516 -5.207 1 62.69 9 ASP B CA 1
ATOM 1918 C C . ASP B 1 9 ? -17.891 -21.172 -6.527 1 62.69 9 ASP B C 1
ATOM 1920 O O . ASP B 1 9 ? -17.281 -20.562 -7.406 1 62.69 9 ASP B O 1
ATOM 1924 N N . ALA B 1 10 ? -19.094 -21.609 -6.625 1 71.81 10 ALA B N 1
ATOM 1925 C CA . ALA B 1 10 ? -19.844 -21.328 -7.848 1 71.81 10 ALA B CA 1
ATOM 1926 C C . ALA B 1 10 ? -20.031 -19.828 -8.039 1 71.81 10 ALA B C 1
ATOM 1928 O O . ALA B 1 10 ? -19.875 -19.312 -9.148 1 71.81 10 ALA B O 1
ATOM 1929 N N . ILE B 1 11 ? -20.297 -19.109 -6.996 1 76.25 11 ILE B N 1
ATOM 1930 C CA . ILE B 1 11 ? -20.5 -17.672 -7.074 1 76.25 11 ILE B CA 1
ATOM 1931 C C . ILE B 1 11 ? -19.172 -16.984 -7.375 1 76.25 11 ILE B C 1
ATOM 1933 O O . ILE B 1 11 ? -19.109 -16.094 -8.234 1 76.25 11 ILE B O 1
ATOM 1937 N N . ILE B 1 12 ? -18.234 -17.469 -6.707 1 66 12 ILE B N 1
ATOM 1938 C CA . ILE B 1 12 ? -16.906 -16.922 -6.941 1 66 12 ILE B CA 1
ATOM 1939 C C . ILE B 1 12 ? -16.5 -17.156 -8.391 1 66 12 ILE B C 1
ATOM 1941 O O . ILE B 1 12 ? -16 -16.234 -9.062 1 66 12 ILE B O 1
ATOM 1945 N N . ARG B 1 13 ? -16.766 -18.281 -8.891 1 60.47 13 ARG B N 1
ATOM 1946 C CA . ARG B 1 13 ? -16.469 -18.594 -10.281 1 60.47 13 ARG B CA 1
ATOM 1947 C C . ARG B 1 13 ? -17.219 -17.672 -11.227 1 60.47 13 ARG B C 1
ATOM 1949 O O . ARG B 1 13 ? -16.688 -17.219 -12.242 1 60.47 13 ARG B O 1
ATOM 1956 N N . SER B 1 14 ? -18.438 -17.438 -10.867 1 68.44 14 SER B N 1
ATOM 1957 C CA . SER B 1 14 ? -19.25 -16.547 -11.703 1 68.44 14 SER B CA 1
ATOM 1958 C C . SER B 1 14 ? -18.719 -15.125 -11.672 1 68.44 14 SER B C 1
ATOM 1960 O O . SER B 1 14 ? -18.766 -14.414 -12.68 1 68.44 14 SER B O 1
ATOM 1962 N N . ILE B 1 15 ? -18.25 -14.805 -10.555 1 65.94 15 ILE B N 1
ATOM 1963 C CA . ILE B 1 15 ? -17.672 -13.469 -10.438 1 65.94 15 ILE B CA 1
ATOM 1964 C C . ILE B 1 15 ? -16.359 -13.406 -11.188 1 65.94 15 ILE B C 1
ATOM 1966 O O . ILE B 1 15 ? -16.109 -12.469 -11.945 1 65.94 15 ILE B O 1
ATOM 1970 N N . GLU B 1 16 ? -15.727 -14.43 -11.109 1 52.88 16 GLU B N 1
ATOM 1971 C CA . GLU B 1 16 ? -14.414 -14.516 -11.742 1 52.88 16 GLU B CA 1
ATOM 1972 C C . GLU B 1 16 ? -14.531 -14.586 -13.258 1 52.88 16 GLU B C 1
ATOM 1974 O O . GLU B 1 16 ? -13.711 -14.016 -13.977 1 52.88 16 GLU B O 1
ATOM 1979 N N . SER B 1 17 ? -15.445 -15.219 -13.648 1 52.19 17 SER B N 1
ATOM 1980 C CA . SER B 1 17 ? -15.648 -15.414 -15.078 1 52.19 17 SER B CA 1
ATOM 1981 C C . SER B 1 17 ? -16.281 -14.18 -15.719 1 52.19 17 SER B C 1
ATOM 1983 O O . SER B 1 17 ? -16.344 -14.07 -16.938 1 52.19 17 SER B O 1
ATOM 1985 N N . GLY B 1 18 ? -16.578 -13.328 -14.75 1 55.91 18 GLY B N 1
ATOM 1986 C CA . GLY B 1 18 ? -17.281 -12.156 -15.258 1 55.91 18 GLY B CA 1
ATOM 1987 C C . GLY B 1 18 ? -18.75 -12.398 -15.484 1 55.91 18 GLY B C 1
ATOM 1988 O O . GLY B 1 18 ? -19.484 -11.492 -15.906 1 55.91 18 GLY B O 1
ATOM 1989 N N . ASP B 1 19 ? -19.219 -13.578 -15.312 1 63.47 19 ASP B N 1
ATOM 1990 C CA . ASP B 1 19 ? -20.656 -13.852 -15.406 1 63.47 19 ASP B CA 1
ATOM 1991 C C . ASP B 1 19 ? -21.438 -13.031 -14.391 1 63.47 19 ASP B C 1
ATOM 1993 O O . ASP B 1 19 ? -22.594 -12.648 -14.648 1 63.47 19 ASP B O 1
ATOM 1997 N N . LEU B 1 20 ? -20.781 -12.891 -13.258 1 71.12 20 LEU B N 1
ATOM 1998 C CA . LEU B 1 20 ? -21.266 -11.953 -12.25 1 71.12 20 LEU B CA 1
ATOM 1999 C C . LEU B 1 20 ? -20.312 -10.773 -12.109 1 71.12 20 LEU B C 1
ATOM 2001 O O . LEU B 1 20 ? -19.109 -10.953 -11.875 1 71.12 20 LEU B O 1
ATOM 2005 N N . ARG B 1 21 ? -20.781 -9.719 -12.406 1 63.28 21 ARG B N 1
ATOM 2006 C CA . ARG B 1 21 ? -19.969 -8.5 -12.352 1 63.28 21 ARG B CA 1
ATOM 2007 C C . ARG B 1 21 ? -20.344 -7.652 -11.141 1 63.28 21 ARG B C 1
ATOM 2009 O O . ARG B 1 21 ? -21.391 -7.859 -10.523 1 63.28 21 ARG B O 1
ATOM 2016 N N . GLU B 1 22 ? -19.297 -6.793 -10.922 1 61.69 22 GLU B N 1
ATOM 2017 C CA . GLU B 1 22 ? -19.578 -5.832 -9.859 1 61.69 22 GLU B CA 1
ATOM 2018 C C . GLU B 1 22 ? -20.969 -5.223 -10.016 1 61.69 22 GLU B C 1
ATOM 2020 O O . GLU B 1 22 ? -21.359 -4.836 -11.117 1 61.69 22 GLU B O 1
ATOM 2025 N N . GLY B 1 23 ? -21.594 -5.273 -8.922 1 67 23 GLY B N 1
ATOM 2026 C CA . GLY B 1 23 ? -22.922 -4.664 -8.938 1 67 23 GLY B CA 1
ATOM 2027 C C . GLY B 1 23 ? -24.016 -5.637 -9.328 1 67 23 GLY B C 1
ATOM 2028 O O . GLY B 1 23 ? -25.203 -5.355 -9.125 1 67 23 GLY B O 1
ATOM 2029 N N . ASP B 1 24 ? -23.703 -6.699 -9.906 1 73.5 24 ASP B N 1
ATOM 2030 C CA . ASP B 1 24 ? -24.734 -7.668 -10.281 1 73.5 24 ASP B CA 1
ATOM 2031 C C . ASP B 1 24 ? -25.438 -8.227 -9.047 1 73.5 24 ASP B C 1
ATOM 2033 O O . ASP B 1 24 ? -24.812 -8.477 -8.023 1 73.5 24 ASP B O 1
ATOM 2037 N N . ARG B 1 25 ? -26.766 -8.344 -9.188 1 82.25 25 ARG B N 1
ATOM 2038 C CA . ARG B 1 25 ? -27.547 -8.984 -8.141 1 82.25 25 ARG B CA 1
ATOM 2039 C C . ARG B 1 25 ? -27.469 -10.5 -8.242 1 82.25 25 ARG B C 1
ATOM 2041 O O . ARG B 1 25 ? -27.625 -11.062 -9.328 1 82.25 25 ARG B O 1
ATOM 2048 N N . LEU B 1 26 ? -27.125 -11.086 -7.156 1 86.69 26 LEU B N 1
ATOM 2049 C CA . LEU B 1 26 ? -27.172 -12.539 -7.102 1 86.69 26 LEU B CA 1
ATOM 2050 C C . LEU B 1 26 ? -28.625 -13.039 -7.047 1 86.69 26 LEU B C 1
ATOM 2052 O O . LEU B 1 26 ? -29.5 -12.336 -6.559 1 86.69 26 LEU B O 1
ATOM 2056 N N . PRO B 1 27 ? -28.875 -14.281 -7.57 1 84.56 27 PRO B N 1
ATOM 2057 C CA . PRO B 1 27 ? -30.172 -14.906 -7.316 1 84.56 27 PRO B CA 1
ATOM 2058 C C . PRO B 1 27 ? -30.516 -14.953 -5.832 1 84.56 27 PRO B C 1
ATOM 2060 O O . PRO B 1 27 ? -29.641 -14.812 -4.98 1 84.56 27 PRO B O 1
ATOM 2063 N N . SER B 1 28 ? -31.797 -15.008 -5.57 1 86.31 28 SER B N 1
ATOM 2064 C CA . SER B 1 28 ? -32.219 -15.125 -4.18 1 86.31 28 SER B CA 1
ATOM 2065 C C . SER B 1 28 ? -31.609 -16.344 -3.51 1 86.31 28 SER B C 1
ATOM 2067 O O . SER B 1 28 ? -31.156 -17.281 -4.191 1 86.31 28 SER B O 1
ATOM 2069 N N . GLU B 1 29 ? -31.547 -16.266 -2.223 1 88.81 29 GLU B N 1
ATOM 2070 C CA . GLU B 1 29 ? -31.016 -17.391 -1.466 1 88.81 29 GLU B CA 1
ATOM 2071 C C . GLU B 1 29 ? -31.75 -18.688 -1.814 1 88.81 29 GLU B C 1
ATOM 2073 O O . GLU B 1 29 ? -31.125 -19.75 -1.919 1 88.81 29 GLU B O 1
ATOM 2078 N N . GLY B 1 30 ? -33.062 -18.547 -1.978 1 87.25 30 GLY B N 1
ATOM 2079 C CA . GLY B 1 30 ? -33.844 -19.688 -2.389 1 87.25 30 GLY B CA 1
ATOM 2080 C C . GLY B 1 30 ? -33.469 -20.219 -3.76 1 87.25 30 GLY B C 1
ATOM 2081 O O . GLY B 1 30 ? -33.375 -21.422 -3.959 1 87.25 30 GLY B O 1
ATOM 2082 N N . GLU B 1 31 ? -33.344 -19.328 -4.734 1 87.75 31 GLU B N 1
ATOM 2083 C CA . GLU B 1 31 ? -32.938 -19.703 -6.086 1 87.75 31 GLU B CA 1
ATOM 2084 C C . GLU B 1 31 ? -31.562 -20.359 -6.086 1 87.75 31 GLU B C 1
ATOM 2086 O O . GLU B 1 31 ? -31.344 -21.359 -6.773 1 87.75 31 GLU B O 1
ATOM 2091 N N . LEU B 1 32 ? -30.625 -19.797 -5.352 1 87.5 32 LEU B N 1
ATOM 2092 C CA . LEU B 1 32 ? -29.281 -20.359 -5.25 1 87.5 32 LEU B CA 1
ATOM 2093 C C . LEU B 1 32 ? -29.328 -21.766 -4.645 1 87.5 32 LEU B C 1
ATOM 2095 O O . LEU B 1 32 ? -28.594 -22.656 -5.09 1 87.5 32 LEU B O 1
ATOM 2099 N N . ALA B 1 33 ? -30.172 -21.859 -3.668 1 88.88 33 ALA B N 1
ATOM 2100 C CA . ALA B 1 33 ? -30.328 -23.156 -3.039 1 88.88 33 ALA B CA 1
ATOM 2101 C C . ALA B 1 33 ? -30.828 -24.203 -4.043 1 88.88 33 ALA B C 1
ATOM 2103 O O . ALA B 1 33 ? -30.281 -25.297 -4.125 1 88.88 33 ALA B O 1
ATOM 2104 N N . SER B 1 34 ? -31.844 -23.797 -4.75 1 87.44 34 SER B N 1
ATOM 2105 C CA . SER B 1 34 ? -32.406 -24.688 -5.762 1 87.44 34 SER B CA 1
ATOM 2106 C C . SER B 1 34 ? -31.391 -25.016 -6.844 1 87.44 34 SER B C 1
ATOM 2108 O O . SER B 1 34 ? -31.25 -26.172 -7.234 1 87.44 34 SER B O 1
ATOM 2110 N N . PHE B 1 35 ? -30.703 -24.062 -7.309 1 83.12 35 PHE B N 1
ATOM 2111 C CA . PHE B 1 35 ? -29.734 -24.203 -8.398 1 83.12 35 PHE B CA 1
ATOM 2112 C C . PHE B 1 35 ? -28.594 -25.141 -8 1 83.12 35 PHE B C 1
ATOM 2114 O O . PHE B 1 35 ? -28.125 -25.922 -8.82 1 83.12 35 PHE B O 1
ATOM 2121 N N . HIS B 1 36 ? -28.219 -25.078 -6.734 1 84.75 36 HIS B N 1
ATOM 2122 C CA . HIS B 1 36 ? -27.031 -25.797 -6.305 1 84.75 36 HIS B CA 1
ATOM 2123 C C . HIS B 1 36 ? -27.391 -27.062 -5.539 1 84.75 36 HIS B C 1
ATOM 2125 O O . HIS B 1 36 ? -26.516 -27.828 -5.145 1 84.75 36 HIS B O 1
ATOM 2131 N N . GLY B 1 37 ? -28.688 -27.203 -5.332 1 85.62 37 GLY B N 1
ATOM 2132 C CA . GLY B 1 37 ? -29.156 -28.391 -4.648 1 85.62 37 GLY B CA 1
ATOM 2133 C C . GLY B 1 37 ? -28.719 -28.453 -3.195 1 85.62 37 GLY B C 1
ATOM 2134 O O . GLY B 1 37 ? -28.297 -29.5 -2.711 1 85.62 37 GLY B O 1
ATOM 2135 N N . VAL B 1 38 ? -28.688 -27.406 -2.576 1 85.75 38 VAL B N 1
ATOM 2136 C CA . VAL B 1 38 ? -28.312 -27.328 -1.167 1 85.75 38 VAL B CA 1
ATOM 2137 C C . VAL B 1 38 ? -29.406 -26.609 -0.379 1 85.75 38 VAL B C 1
ATOM 2139 O O . VAL B 1 38 ? -30.344 -26.062 -0.962 1 85.75 38 VAL B O 1
ATOM 2142 N N . SER B 1 39 ? -29.312 -26.703 0.95 1 86.81 39 SER B N 1
ATOM 2143 C CA . SER B 1 39 ? -30.266 -26.016 1.806 1 86.81 39 SER B CA 1
ATOM 2144 C C . SER B 1 39 ? -30.062 -24.516 1.784 1 86.81 39 SER B C 1
ATOM 2146 O O . SER B 1 39 ? -28.953 -24.031 1.493 1 86.81 39 SER B O 1
ATOM 2148 N N . VAL B 1 40 ? -31.141 -23.797 2.053 1 87.06 40 VAL B N 1
ATOM 2149 C CA . VAL B 1 40 ? -31.062 -22.359 2.193 1 87.06 40 VAL B CA 1
ATOM 2150 C C . VAL B 1 40 ? -30.047 -22 3.271 1 87.06 40 VAL B C 1
ATOM 2152 O O . VAL B 1 40 ? -29.312 -21.016 3.137 1 87.06 40 VAL B O 1
ATOM 2155 N N . GLY B 1 41 ? -29.875 -22.734 4.238 1 84.19 41 GLY B N 1
ATOM 2156 C CA . GLY B 1 41 ? -28.875 -22.516 5.277 1 84.19 41 GLY B CA 1
ATOM 2157 C C . GLY B 1 41 ? -27.453 -22.578 4.766 1 84.19 41 GLY B C 1
ATOM 2158 O O . GLY B 1 41 ? -26.609 -21.766 5.16 1 84.19 41 GLY B O 1
ATOM 2159 N N . THR B 1 42 ? -27.25 -23.531 3.928 1 78.25 42 THR B N 1
ATOM 2160 C CA . THR B 1 42 ? -25.938 -23.672 3.305 1 78.25 42 THR B CA 1
ATOM 2161 C C . THR B 1 42 ? -25.609 -22.453 2.451 1 78.25 42 THR B C 1
ATOM 2163 O O . THR B 1 42 ? -24.484 -21.938 2.482 1 78.25 42 THR B O 1
ATOM 2166 N N . VAL B 1 43 ? -26.609 -22 1.673 1 84.94 43 VAL B N 1
ATOM 2167 C CA . VAL B 1 43 ? -26.438 -20.812 0.845 1 84.94 43 VAL B CA 1
ATOM 2168 C C . VAL B 1 43 ? -26.156 -19.609 1.731 1 84.94 43 VAL B C 1
ATOM 2170 O O . VAL B 1 43 ? -25.25 -18.812 1.44 1 84.94 43 VAL B O 1
ATOM 2173 N N . GLN B 1 44 ? -26.875 -19.516 2.781 1 82.44 44 GLN B N 1
ATOM 2174 C CA . GLN B 1 44 ? -26.688 -18.391 3.689 1 82.44 44 GLN B CA 1
ATOM 2175 C C . GLN B 1 44 ? -25.266 -18.344 4.25 1 82.44 44 GLN B C 1
ATOM 2177 O O . GLN B 1 44 ? -24.656 -17.281 4.324 1 82.44 44 GLN B O 1
ATOM 2182 N N . LYS B 1 45 ? -24.781 -19.453 4.605 1 75.31 45 LYS B N 1
ATOM 2183 C CA . LYS B 1 45 ? -23.422 -19.547 5.109 1 75.31 45 LYS B CA 1
ATOM 2184 C C . LYS B 1 45 ? -22.406 -19.156 4.031 1 75.31 45 LYS B C 1
ATOM 2186 O O . LYS B 1 45 ? -21.438 -18.453 4.309 1 75.31 45 LYS B O 1
ATOM 2191 N N . ALA B 1 46 ? -22.719 -19.703 2.875 1 77.44 46 ALA B N 1
ATOM 2192 C CA . ALA B 1 46 ? -21.844 -19.375 1.753 1 77.44 46 ALA B CA 1
ATOM 2193 C C . ALA B 1 46 ? -21.828 -17.875 1.487 1 77.44 46 ALA B C 1
ATOM 2195 O O . ALA B 1 46 ? -20.766 -17.281 1.305 1 77.44 46 ALA B O 1
ATOM 2196 N N . LEU B 1 47 ? -23.047 -17.281 1.435 1 79.31 47 LEU B N 1
ATOM 2197 C CA . LEU B 1 47 ? -23.156 -15.859 1.172 1 79.31 47 LEU B CA 1
ATOM 2198 C C . LEU B 1 47 ? -22.531 -15.047 2.305 1 79.31 47 LEU B C 1
ATOM 2200 O O . LEU B 1 47 ? -21.938 -14 2.064 1 79.31 47 LEU B O 1
ATOM 2204 N N . ALA B 1 48 ? -22.625 -15.539 3.451 1 72.19 48 ALA B N 1
ATOM 2205 C CA . ALA B 1 48 ? -22 -14.875 4.582 1 72.19 48 ALA B CA 1
ATOM 2206 C C . ALA B 1 48 ? -20.484 -14.836 4.422 1 72.19 48 ALA B C 1
ATOM 2208 O O . ALA B 1 48 ? -19.844 -13.805 4.652 1 72.19 48 ALA B O 1
ATOM 2209 N N . ARG B 1 49 ? -20 -15.93 4 1 62.41 49 ARG B N 1
ATOM 2210 C CA . ARG B 1 49 ? -18.562 -16.016 3.746 1 62.41 49 ARG B CA 1
ATOM 2211 C C . ARG B 1 49 ? -18.141 -15.031 2.662 1 62.41 49 ARG B C 1
ATOM 2213 O O . ARG B 1 49 ? -17.141 -14.328 2.807 1 62.41 49 ARG B O 1
ATOM 2220 N N . LEU B 1 50 ? -18.922 -15.016 1.572 1 70.56 50 LEU B N 1
ATOM 2221 C CA . LEU B 1 50 ? -18.609 -14.133 0.451 1 70.56 50 LEU B CA 1
ATOM 2222 C C . LEU B 1 50 ? -18.766 -12.672 0.849 1 70.56 50 LEU B C 1
ATOM 2224 O O . LEU B 1 50 ? -18.031 -11.812 0.362 1 70.56 50 LEU B O 1
ATOM 2228 N N . THR B 1 51 ? -19.75 -12.445 1.712 1 68.19 51 THR B N 1
ATOM 2229 C CA . THR B 1 51 ? -19.938 -11.094 2.232 1 68.19 51 THR B CA 1
ATOM 2230 C C . THR B 1 51 ? -18.75 -10.68 3.092 1 68.19 51 THR B C 1
ATOM 2232 O O . THR B 1 51 ? -18.219 -9.57 2.949 1 68.19 51 THR B O 1
ATOM 2235 N N . HIS B 1 52 ? -18.328 -11.562 3.824 1 57.62 52 HIS B N 1
ATOM 2236 C CA . HIS B 1 52 ? -17.188 -11.297 4.695 1 57.62 52 HIS B CA 1
ATOM 2237 C C . HIS B 1 52 ? -15.93 -11.008 3.881 1 57.62 52 HIS B C 1
ATOM 2239 O O . HIS B 1 52 ? -15.141 -10.141 4.25 1 57.62 52 HIS B O 1
ATOM 2245 N N . SER B 1 53 ? -15.953 -11.781 2.807 1 54.78 53 SER B N 1
ATOM 2246 C CA . SER B 1 53 ? -14.789 -11.602 1.941 1 54.78 53 SER B CA 1
ATOM 2247 C C . SER B 1 53 ? -14.93 -10.352 1.078 1 54.78 53 SER B C 1
ATOM 2249 O O . SER B 1 53 ? -14.016 -10.008 0.331 1 54.78 53 SER B O 1
ATOM 2251 N N . GLY B 1 54 ? -16.078 -9.75 1.139 1 59.19 54 GLY B N 1
ATOM 2252 C CA . GLY B 1 54 ? -16.312 -8.531 0.384 1 59.19 54 GLY B CA 1
ATOM 2253 C C . GLY B 1 54 ? -16.688 -8.789 -1.064 1 59.19 54 GLY B C 1
ATOM 2254 O O . GLY B 1 54 ? -16.766 -7.855 -1.866 1 59.19 54 GLY B O 1
ATOM 2255 N N . LEU B 1 55 ? -16.75 -10.008 -1.378 1 64.81 55 LEU B N 1
ATOM 2256 C CA . LEU B 1 55 ? -17.031 -10.352 -2.768 1 64.81 55 LEU B CA 1
ATOM 2257 C C . LEU B 1 55 ? -18.469 -9.961 -3.131 1 64.81 55 LEU B C 1
ATOM 2259 O O . LEU B 1 55 ? -18.75 -9.656 -4.289 1 64.81 55 LEU B O 1
ATOM 2263 N N . ILE B 1 56 ? -19.266 -10.133 -2.107 1 71.44 56 ILE B N 1
ATOM 2264 C CA . ILE B 1 56 ? -20.656 -9.734 -2.312 1 71.44 56 ILE B CA 1
ATOM 2265 C C . ILE B 1 56 ? -21.109 -8.852 -1.152 1 71.44 56 ILE B C 1
ATOM 2267 O O . ILE B 1 56 ? -20.484 -8.844 -0.087 1 71.44 56 ILE B O 1
ATOM 2271 N N . THR B 1 57 ? -22 -8.078 -1.432 1 72.12 57 THR B N 1
ATOM 2272 C CA . THR B 1 57 ? -22.641 -7.25 -0.422 1 72.12 57 THR B CA 1
ATOM 2273 C C . THR B 1 57 ? -24.141 -7.555 -0.34 1 72.12 57 THR B C 1
ATOM 2275 O O . THR B 1 57 ? -24.797 -7.719 -1.367 1 72.12 57 THR B O 1
ATOM 2278 N N . ARG B 1 58 ? -24.562 -7.789 0.838 1 74.88 58 ARG B N 1
ATOM 2279 C CA . ARG B 1 58 ? -25.984 -8.008 1.055 1 74.88 58 ARG B CA 1
ATOM 2280 C C . ARG B 1 58 ? -26.688 -6.699 1.381 1 74.88 58 ARG B C 1
ATOM 2282 O O . ARG B 1 58 ? -26.219 -5.922 2.215 1 74.88 58 ARG B O 1
ATOM 2289 N N . GLU B 1 59 ? -27.609 -6.445 0.537 1 65.31 59 GLU B N 1
ATOM 2290 C CA . GLU B 1 59 ? -28.422 -5.262 0.77 1 65.31 59 GLU B CA 1
ATOM 2291 C C . GLU B 1 59 ? -29.844 -5.648 1.214 1 65.31 59 GLU B C 1
ATOM 2293 O O . GLU B 1 59 ? -30.562 -6.336 0.485 1 65.31 59 GLU B O 1
ATOM 2298 N N . GLN B 1 60 ? -30.156 -5.398 2.465 1 64.94 60 GLN B N 1
ATOM 2299 C CA . GLN B 1 60 ? -31.469 -5.75 3 1 64.94 60 GLN B CA 1
ATOM 2300 C C . GLN B 1 60 ? -32.594 -5.254 2.086 1 64.94 60 GLN B C 1
ATOM 2302 O O . GLN B 1 60 ? -32.625 -4.066 1.751 1 64.94 60 GLN B O 1
ATOM 2307 N N . GLY B 1 61 ? -33.438 -6.07 1.735 1 65.38 61 GLY B N 1
ATOM 2308 C CA . GLY B 1 61 ? -34.594 -5.77 0.919 1 65.38 61 GLY B CA 1
ATOM 2309 C C . GLY B 1 61 ? -34.281 -5.684 -0.562 1 65.38 61 GLY B C 1
ATOM 2310 O O . GLY B 1 61 ? -35.188 -5.582 -1.391 1 65.38 61 GLY B O 1
ATOM 2311 N N . ARG B 1 62 ? -33.062 -5.562 -0.928 1 70.12 62 ARG B N 1
ATOM 2312 C CA . ARG B 1 62 ? -32.719 -5.418 -2.338 1 70.12 62 ARG B CA 1
ATOM 2313 C C . ARG B 1 62 ? -32.062 -6.691 -2.873 1 70.12 62 ARG B C 1
ATOM 2315 O O . ARG B 1 62 ? -32.312 -7.074 -4.023 1 70.12 62 ARG B O 1
ATOM 2322 N N . GLY B 1 63 ? -31.297 -7.262 -2.01 1 79.94 63 GLY B N 1
ATOM 2323 C CA . GLY B 1 63 ? -30.656 -8.492 -2.438 1 79.94 63 GLY B CA 1
ATOM 2324 C C . GLY B 1 63 ? -29.156 -8.508 -2.174 1 79.94 63 GLY B C 1
ATOM 2325 O O . GLY B 1 63 ? -28.672 -7.766 -1.316 1 79.94 63 GLY B O 1
ATOM 2326 N N . THR B 1 64 ? -28.484 -9.5 -2.621 1 81.81 64 THR B N 1
ATOM 2327 C CA . THR B 1 64 ? -27.047 -9.719 -2.52 1 81.81 64 THR B CA 1
ATOM 2328 C C . THR B 1 64 ? -26.359 -9.359 -3.828 1 81.81 64 THR B C 1
ATOM 2330 O O . THR B 1 64 ? -26.781 -9.773 -4.906 1 81.81 64 THR B O 1
ATOM 2333 N N . PHE B 1 65 ? -25.359 -8.469 -3.738 1 78.25 65 PHE B N 1
ATOM 2334 C CA . PHE B 1 65 ? -24.688 -7.945 -4.926 1 78.25 65 PHE B CA 1
ATOM 2335 C C . PHE B 1 65 ? -23.203 -8.266 -4.895 1 78.25 65 PHE B C 1
ATOM 2337 O O . PHE B 1 65 ? -22.609 -8.398 -3.822 1 78.25 65 PHE B O 1
ATOM 2344 N N . VAL B 1 66 ? -22.719 -8.484 -6.109 1 72.25 66 VAL B N 1
ATOM 2345 C CA . VAL B 1 66 ? -21.266 -8.586 -6.215 1 72.25 66 VAL B CA 1
ATOM 2346 C C . VAL B 1 66 ? -20.625 -7.254 -5.824 1 72.25 66 VAL B C 1
ATOM 2348 O O . VAL B 1 66 ? -21 -6.199 -6.332 1 72.25 66 VAL B O 1
ATOM 2351 N N . SER B 1 67 ? -19.875 -7.34 -4.703 1 60.56 67 SER B N 1
ATOM 2352 C CA . SER B 1 67 ? -19.219 -6.133 -4.207 1 60.56 67 SER B CA 1
ATOM 2353 C C . SER B 1 67 ? -18.203 -5.613 -5.207 1 60.56 67 SER B C 1
ATOM 2355 O O . SER B 1 67 ? -17.578 -6.391 -5.941 1 60.56 67 SER B O 1
ATOM 2357 N N . GLY B 1 68 ? -18.25 -4.438 -5.48 1 48 68 GLY B N 1
ATOM 2358 C CA . GLY B 1 68 ? -17.172 -3.82 -6.234 1 48 68 GLY B CA 1
ATOM 2359 C C . GLY B 1 68 ? -15.836 -3.887 -5.523 1 48 68 GLY B C 1
ATOM 2360 O O . GLY B 1 68 ? -14.805 -3.553 -6.102 1 48 68 GLY B O 1
ATOM 2361 N N . THR B 1 69 ? -15.992 -3.758 -4.301 1 40.22 69 THR B N 1
ATOM 2362 C CA . THR B 1 69 ? -14.727 -3.639 -3.588 1 40.22 69 THR B CA 1
ATOM 2363 C C . THR B 1 69 ? -13.867 -4.879 -3.809 1 40.22 69 THR B C 1
ATOM 2365 O O . THR B 1 69 ? -14.094 -5.918 -3.188 1 40.22 69 THR B O 1
ATOM 2368 N N . ARG B 1 70 ? -13.914 -5.457 -5.004 1 38.12 70 ARG B N 1
ATOM 2369 C CA . ARG B 1 70 ? -12.836 -6.41 -5.227 1 38.12 70 ARG B CA 1
ATOM 2370 C C . ARG B 1 70 ? -11.562 -5.977 -4.504 1 38.12 70 ARG B C 1
ATOM 2372 O O . ARG B 1 70 ? -11.102 -4.852 -4.68 1 38.12 70 ARG B O 1
ATOM 2379 N N . VAL B 1 71 ? -11.516 -6.289 -3.26 1 37.06 71 VAL B N 1
ATOM 2380 C CA . VAL B 1 71 ? -10.086 -6.137 -3.006 1 37.06 71 VAL B CA 1
ATOM 2381 C C . VAL B 1 71 ? -9.297 -6.5 -4.262 1 37.06 71 VAL B C 1
ATOM 2383 O O . VAL B 1 71 ? -9.156 -7.68 -4.594 1 37.06 71 VAL B O 1
ATOM 2386 N N . ALA B 1 72 ? -9.859 -6.27 -5.434 1 36.28 72 ALA B N 1
ATOM 2387 C CA . ALA B 1 72 ? -8.875 -6.605 -6.457 1 36.28 72 ALA B CA 1
ATOM 2388 C C . ALA B 1 72 ? -7.453 -6.48 -5.906 1 36.28 72 ALA B C 1
ATOM 2390 O O . ALA B 1 72 ? -7.055 -5.41 -5.434 1 36.28 72 ALA B O 1
ATOM 2391 N N . PRO B 1 73 ? -7.094 -7.602 -5.191 1 36.91 73 PRO B N 1
ATOM 2392 C CA . PRO B 1 73 ? -5.66 -7.543 -4.898 1 36.91 73 PRO B CA 1
ATOM 2393 C C . PRO B 1 73 ? -4.898 -6.617 -5.848 1 36.91 73 PRO B C 1
ATOM 2395 O O . PRO B 1 73 ? -5.344 -6.383 -6.973 1 36.91 73 PRO B O 1
ATOM 2398 N N . ALA B 1 74 ? -4.219 -5.699 -5.301 1 37.66 74 ALA B N 1
ATOM 2399 C CA . ALA B 1 74 ? -3.17 -5.051 -6.082 1 37.66 74 ALA B CA 1
ATOM 2400 C C . ALA B 1 74 ? -2.652 -5.977 -7.18 1 37.66 74 ALA B C 1
ATOM 2402 O O . ALA B 1 74 ? -2.057 -7.016 -6.891 1 37.66 74 ALA B O 1
ATOM 2403 N N . ASP B 1 75 ? -3.486 -6.574 -7.996 1 36.25 75 ASP B N 1
ATOM 2404 C CA . ASP B 1 75 ? -2.736 -7.141 -9.109 1 36.25 75 ASP B CA 1
ATOM 2405 C C . ASP B 1 75 ? -1.312 -6.594 -9.148 1 36.25 75 ASP B C 1
ATOM 2407 O O . ASP B 1 75 ? -1.106 -5.379 -9.141 1 36.25 75 ASP B O 1
ATOM 2411 N N . VAL B 1 76 ? -0.41 -7.258 -8.641 1 41.03 76 VAL B N 1
ATOM 2412 C CA . VAL B 1 76 ? 1.007 -7.098 -8.945 1 41.03 76 VAL B CA 1
ATOM 2413 C C . VAL B 1 76 ? 1.166 -6.426 -10.312 1 41.03 76 VAL B C 1
ATOM 2415 O O . VAL B 1 76 ? 2.246 -5.934 -10.641 1 41.03 76 VAL B O 1
ATOM 2418 N N . ARG B 1 77 ? 0.323 -6.863 -11.289 1 41.75 77 ARG B N 1
ATOM 2419 C CA . ARG B 1 77 ? 0.564 -6.027 -12.461 1 41.75 77 ARG B CA 1
ATOM 2420 C C . ARG B 1 77 ? 0.651 -4.555 -12.078 1 41.75 77 ARG B C 1
ATOM 2422 O O . ARG B 1 77 ? 1.311 -3.77 -12.758 1 41.75 77 ARG B O 1
ATOM 2429 N N . TYR B 1 78 ? -0.011 -3.895 -10.977 1 55.66 78 TYR B N 1
ATOM 2430 C CA . TYR B 1 78 ? -0.008 -2.494 -11.383 1 55.66 78 TYR B CA 1
ATOM 2431 C C . TYR B 1 78 ? 0.783 -1.643 -10.398 1 55.66 78 TYR B C 1
ATOM 2433 O O . TYR B 1 78 ? 0.21 -1.056 -9.477 1 55.66 78 TYR B O 1
ATOM 2441 N N . LEU B 1 79 ? 1.981 -2.504 -10.039 1 79.06 79 LEU B N 1
ATOM 2442 C CA . LEU B 1 79 ? 2.83 -1.413 -9.57 1 79.06 79 LEU B CA 1
ATOM 2443 C C . LEU B 1 79 ? 2.623 -0.163 -10.422 1 79.06 79 LEU B C 1
ATOM 2445 O O . LEU B 1 79 ? 2.773 -0.206 -11.648 1 79.06 79 LEU B O 1
ATOM 2449 N N . ARG B 1 80 ? 2.102 0.688 -9.82 1 83 80 ARG B N 1
ATOM 2450 C CA . ARG B 1 80 ? 1.915 1.972 -10.492 1 83 80 ARG B CA 1
ATOM 2451 C C . ARG B 1 80 ? 3.018 2.953 -10.109 1 83 80 ARG B C 1
ATOM 2453 O O . ARG B 1 80 ? 3.266 3.188 -8.93 1 83 80 ARG B O 1
ATOM 2460 N N . PHE B 1 81 ? 3.656 3.289 -11.164 1 92 81 PHE B N 1
ATOM 2461 C CA . PHE B 1 81 ? 4.727 4.262 -10.961 1 92 81 PHE B CA 1
ATOM 2462 C C . PHE B 1 81 ? 4.375 5.598 -11.602 1 92 81 PHE B C 1
ATOM 2464 O O . PHE B 1 81 ? 3.764 5.633 -12.672 1 92 81 PHE B O 1
ATOM 2471 N N . ARG B 1 82 ? 4.754 6.613 -10.945 1 92.81 82 ARG B N 1
ATOM 2472 C CA . ARG B 1 82 ? 4.664 7.961 -11.5 1 92.81 82 ARG B CA 1
ATOM 2473 C C . ARG B 1 82 ? 6.02 8.656 -11.469 1 92.81 82 ARG B C 1
ATOM 2475 O O . ARG B 1 82 ? 6.875 8.328 -10.641 1 92.81 82 ARG B O 1
ATOM 2482 N N . ASP B 1 83 ? 6.207 9.562 -12.453 1 95.06 83 ASP B N 1
ATOM 2483 C CA . ASP B 1 83 ? 7.418 10.375 -12.406 1 95.06 83 ASP B CA 1
ATOM 2484 C C . ASP B 1 83 ? 7.258 11.547 -11.445 1 95.06 83 ASP B C 1
ATOM 2486 O O . ASP B 1 83 ? 6.25 11.648 -10.742 1 95.06 83 ASP B O 1
ATOM 2490 N N . GLU B 1 84 ? 8.258 12.375 -11.391 1 88.94 84 GLU B N 1
ATOM 2491 C CA . GLU B 1 84 ? 8.289 13.484 -10.438 1 88.94 84 GLU B CA 1
ATOM 2492 C C . GLU B 1 84 ? 7.152 14.469 -10.695 1 88.94 84 GLU B C 1
ATOM 2494 O O . GLU B 1 84 ? 6.711 15.164 -9.773 1 88.94 84 GLU B O 1
ATOM 2499 N N . GLN B 1 85 ? 6.699 14.469 -11.922 1 90 85 GLN B N 1
ATOM 2500 C CA . GLN B 1 85 ? 5.625 15.383 -12.297 1 90 85 GLN B CA 1
ATOM 2501 C C . GLN B 1 85 ? 4.258 14.773 -12.023 1 90 85 GLN B C 1
ATOM 2503 O O . GLN B 1 85 ? 3.23 15.445 -12.156 1 90 85 GLN B O 1
ATOM 2508 N N . GLY B 1 86 ? 4.211 13.578 -11.688 1 88 86 GLY B N 1
ATOM 2509 C CA . GLY B 1 86 ? 2.951 12.922 -11.367 1 88 86 GLY B CA 1
ATOM 2510 C C . GLY B 1 86 ? 2.381 12.125 -12.523 1 88 86 GLY B C 1
ATOM 2511 O O . GLY B 1 86 ? 1.293 11.555 -12.414 1 88 86 GLY B O 1
ATOM 2512 N N . ASN B 1 87 ? 3.117 12.047 -13.547 1 91.19 87 ASN B N 1
ATOM 2513 C CA . ASN B 1 87 ? 2.648 11.281 -14.695 1 91.19 87 ASN B CA 1
ATOM 2514 C C . ASN B 1 87 ? 2.846 9.781 -14.492 1 91.19 87 ASN B C 1
ATOM 2516 O O . ASN B 1 87 ? 3.885 9.352 -13.984 1 91.19 87 ASN B O 1
ATOM 2520 N N . GLU B 1 88 ? 1.781 9.141 -14.914 1 88.5 88 GLU B N 1
ATOM 2521 C CA . GLU B 1 88 ? 1.889 7.688 -14.844 1 88.5 88 GLU B CA 1
ATOM 2522 C C . GLU B 1 88 ? 2.934 7.164 -15.82 1 88.5 88 GLU B C 1
ATOM 2524 O O . GLU B 1 88 ? 3.002 7.617 -16.969 1 88.5 88 GLU B O 1
ATOM 2529 N N . LEU B 1 89 ? 3.729 6.219 -15.344 1 90.19 89 LEU B N 1
ATOM 2530 C CA . LEU B 1 89 ? 4.719 5.566 -16.188 1 90.19 89 LEU B CA 1
ATOM 2531 C C . LEU B 1 89 ? 4.227 4.195 -16.641 1 90.19 89 LEU B C 1
ATOM 2533 O O . LEU B 1 89 ? 3.752 3.402 -15.828 1 90.19 89 LEU B O 1
ATOM 2537 N N . PRO B 1 90 ? 4.328 3.957 -17.953 1 88.19 90 PRO B N 1
ATOM 2538 C CA . PRO B 1 90 ? 3.936 2.623 -18.406 1 88.19 90 PRO B CA 1
ATOM 2539 C C . PRO B 1 90 ? 4.91 1.534 -17.969 1 88.19 90 PRO B C 1
ATOM 2541 O O . PRO B 1 90 ? 6.105 1.797 -17.797 1 88.19 90 PRO B O 1
ATOM 2544 N N . SER B 1 91 ? 4.367 0.375 -17.766 1 87.31 91 SER B N 1
ATOM 2545 C CA . SER B 1 91 ? 5.184 -0.796 -17.453 1 87.31 91 SER B CA 1
ATOM 2546 C C . SER B 1 91 ? 5.059 -1.856 -18.531 1 87.31 91 SER B C 1
ATOM 2548 O O . SER B 1 91 ? 3.955 -2.168 -18.984 1 87.31 91 SER B O 1
ATOM 2550 N N . TYR B 1 92 ? 6.219 -2.377 -18.953 1 90.38 92 TYR B N 1
ATOM 2551 C CA . TYR B 1 92 ? 6.258 -3.449 -19.938 1 90.38 92 TYR B CA 1
ATOM 2552 C C . TYR B 1 92 ? 6.887 -4.707 -19.359 1 90.38 92 TYR B C 1
ATOM 2554 O O . TYR B 1 92 ? 8 -4.664 -18.828 1 90.38 92 TYR B O 1
ATOM 2562 N N . VAL B 1 93 ? 6.156 -5.777 -19.484 1 92.25 93 VAL B N 1
ATOM 2563 C CA . VAL B 1 93 ? 6.602 -7.031 -18.891 1 92.25 93 VAL B CA 1
ATOM 2564 C C . VAL B 1 93 ? 7.234 -7.918 -19.969 1 92.25 93 VAL B C 1
ATOM 2566 O O . VAL B 1 93 ? 6.668 -8.094 -21.047 1 92.25 93 VAL B O 1
ATOM 2569 N N . HIS B 1 94 ? 8.406 -8.5 -19.641 1 94.31 94 HIS B N 1
ATOM 2570 C CA . HIS B 1 94 ? 9.117 -9.422 -20.516 1 94.31 94 HIS B CA 1
ATOM 2571 C C . HIS B 1 94 ? 9.422 -10.734 -19.797 1 94.31 94 HIS B C 1
ATOM 2573 O O . HIS B 1 94 ? 10.117 -10.75 -18.781 1 94.31 94 HIS B O 1
ATOM 2579 N N . ALA B 1 95 ? 8.922 -11.766 -20.375 1 95.62 95 ALA B N 1
ATOM 2580 C CA . ALA B 1 95 ? 9.227 -13.086 -19.828 1 95.62 95 ALA B CA 1
ATOM 2581 C C . ALA B 1 95 ? 10.68 -13.461 -20.094 1 95.62 95 ALA B C 1
ATOM 2583 O O . ALA B 1 95 ? 11.203 -13.227 -21.188 1 95.62 95 ALA B O 1
ATOM 2584 N N . ARG B 1 96 ? 11.297 -14.047 -19.094 1 95.5 96 ARG B N 1
ATOM 2585 C CA . ARG B 1 96 ? 12.695 -14.422 -19.219 1 95.5 96 ARG B CA 1
ATOM 2586 C C . ARG B 1 96 ? 12.859 -15.938 -19.234 1 95.5 96 ARG B C 1
ATOM 2588 O O . ARG B 1 96 ? 13.578 -16.484 -20.078 1 95.5 96 ARG B O 1
ATOM 2595 N N . SER B 1 97 ? 12.305 -16.625 -18.25 1 95.75 97 SER B N 1
ATOM 2596 C CA . SER B 1 97 ? 12.461 -18.078 -18.172 1 95.75 97 SER B CA 1
ATOM 2597 C C . SER B 1 97 ? 11.336 -18.703 -17.344 1 95.75 97 SER B C 1
ATOM 2599 O O . SER B 1 97 ? 10.672 -18.016 -16.578 1 95.75 97 SER B O 1
ATOM 2601 N N . VAL B 1 98 ? 11.086 -19.906 -17.594 1 96.44 98 VAL B N 1
ATOM 2602 C CA . VAL B 1 98 ? 10.227 -20.781 -16.797 1 96.44 98 VAL B CA 1
ATOM 2603 C C . VAL B 1 98 ? 10.984 -22.062 -16.438 1 96.44 98 VAL B C 1
ATOM 2605 O O . VAL B 1 98 ? 11.422 -22.812 -17.328 1 96.44 98 VAL B O 1
ATOM 2608 N N . LYS B 1 99 ? 11.156 -22.297 -15.148 1 95.56 99 LYS B N 1
ATOM 2609 C CA . LYS B 1 99 ? 11.945 -23.453 -14.734 1 95.56 99 LYS B CA 1
ATOM 2610 C C . LYS B 1 99 ? 11.281 -24.188 -13.578 1 95.56 99 LYS B C 1
ATOM 2612 O O . LYS B 1 99 ? 10.727 -23.562 -12.672 1 95.56 99 LYS B O 1
ATOM 2617 N N . ARG B 1 100 ? 11.383 -25.438 -13.664 1 93.88 100 ARG B N 1
ATOM 2618 C CA . ARG B 1 100 ? 11.008 -26.266 -12.523 1 93.88 100 ARG B CA 1
ATOM 2619 C C . ARG B 1 100 ? 12.125 -26.328 -11.492 1 93.88 100 ARG B C 1
ATOM 2621 O O . ARG B 1 100 ? 13.281 -26.562 -11.836 1 93.88 100 ARG B O 1
ATOM 2628 N N . ILE B 1 101 ? 11.727 -26.031 -10.289 1 90.06 101 ILE B N 1
ATOM 2629 C CA . ILE B 1 101 ? 12.719 -25.938 -9.227 1 90.06 101 ILE B CA 1
ATOM 2630 C C . ILE B 1 101 ? 12.305 -26.812 -8.047 1 90.06 101 ILE B C 1
ATOM 2632 O O . ILE B 1 101 ? 11.156 -26.781 -7.609 1 90.06 101 ILE B O 1
ATOM 2636 N N . LYS B 1 102 ? 13.211 -27.625 -7.582 1 86.12 102 LYS B N 1
ATOM 2637 C CA . LYS B 1 102 ? 12.945 -28.484 -6.426 1 86.12 102 LYS B CA 1
ATOM 2638 C C . LYS B 1 102 ? 13.484 -27.844 -5.145 1 86.12 102 LYS B C 1
ATOM 2640 O O . LYS B 1 102 ? 13.055 -28.203 -4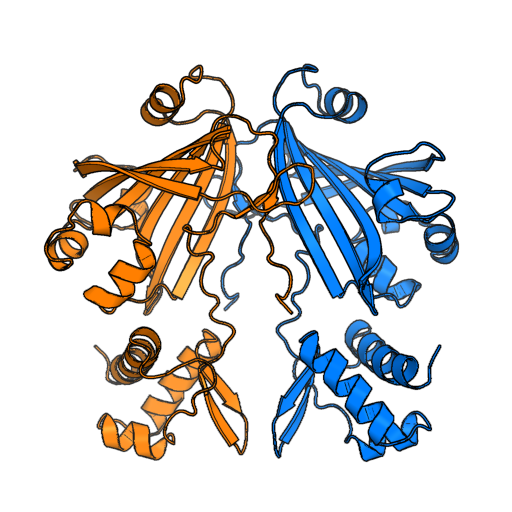.043 1 86.12 102 LYS B O 1
ATOM 2645 N N . ARG B 1 103 ? 14.312 -26.891 -5.363 1 78.81 103 ARG B N 1
ATOM 2646 C CA . ARG B 1 103 ? 14.953 -26.266 -4.215 1 78.81 103 ARG B CA 1
ATOM 2647 C C . ARG B 1 103 ? 13.922 -25.562 -3.332 1 78.81 103 ARG B C 1
ATOM 2649 O O . ARG B 1 103 ? 12.898 -25.094 -3.822 1 78.81 103 ARG B O 1
ATOM 2656 N N . LYS B 1 104 ? 14.391 -25.422 -2.055 1 84.81 104 LYS B N 1
ATOM 2657 C CA . LYS B 1 104 ? 13.5 -24.828 -1.066 1 84.81 104 LYS B CA 1
ATOM 2658 C C . LYS B 1 104 ? 13.789 -23.344 -0.879 1 84.81 104 LYS B C 1
ATOM 2660 O O . LYS B 1 104 ? 14.914 -22.891 -1.123 1 84.81 104 LYS B O 1
ATOM 2665 N N . GLY B 1 105 ? 12.828 -22.625 -0.576 1 90.19 105 GLY B N 1
ATOM 2666 C CA . GLY B 1 105 ? 12.852 -21.203 -0.264 1 90.19 105 GLY B CA 1
ATOM 2667 C C . GLY B 1 105 ? 11.547 -20.703 0.328 1 90.19 105 GLY B C 1
ATOM 2668 O O . GLY B 1 105 ? 10.672 -21.5 0.683 1 90.19 105 GLY B O 1
ATOM 2669 N N . PRO B 1 106 ? 11.484 -19.391 0.481 1 91.12 106 PRO B N 1
ATOM 2670 C CA . PRO B 1 106 ? 10.25 -18.844 1.052 1 91.12 106 PRO B CA 1
ATOM 2671 C C . PRO B 1 106 ? 9.008 -19.281 0.282 1 91.12 106 PRO B C 1
ATOM 2673 O O . PRO B 1 106 ? 7.953 -19.516 0.885 1 91.12 106 PRO B O 1
ATOM 2676 N N . TRP B 1 107 ? 9.117 -19.406 -1.011 1 93.69 107 TRP B N 1
ATOM 2677 C CA . TRP B 1 107 ? 8 -19.844 -1.837 1 93.69 107 TRP B CA 1
ATOM 2678 C C . TRP B 1 107 ? 7.566 -21.266 -1.462 1 93.69 107 TRP B C 1
ATOM 2680 O O . TRP B 1 107 ? 6.371 -21.562 -1.443 1 93.69 107 TRP B O 1
ATOM 2690 N N . SER B 1 108 ? 8.523 -22.141 -1.217 1 94.12 108 SER B N 1
ATOM 2691 C CA . SER B 1 108 ? 8.195 -23.531 -0.923 1 94.12 108 SER B CA 1
ATOM 2692 C C . SER B 1 108 ? 7.512 -23.672 0.433 1 94.12 108 SER B C 1
ATOM 2694 O O . SER B 1 108 ? 6.605 -24.484 0.6 1 94.12 108 SER B O 1
ATOM 2696 N N . GLU B 1 109 ? 7.945 -22.859 1.433 1 91.44 109 GLU B N 1
ATOM 2697 C CA . GLU B 1 109 ? 7.305 -22.859 2.744 1 91.44 109 GLU B CA 1
ATOM 2698 C C . GLU B 1 109 ? 5.852 -22.391 2.648 1 91.44 109 GLU B C 1
ATOM 2700 O O . GLU B 1 109 ? 4.977 -22.938 3.334 1 91.44 109 GLU B O 1
ATOM 2705 N N . PHE B 1 110 ? 5.648 -21.531 1.807 1 94.56 110 PHE B N 1
ATOM 2706 C CA . PHE B 1 110 ? 4.312 -20.969 1.665 1 94.56 110 PHE B CA 1
ATOM 2707 C C . PHE B 1 110 ? 3.418 -21.875 0.839 1 94.56 110 PHE B C 1
ATOM 2709 O O . PHE B 1 110 ? 2.311 -22.219 1.262 1 94.56 110 PHE B O 1
ATOM 2716 N N . LEU B 1 111 ? 3.865 -22.312 -0.282 1 95.69 111 LEU B N 1
ATOM 2717 C CA . LEU B 1 111 ? 3.047 -23.062 -1.229 1 95.69 111 LEU B CA 1
ATOM 2718 C C . LEU B 1 111 ? 2.885 -24.516 -0.78 1 95.69 111 LEU B C 1
ATOM 2720 O O . LEU B 1 111 ? 1.918 -25.188 -1.156 1 95.69 111 LEU B O 1
ATOM 2724 N N . ALA B 1 112 ? 3.799 -25.016 0.016 1 90.25 112 ALA B N 1
ATOM 2725 C CA . ALA B 1 112 ? 3.752 -26.344 0.641 1 90.25 112 ALA B CA 1
ATOM 2726 C C . ALA B 1 112 ? 3.52 -27.422 -0.399 1 90.25 112 ALA B C 1
ATOM 2728 O O . ALA B 1 112 ? 2.676 -28.312 -0.207 1 90.25 112 ALA B O 1
ATOM 2729 N N . GLY B 1 113 ? 4.121 -27.406 -1.459 1 87 113 GLY B N 1
ATOM 2730 C CA . GLY B 1 113 ? 4.027 -28.438 -2.484 1 87 113 GLY B CA 1
ATOM 2731 C C . GLY B 1 113 ? 5.277 -29.281 -2.594 1 87 113 GLY B C 1
ATOM 2732 O O . GLY B 1 113 ? 6.172 -29.203 -1.75 1 87 113 GLY B O 1
ATOM 2733 N N . ASP B 1 114 ? 5.246 -30.172 -3.561 1 87.25 114 ASP B N 1
ATOM 2734 C CA . ASP B 1 114 ? 6.367 -31.094 -3.764 1 87.25 114 ASP B CA 1
ATOM 2735 C C . ASP B 1 114 ? 7.316 -30.562 -4.836 1 87.25 114 ASP B C 1
ATOM 2737 O O . ASP B 1 114 ? 8.469 -31 -4.926 1 87.25 114 ASP B O 1
ATOM 2741 N N . GLY B 1 115 ? 6.855 -29.797 -5.633 1 93.75 115 GLY B N 1
ATOM 2742 C CA . GLY B 1 115 ? 7.578 -29.156 -6.723 1 93.75 115 GLY B CA 1
ATOM 2743 C C . GLY B 1 115 ? 7.023 -27.781 -7.086 1 93.75 115 GLY B C 1
ATOM 2744 O O . GLY B 1 115 ? 5.844 -27.516 -6.863 1 93.75 115 GLY B O 1
ATOM 2745 N N . TYR B 1 116 ? 8.016 -26.984 -7.605 1 96.25 116 TYR B N 1
ATOM 2746 C CA . TYR B 1 116 ? 7.621 -25.609 -7.887 1 96.25 116 TYR B CA 1
ATOM 2747 C C . TYR B 1 116 ? 8.109 -25.172 -9.258 1 96.25 116 TYR B C 1
ATOM 2749 O O . TYR B 1 116 ? 9.07 -25.734 -9.789 1 96.25 116 TYR B O 1
ATOM 2757 N N . VAL B 1 117 ? 7.387 -24.266 -9.836 1 96.44 117 VAL B N 1
ATOM 2758 C CA . VAL B 1 117 ? 7.781 -23.625 -11.086 1 96.44 117 VAL B CA 1
ATOM 2759 C C . VAL B 1 117 ? 8.055 -22.141 -10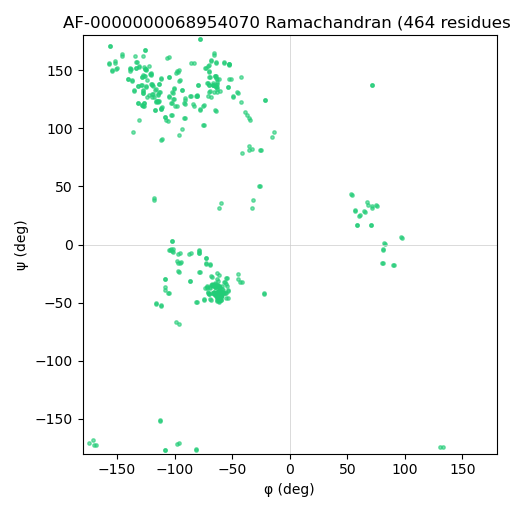.836 1 96.44 117 VAL B C 1
ATOM 2761 O O . VAL B 1 117 ? 7.273 -21.469 -10.18 1 96.44 117 VAL B O 1
ATOM 2764 N N . ARG B 1 118 ? 9.188 -21.734 -11.281 1 96.62 118 ARG B N 1
ATOM 2765 C CA . ARG B 1 118 ? 9.562 -20.328 -11.219 1 96.62 118 ARG B CA 1
ATOM 2766 C C . ARG B 1 118 ? 9.398 -19.656 -12.578 1 96.62 118 ARG B C 1
ATOM 2768 O O . ARG B 1 118 ? 9.938 -20.141 -13.578 1 96.62 118 ARG B O 1
ATOM 2775 N N . ILE B 1 119 ? 8.586 -18.609 -12.656 1 96.06 119 ILE B N 1
ATOM 2776 C CA . ILE B 1 119 ? 8.477 -17.75 -13.828 1 96.06 119 ILE B CA 1
ATOM 2777 C C . ILE B 1 119 ? 9.227 -16.453 -13.594 1 96.06 119 ILE B C 1
ATOM 2779 O O . ILE B 1 119 ? 8.844 -15.641 -12.75 1 96.06 119 ILE B O 1
ATOM 2783 N N . GLU B 1 120 ? 10.305 -16.297 -14.32 1 96.62 120 GLU B N 1
ATOM 2784 C CA . GLU B 1 120 ? 11.125 -15.094 -14.211 1 96.62 120 GLU B CA 1
ATOM 2785 C C . GLU B 1 120 ? 10.719 -14.055 -15.258 1 96.62 120 GLU B C 1
ATOM 2787 O O . GLU B 1 120 ? 10.562 -14.383 -16.438 1 96.62 120 GLU B O 1
ATOM 2792 N N . ARG B 1 121 ? 10.555 -12.828 -14.828 1 96.5 121 ARG B N 1
ATOM 2793 C CA . ARG B 1 121 ? 10.195 -11.727 -15.719 1 96.5 121 ARG B CA 1
ATOM 2794 C C . ARG B 1 121 ? 10.992 -10.469 -15.383 1 96.5 121 ARG B C 1
ATOM 2796 O O . ARG B 1 121 ? 11.461 -10.312 -14.258 1 96.5 121 ARG B O 1
ATOM 2803 N N . VAL B 1 122 ? 11.172 -9.711 -16.422 1 95.94 122 VAL B N 1
ATOM 2804 C CA . VAL B 1 122 ? 11.703 -8.359 -16.25 1 95.94 122 VAL B CA 1
ATOM 2805 C C . VAL B 1 122 ? 10.633 -7.34 -16.625 1 95.94 122 VAL B C 1
ATOM 2807 O O . VAL B 1 122 ? 9.945 -7.484 -17.625 1 95.94 122 VAL B O 1
ATOM 2810 N N . ILE B 1 123 ? 10.445 -6.379 -15.773 1 94.62 123 ILE B N 1
ATOM 2811 C CA . ILE B 1 123 ? 9.469 -5.316 -15.984 1 94.62 123 ILE B CA 1
ATOM 2812 C C . ILE B 1 123 ? 10.188 -3.988 -16.219 1 94.62 123 ILE B C 1
ATOM 2814 O O . ILE B 1 123 ? 10.867 -3.48 -15.32 1 94.62 123 ILE B O 1
ATOM 2818 N N . SER B 1 124 ? 9.992 -3.477 -17.359 1 94.56 124 SER B N 1
ATOM 2819 C CA . SER B 1 124 ? 10.555 -2.166 -17.672 1 94.56 124 SER B CA 1
ATOM 2820 C C . SER B 1 124 ? 9.57 -1.048 -17.328 1 94.56 124 SER B C 1
ATOM 2822 O O . SER B 1 124 ? 8.438 -1.047 -17.797 1 94.56 124 SER B O 1
ATOM 2824 N N . VAL B 1 125 ? 10.031 -0.1 -16.5 1 94.5 125 VAL B N 1
ATOM 2825 C CA . VAL B 1 125 ? 9.156 0.981 -16.047 1 94.5 125 VAL B CA 1
ATOM 2826 C C . VAL B 1 125 ? 9.531 2.279 -16.766 1 94.5 125 VAL B C 1
ATOM 2828 O O . VAL B 1 125 ? 10.547 2.898 -16.453 1 94.5 125 VAL B O 1
ATOM 2831 N N . GLY B 1 126 ? 8.688 2.729 -17.734 1 91.5 126 GLY B N 1
ATOM 2832 C CA . GLY B 1 126 ? 8.859 3.994 -18.422 1 91.5 126 GLY B CA 1
ATOM 2833 C C . GLY B 1 126 ? 10.195 4.109 -19.141 1 91.5 126 GLY B C 1
ATOM 2834 O O . GLY B 1 126 ? 10.688 5.219 -19.359 1 91.5 126 GLY B O 1
ATOM 2835 N N . GLY B 1 127 ? 10.867 3.061 -19.359 1 91 127 GLY B N 1
ATOM 2836 C CA . GLY B 1 127 ? 12.203 3.1 -19.953 1 91 127 GLY B CA 1
ATOM 2837 C C . GLY B 1 127 ? 13.25 3.672 -19.016 1 91 127 GLY B C 1
ATOM 2838 O O . GLY B 1 127 ? 14.336 4.055 -19.453 1 91 127 GLY B O 1
ATOM 2839 N N . ARG B 1 128 ? 13.016 3.756 -17.812 1 94.5 128 ARG B N 1
ATOM 2840 C CA . ARG B 1 128 ? 13.883 4.418 -16.844 1 94.5 128 ARG B CA 1
ATOM 2841 C C . ARG B 1 128 ? 14.625 3.396 -15.992 1 94.5 128 ARG B C 1
ATOM 2843 O O . ARG B 1 128 ? 15.797 3.588 -15.664 1 94.5 128 ARG B O 1
ATOM 2850 N N . PHE B 1 129 ? 13.953 2.387 -15.594 1 95.94 129 PHE B N 1
ATOM 2851 C CA . PHE B 1 129 ? 14.578 1.331 -14.805 1 95.94 129 PHE B CA 1
ATOM 2852 C C . PHE B 1 129 ? 13.812 0.022 -14.953 1 95.94 129 PHE B C 1
ATOM 2854 O O . PHE B 1 129 ? 12.734 -0.009 -15.547 1 95.94 129 PHE B O 1
ATOM 2861 N N . ASP B 1 130 ? 14.453 -1.055 -14.406 1 95.81 130 ASP B N 1
ATOM 2862 C CA . ASP B 1 130 ? 13.852 -2.379 -14.516 1 95.81 130 ASP B CA 1
ATOM 2863 C C . ASP B 1 130 ? 13.594 -2.979 -13.133 1 95.81 130 ASP B C 1
ATOM 2865 O O . ASP B 1 130 ? 14.344 -2.725 -12.188 1 95.81 130 ASP B O 1
ATOM 2869 N N . LEU B 1 131 ? 12.531 -3.721 -13.117 1 96.56 131 LEU B N 1
ATOM 2870 C CA . LEU B 1 131 ? 12.281 -4.645 -12.023 1 96.56 131 LEU B CA 1
ATOM 2871 C C . LEU B 1 131 ? 12.547 -6.086 -12.453 1 96.56 131 LEU B C 1
ATOM 2873 O O . LEU B 1 131 ? 12.328 -6.441 -13.609 1 96.56 131 LEU B O 1
ATOM 2877 N N . TYR B 1 132 ? 13.07 -6.82 -11.508 1 96.94 132 TYR B N 1
ATOM 2878 C CA . TYR B 1 132 ? 13.195 -8.266 -11.672 1 96.94 132 TYR B CA 1
ATOM 2879 C C . TYR B 1 132 ? 12.148 -9 -10.836 1 96.94 132 TYR B C 1
ATOM 2881 O O . TYR B 1 132 ? 12.023 -8.742 -9.633 1 96.94 132 TYR B O 1
ATOM 2889 N N . SER B 1 133 ? 11.391 -9.883 -11.469 1 96.12 133 SER B N 1
ATOM 2890 C CA . SER B 1 133 ? 10.297 -10.555 -10.773 1 96.12 133 SER B CA 1
ATOM 2891 C C . SER B 1 133 ? 10.43 -12.07 -10.875 1 96.12 133 SER B C 1
ATOM 2893 O O . SER B 1 133 ? 10.797 -12.602 -11.922 1 96.12 133 SER B O 1
ATOM 2895 N N . GLU B 1 134 ? 10.211 -12.703 -9.781 1 96.25 134 GLU B N 1
ATOM 2896 C CA . GLU B 1 134 ? 10.016 -14.148 -9.719 1 96.25 134 GLU B CA 1
ATOM 2897 C C . GLU B 1 134 ? 8.609 -14.5 -9.258 1 96.25 134 GLU B C 1
ATOM 2899 O O . GLU B 1 134 ? 8.164 -14.055 -8.195 1 96.25 134 GLU B O 1
ATOM 2904 N N . PHE B 1 135 ? 7.93 -15.258 -10.07 1 95.12 135 PHE B N 1
ATOM 2905 C CA . PHE B 1 135 ? 6.59 -15.75 -9.773 1 95.12 135 PHE B CA 1
ATOM 2906 C C . PHE B 1 135 ? 6.59 -17.266 -9.617 1 95.12 135 PHE B C 1
ATOM 2908 O O . PHE B 1 135 ? 6.969 -17.984 -10.531 1 95.12 135 PHE B O 1
ATOM 2915 N N . TRP B 1 136 ? 6.133 -17.703 -8.461 1 96.12 136 TRP B N 1
ATOM 2916 C CA . TRP B 1 136 ? 6.223 -19.125 -8.125 1 96.12 136 TRP B CA 1
ATOM 2917 C C . TRP B 1 136 ? 4.836 -19.75 -8.039 1 96.12 136 TRP B C 1
ATOM 2919 O O . TRP B 1 136 ? 3.924 -19.172 -7.434 1 96.12 136 TRP B O 1
ATOM 2929 N N . LEU B 1 137 ? 4.758 -20.938 -8.586 1 95.38 137 LEU B N 1
ATOM 2930 C CA . LEU B 1 137 ? 3.57 -21.781 -8.516 1 95.38 137 LEU B CA 1
ATOM 2931 C C . LEU B 1 137 ? 3.943 -23.203 -8.125 1 95.38 137 LEU B C 1
ATOM 2933 O O . LEU B 1 137 ? 5.078 -23.641 -8.344 1 95.38 137 LEU B O 1
ATOM 2937 N N . ARG B 1 138 ? 2.898 -23.906 -7.566 1 94.69 138 ARG B N 1
ATOM 2938 C CA . ARG B 1 138 ? 3.066 -25.344 -7.496 1 94.69 138 ARG B CA 1
ATOM 2939 C C . ARG B 1 138 ? 3.123 -25.953 -8.891 1 94.69 138 ARG B C 1
ATOM 2941 O O . ARG B 1 138 ? 2.41 -25.516 -9.797 1 94.69 138 ARG B O 1
ATOM 2948 N N . GLU B 1 139 ? 3.959 -27.016 -8.977 1 94.19 139 GLU B N 1
ATOM 2949 C CA . GLU B 1 139 ? 4.109 -27.672 -10.266 1 94.19 139 GLU B CA 1
ATOM 2950 C C . GLU B 1 139 ? 2.766 -28.172 -10.789 1 94.19 139 GLU B C 1
ATOM 2952 O O . GLU B 1 139 ? 2.48 -28.047 -11.984 1 94.19 139 GLU B O 1
ATOM 2957 N N . GLU B 1 140 ? 1.984 -28.703 -9.945 1 91.56 140 GLU B N 1
ATOM 2958 C CA . GLU B 1 140 ? 0.686 -29.234 -10.344 1 91.56 140 GLU B CA 1
ATOM 2959 C C . GLU B 1 140 ? -0.229 -28.125 -10.867 1 91.56 140 GLU B C 1
ATOM 2961 O O . GLU B 1 140 ? -0.97 -28.328 -11.828 1 91.56 140 GLU B O 1
ATOM 2966 N N . ASP B 1 141 ? -0.224 -26.984 -10.195 1 91.19 141 ASP B N 1
ATOM 2967 C CA . ASP B 1 141 ? -1.04 -25.859 -10.641 1 91.19 141 ASP B CA 1
ATOM 2968 C C . ASP B 1 141 ? -0.571 -25.328 -12 1 91.19 141 ASP B C 1
ATOM 2970 O O . ASP B 1 141 ? -1.39 -25.031 -12.867 1 91.19 141 ASP B O 1
ATOM 2974 N N . PHE B 1 142 ? 0.735 -25.25 -12.156 1 93.69 142 PHE B N 1
ATOM 2975 C CA . PHE B 1 142 ? 1.28 -24.781 -13.422 1 93.69 142 PHE B CA 1
ATOM 2976 C C . PHE B 1 142 ? 0.898 -25.734 -14.555 1 93.69 142 PHE B C 1
ATOM 2978 O O . PHE B 1 142 ? 0.567 -25.297 -15.656 1 93.69 142 PHE B O 1
ATOM 2985 N N . ALA B 1 143 ? 0.975 -27 -14.305 1 92.25 143 ALA B N 1
ATOM 2986 C CA . ALA B 1 143 ? 0.612 -28.016 -15.305 1 92.25 143 ALA B CA 1
ATOM 2987 C C . ALA B 1 143 ? -0.833 -27.828 -15.758 1 92.25 143 ALA B C 1
ATOM 2989 O O . ALA B 1 143 ? -1.141 -27.984 -16.938 1 92.25 143 ALA B O 1
ATOM 2990 N N . GLN B 1 144 ? -1.635 -27.5 -14.844 1 90.19 144 GLN B N 1
ATOM 2991 C CA . GLN B 1 144 ? -3.059 -27.359 -15.133 1 90.19 144 GLN B CA 1
ATOM 2992 C C . GLN B 1 144 ? -3.33 -26.094 -15.953 1 90.19 144 GLN B C 1
ATOM 2994 O O . GLN B 1 144 ? -4.406 -25.953 -16.547 1 90.19 144 GLN B O 1
ATOM 2999 N N . LEU B 1 145 ? -2.432 -25.219 -16 1 89.12 145 LEU B N 1
ATOM 3000 C CA . LEU B 1 145 ? -2.584 -24.016 -16.812 1 89.12 145 LEU B CA 1
ATOM 3001 C C . LEU B 1 145 ? -2.451 -24.328 -18.297 1 89.12 145 LEU B C 1
ATOM 3003 O O . LEU B 1 145 ? -2.848 -23.531 -19.141 1 89.12 145 LEU B O 1
ATOM 3007 N N . GLY B 1 146 ? -1.991 -25.562 -18.641 1 83.69 146 GLY B N 1
ATOM 3008 C CA . GLY B 1 146 ? -1.883 -26.016 -20.016 1 83.69 146 GLY B CA 1
ATOM 3009 C C . GLY B 1 146 ? -0.708 -25.406 -20.75 1 83.69 146 GLY B C 1
ATOM 3010 O O . GLY B 1 146 ? -0.77 -25.203 -21.969 1 83.69 146 GLY B O 1
ATOM 3011 N N . GLY B 1 147 ? 0.372 -25.141 -20.109 1 80.31 147 GLY B N 1
ATOM 3012 C CA . GLY B 1 147 ? 1.486 -24.469 -20.781 1 80.31 147 GLY B CA 1
ATOM 3013 C C . GLY B 1 147 ? 1.22 -23.016 -21.078 1 80.31 147 GLY B C 1
ATOM 3014 O O . GLY B 1 147 ? 0.086 -22.625 -21.375 1 80.31 147 GLY B O 1
ATOM 3015 N N . LEU B 1 148 ? 2.119 -22.156 -20.875 1 88.06 148 LEU B N 1
ATOM 3016 C CA . LEU B 1 148 ? 2.016 -20.734 -21.125 1 88.06 148 LEU B CA 1
ATOM 3017 C C . LEU B 1 148 ? 3.016 -20.297 -22.203 1 88.06 148 LEU B C 1
ATOM 3019 O O . LEU B 1 148 ? 4.199 -20.641 -22.125 1 88.06 148 LEU B O 1
ATOM 3023 N N . ASP B 1 149 ? 2.408 -19.688 -23.281 1 90.81 149 ASP B N 1
ATOM 3024 C CA . ASP B 1 149 ? 3.322 -19.078 -24.25 1 90.81 149 ASP B CA 1
ATOM 3025 C C . ASP B 1 149 ? 3.846 -17.75 -23.734 1 90.81 149 ASP B C 1
ATOM 3027 O O . ASP B 1 149 ? 3.49 -17.312 -22.641 1 90.81 149 ASP B O 1
ATOM 3031 N N . ARG B 1 150 ? 4.727 -17.203 -24.562 1 91.5 150 ARG B N 1
ATOM 3032 C CA . ARG B 1 150 ? 5.395 -15.977 -24.141 1 91.5 150 ARG B CA 1
ATOM 3033 C C . ARG B 1 150 ? 4.383 -14.852 -23.922 1 91.5 150 ARG B C 1
ATOM 3035 O O . ARG B 1 150 ? 4.5 -14.094 -22.953 1 91.5 150 ARG B O 1
ATOM 3042 N N . ASP B 1 151 ? 3.434 -14.758 -24.766 1 89.88 151 ASP B N 1
ATOM 3043 C CA . ASP B 1 151 ? 2.412 -13.727 -24.656 1 89.88 151 ASP B CA 1
ATOM 3044 C C . ASP B 1 151 ? 1.651 -13.852 -23.328 1 89.88 151 ASP B C 1
ATOM 3046 O O . ASP B 1 151 ? 1.417 -12.859 -22.641 1 89.88 151 ASP B O 1
ATOM 3050 N N . ALA B 1 152 ? 1.289 -15 -23 1 88.5 152 ALA B N 1
ATOM 3051 C CA . ALA B 1 152 ? 0.572 -15.25 -21.75 1 88.5 152 ALA B CA 1
ATOM 3052 C C . ALA B 1 152 ? 1.445 -14.93 -20.531 1 88.5 152 ALA B C 1
ATOM 3054 O O . ALA B 1 152 ? 0.964 -14.375 -19.547 1 88.5 152 ALA B O 1
ATOM 3055 N N . LEU B 1 153 ? 2.738 -15.234 -20.656 1 92.19 153 LEU B N 1
ATOM 3056 C CA . LEU B 1 153 ? 3.676 -15.031 -19.562 1 92.19 153 LEU B CA 1
ATOM 3057 C C . LEU B 1 153 ? 3.896 -13.547 -19.297 1 92.19 153 LEU B C 1
ATOM 3059 O O . LEU B 1 153 ? 4.355 -13.156 -18.219 1 92.19 153 LEU B O 1
ATOM 3063 N N . GLU B 1 154 ? 3.539 -12.773 -20.25 1 89.38 154 GLU B N 1
ATOM 3064 C CA . GLU B 1 154 ? 3.807 -11.336 -20.141 1 89.38 154 GLU B CA 1
ATOM 3065 C C . GLU B 1 154 ? 2.545 -10.57 -19.75 1 89.38 154 GLU B C 1
ATOM 3067 O O . GLU B 1 154 ? 2.578 -9.352 -19.594 1 89.38 154 GLU B O 1
ATOM 3072 N N . LYS B 1 155 ? 1.493 -11.266 -19.516 1 83.38 155 LYS B N 1
ATOM 3073 C CA . LYS B 1 155 ? 0.242 -10.688 -19.047 1 83.38 155 LYS B CA 1
ATOM 3074 C C . LYS B 1 155 ? 0.114 -10.828 -17.531 1 83.38 155 LYS B C 1
ATOM 3076 O O . LYS B 1 155 ? 1.1 -11.094 -16.844 1 83.38 155 LYS B O 1
ATOM 3081 N N . ASN B 1 156 ? -1.029 -10.508 -17.031 1 82.06 156 ASN B N 1
ATOM 3082 C CA . ASN B 1 156 ? -1.312 -10.641 -15.602 1 82.06 156 ASN B CA 1
ATOM 3083 C C . ASN B 1 156 ? -1.518 -12.094 -15.203 1 82.06 156 ASN B C 1
ATOM 3085 O O . ASN B 1 156 ? -2.592 -12.656 -15.422 1 82.06 156 ASN B O 1
ATOM 3089 N N . LEU B 1 157 ? -0.521 -12.648 -14.602 1 87.75 157 LEU B N 1
ATOM 3090 C CA . LEU B 1 157 ? -0.543 -14.078 -14.289 1 87.75 157 LEU B CA 1
ATOM 3091 C C . LEU B 1 157 ? -1.634 -14.391 -13.273 1 87.75 157 LEU B C 1
ATOM 3093 O O . LEU B 1 157 ? -2.229 -15.469 -13.305 1 87.75 157 LEU B O 1
ATOM 3097 N N . ARG B 1 158 ? -1.886 -13.531 -12.367 1 83.19 158 ARG B N 1
ATOM 3098 C CA . ARG B 1 158 ? -2.93 -13.734 -11.367 1 83.19 158 ARG B CA 1
ATOM 3099 C C . ARG B 1 158 ? -4.293 -13.898 -12.031 1 83.19 158 ARG B C 1
ATOM 3101 O O . ARG B 1 158 ? -5.07 -14.781 -11.664 1 83.19 158 ARG B O 1
ATOM 3108 N N . GLU B 1 159 ? -4.504 -12.969 -12.93 1 75.62 159 GLU B N 1
ATOM 3109 C CA . GLU B 1 159 ? -5.75 -13.039 -13.68 1 75.62 159 GLU B CA 1
ATOM 3110 C C . GLU B 1 159 ? -5.836 -14.344 -14.477 1 75.62 159 GLU B C 1
ATOM 3112 O O . GLU B 1 159 ? -6.898 -14.969 -14.539 1 75.62 159 GLU B O 1
ATOM 3117 N N . LEU B 1 160 ? -4.762 -14.672 -15.07 1 81.19 160 LEU B N 1
ATOM 3118 C CA . LEU B 1 160 ? -4.719 -15.891 -15.867 1 81.19 160 LEU B CA 1
ATOM 3119 C C . LEU B 1 160 ? -5.008 -17.109 -15 1 81.19 160 LEU B C 1
ATOM 3121 O O . LEU B 1 160 ? -5.766 -18 -15.398 1 81.19 160 LEU B O 1
ATOM 3125 N N . ILE B 1 161 ? -4.461 -17.188 -13.836 1 83.31 161 ILE B N 1
ATOM 3126 C CA . ILE B 1 161 ? -4.676 -18.281 -12.891 1 83.31 161 ILE B CA 1
ATOM 3127 C C . ILE B 1 161 ? -6.152 -18.344 -12.508 1 83.31 161 ILE B C 1
ATOM 3129 O O . ILE B 1 161 ? -6.754 -19.422 -12.492 1 83.31 161 ILE B O 1
ATOM 3133 N N . GLY B 1 162 ? -6.633 -17.25 -12.172 1 75.31 162 GLY B N 1
ATOM 3134 C CA . GLY B 1 162 ? -8.047 -17.203 -11.844 1 75.31 162 GLY B CA 1
ATOM 3135 C C . GLY B 1 162 ? -8.938 -17.719 -12.953 1 75.31 162 GLY B C 1
ATOM 3136 O O . GLY B 1 162 ? -9.867 -18.484 -12.703 1 75.31 162 GLY B O 1
ATOM 3137 N N . GLN B 1 163 ? -8.617 -17.359 -14.125 1 72.38 163 GLN B N 1
ATOM 3138 C CA . GLN B 1 163 ? -9.43 -17.703 -15.281 1 72.38 163 GLN B CA 1
ATOM 3139 C C . GLN B 1 163 ? -9.266 -19.188 -15.648 1 72.38 163 GLN B C 1
ATOM 3141 O O . GLN B 1 163 ? -10.25 -19.906 -15.828 1 72.38 163 GLN B O 1
ATOM 3146 N N . ARG B 1 164 ? -8.109 -19.688 -15.719 1 77.06 164 ARG B N 1
ATOM 3147 C CA . ARG B 1 164 ? -7.844 -21 -16.281 1 77.06 164 ARG B CA 1
ATOM 3148 C C . ARG B 1 164 ? -7.992 -22.094 -15.227 1 77.06 164 ARG B C 1
ATOM 3150 O O . ARG B 1 164 ? -8.367 -23.219 -15.539 1 77.06 164 ARG B O 1
ATOM 3157 N N . LEU B 1 165 ? -7.684 -21.719 -13.992 1 79 165 LEU B N 1
ATOM 3158 C CA . LEU B 1 165 ? -7.762 -22.703 -12.93 1 79 165 LEU B CA 1
ATOM 3159 C C . LEU B 1 165 ? -9.039 -22.531 -12.109 1 79 165 LEU B C 1
ATOM 3161 O O . LEU B 1 165 ? -9.336 -23.328 -11.227 1 79 165 LEU B O 1
ATOM 3165 N N . SER B 1 166 ? -9.742 -21.453 -12.43 1 69.38 166 SER B N 1
ATOM 3166 C CA . SER B 1 166 ? -10.93 -21.109 -11.648 1 69.38 166 SER B CA 1
ATOM 3167 C C . SER B 1 166 ? -10.578 -20.953 -10.172 1 69.38 166 SER B C 1
ATOM 3169 O O . SER B 1 166 ? -11.328 -21.406 -9.297 1 69.38 166 SER B O 1
ATOM 3171 N N . LEU B 1 167 ? -9.422 -20.562 -9.891 1 71.38 167 LEU B N 1
ATOM 3172 C CA . LEU B 1 167 ? -8.938 -20.234 -8.555 1 71.38 167 LEU B CA 1
ATOM 3173 C C . LEU B 1 167 ? -8.672 -18.75 -8.422 1 71.38 167 LEU B C 1
ATOM 3175 O O . LEU B 1 167 ? -7.566 -18.281 -8.719 1 71.38 167 LEU B O 1
ATOM 3179 N N . PRO B 1 168 ? -9.664 -17.984 -8.016 1 68.38 168 PRO B N 1
ATOM 3180 C CA . PRO B 1 168 ? -9.477 -16.547 -7.879 1 68.38 168 PRO B CA 1
ATOM 3181 C C . PRO B 1 168 ? -8.547 -16.172 -6.727 1 68.38 168 PRO B C 1
ATOM 3183 O O . PRO B 1 168 ? -8.492 -16.891 -5.719 1 68.38 168 PRO B O 1
ATOM 3186 N N . THR B 1 169 ? -7.789 -15.148 -6.949 1 77.75 169 THR B N 1
ATOM 3187 C CA . THR B 1 169 ? -7.059 -14.57 -5.824 1 77.75 169 THR B CA 1
ATOM 3188 C C . THR B 1 169 ? -7.996 -13.781 -4.918 1 77.75 169 THR B C 1
ATOM 3190 O O . THR B 1 169 ? -8.594 -12.789 -5.344 1 77.75 169 THR B O 1
ATOM 3193 N N . LEU B 1 170 ? -8.078 -14.18 -3.711 1 66.25 170 LEU B N 1
ATOM 3194 C CA . LEU B 1 170 ? -9.047 -13.555 -2.816 1 66.25 170 LEU B CA 1
ATOM 3195 C C . LEU B 1 170 ? -8.344 -12.68 -1.78 1 66.25 170 LEU B C 1
ATOM 3197 O O . LEU B 1 170 ? -8.93 -11.727 -1.262 1 66.25 170 LEU B O 1
ATOM 3201 N N . ARG B 1 171 ? -7.18 -13.062 -1.458 1 72.12 171 ARG B N 1
ATOM 3202 C CA . ARG B 1 171 ? -6.383 -12.312 -0.491 1 72.12 171 ARG B CA 1
ATOM 3203 C C . ARG B 1 171 ? -4.918 -12.25 -0.913 1 72.12 171 ARG B C 1
ATOM 3205 O O . ARG B 1 171 ? -4.387 -13.219 -1.466 1 72.12 171 ARG B O 1
ATOM 3212 N N . VAL B 1 172 ? -4.387 -11.117 -0.642 1 78.94 172 VAL B N 1
ATOM 3213 C CA . VAL B 1 172 ? -2.955 -10.969 -0.895 1 78.94 172 VAL B CA 1
ATOM 3214 C C . VAL B 1 172 ? -2.277 -10.359 0.328 1 78.94 172 VAL B C 1
ATOM 3216 O O . VAL B 1 172 ? -2.736 -9.344 0.858 1 78.94 172 VAL B O 1
ATOM 3219 N N . ASP B 1 173 ? -1.346 -11.086 0.812 1 81.69 173 ASP B N 1
ATOM 3220 C CA . ASP B 1 173 ? -0.388 -10.438 1.703 1 81.69 173 ASP B CA 1
ATOM 3221 C C . ASP B 1 173 ? 0.754 -9.797 0.914 1 81.69 173 ASP B C 1
ATOM 3223 O O . ASP B 1 173 ? 1.334 -10.438 0.031 1 81.69 173 ASP B O 1
ATOM 3227 N N . GLN B 1 174 ? 0.957 -8.586 1.191 1 87.25 174 GLN B N 1
ATOM 3228 C CA . GLN B 1 174 ? 1.998 -7.863 0.468 1 87.25 174 GLN B CA 1
ATOM 3229 C C . GLN B 1 174 ? 2.852 -7.031 1.419 1 87.25 174 GLN B C 1
ATOM 3231 O O . GLN B 1 174 ? 2.324 -6.348 2.297 1 87.25 174 GLN B O 1
ATOM 3236 N N . TRP B 1 175 ? 4.176 -7.172 1.233 1 89.5 175 TRP B N 1
ATOM 3237 C CA . TRP B 1 175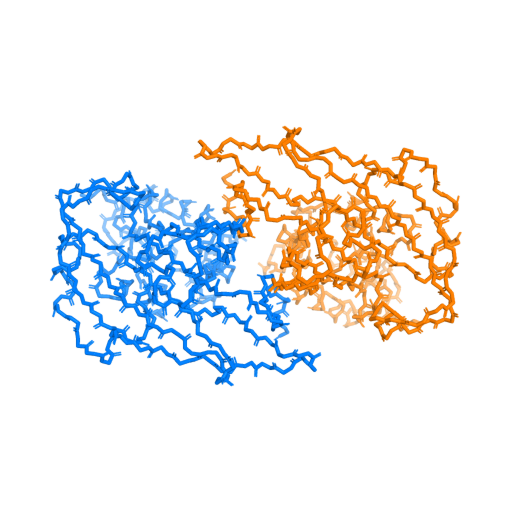 ? 5.055 -6.359 2.072 1 89.5 175 TRP B CA 1
ATOM 3238 C C . TRP B 1 175 ? 6.305 -5.941 1.307 1 89.5 175 TRP B C 1
ATOM 3240 O O . TRP B 1 175 ? 6.613 -6.504 0.254 1 89.5 175 TRP B O 1
ATOM 3250 N N . ILE B 1 176 ? 6.973 -4.91 1.856 1 93.44 176 ILE B N 1
ATOM 3251 C CA . ILE B 1 176 ? 8.18 -4.352 1.254 1 93.44 176 ILE B CA 1
ATOM 3252 C C . ILE B 1 176 ? 9.328 -4.387 2.264 1 93.44 176 ILE B C 1
ATOM 3254 O O . ILE B 1 176 ? 9.125 -4.129 3.451 1 93.44 176 ILE B O 1
ATOM 3258 N N . ARG B 1 177 ? 10.453 -4.668 1.78 1 96.5 177 ARG B N 1
ATOM 3259 C CA . ARG B 1 177 ? 11.727 -4.531 2.482 1 96.5 177 ARG B CA 1
ATOM 3260 C C . ARG B 1 177 ? 12.727 -3.721 1.655 1 96.5 177 ARG B C 1
ATOM 3262 O O . ARG B 1 177 ? 12.5 -3.482 0.466 1 96.5 177 ARG B O 1
ATOM 3269 N N . PHE B 1 178 ? 13.703 -3.256 2.303 1 96.81 178 PHE B N 1
ATOM 3270 C CA . PHE B 1 178 ? 14.781 -2.506 1.667 1 96.81 178 PHE B CA 1
ATOM 3271 C C . PHE B 1 178 ? 16.141 -2.961 2.191 1 96.81 178 PHE B C 1
ATOM 3273 O O . PHE B 1 178 ? 16.578 -2.518 3.254 1 96.81 178 PHE B O 1
ATOM 3280 N N . GLY B 1 179 ? 16.766 -3.785 1.519 1 95.31 179 GLY B N 1
ATOM 3281 C CA . GLY B 1 179 ? 18.031 -4.402 1.886 1 95.31 179 GLY B CA 1
ATOM 3282 C C . GLY B 1 179 ? 18.641 -5.207 0.759 1 95.31 179 GLY B C 1
ATOM 3283 O O . GLY B 1 179 ? 18.25 -5.074 -0.399 1 95.31 179 GLY B O 1
ATOM 3284 N N . PRO B 1 180 ? 19.688 -6 1.117 1 96.06 180 PRO B N 1
ATOM 3285 C CA . PRO B 1 180 ? 20.344 -6.785 0.07 1 96.06 180 PRO B CA 1
ATOM 3286 C C . PRO B 1 180 ? 19.406 -7.809 -0.573 1 96.06 180 PRO B C 1
ATOM 3288 O O . PRO B 1 180 ? 18.641 -8.477 0.126 1 96.06 180 PRO B O 1
ATOM 3291 N N . ALA B 1 181 ? 19.484 -7.855 -1.829 1 96.12 181 ALA B N 1
ATOM 3292 C CA . ALA B 1 181 ? 18.703 -8.828 -2.584 1 96.12 181 ALA B CA 1
ATOM 3293 C C . ALA B 1 181 ? 19.422 -10.164 -2.678 1 96.12 181 ALA B C 1
ATOM 3295 O O . ALA B 1 181 ? 20.641 -10.234 -2.49 1 96.12 181 ALA B O 1
ATOM 3296 N N . PRO B 1 182 ? 18.656 -11.258 -2.885 1 94.19 182 PRO B N 1
ATOM 3297 C CA . PRO B 1 182 ? 19.328 -12.516 -3.195 1 94.19 182 PRO B CA 1
ATOM 3298 C C . PRO B 1 182 ? 20.312 -12.391 -4.359 1 94.19 182 PRO B C 1
ATOM 3300 O O . PRO B 1 182 ? 20.125 -11.539 -5.234 1 94.19 182 PRO B O 1
ATOM 3303 N N . ALA B 1 183 ? 21.297 -13.273 -4.391 1 94.62 183 ALA B N 1
ATOM 3304 C CA . ALA B 1 183 ? 22.422 -13.188 -5.328 1 94.62 183 ALA B CA 1
ATOM 3305 C C . ALA B 1 183 ? 21.922 -13.125 -6.77 1 94.62 183 ALA B C 1
ATOM 3307 O O . ALA B 1 183 ? 22.391 -12.305 -7.562 1 94.62 183 ALA B O 1
ATOM 3308 N N . VAL B 1 184 ? 21.016 -13.93 -7.125 1 92.56 184 VAL B N 1
ATOM 3309 C CA . VAL B 1 184 ? 20.5 -14 -8.492 1 92.56 184 VAL B CA 1
ATOM 3310 C C . VAL B 1 184 ? 19.859 -12.672 -8.875 1 92.56 184 VAL B C 1
ATOM 3312 O O . VAL B 1 184 ? 20.109 -12.133 -9.953 1 92.56 184 VAL B O 1
ATOM 3315 N N . ALA B 1 185 ? 19.031 -12.117 -8.039 1 95.62 185 ALA B N 1
ATOM 3316 C CA . ALA B 1 185 ? 18.359 -10.844 -8.289 1 95.62 185 ALA B CA 1
ATOM 3317 C C . ALA B 1 185 ? 19.359 -9.695 -8.391 1 95.62 185 ALA B C 1
ATOM 3319 O O . ALA B 1 185 ? 19.234 -8.836 -9.258 1 95.62 185 ALA B O 1
ATOM 3320 N N . ALA B 1 186 ? 20.344 -9.727 -7.488 1 96.94 186 ALA B N 1
ATOM 3321 C CA . ALA B 1 186 ? 21.391 -8.695 -7.52 1 96.94 186 ALA B CA 1
ATOM 3322 C C . ALA B 1 186 ? 22.125 -8.703 -8.852 1 96.94 186 ALA B C 1
ATOM 3324 O O . ALA B 1 186 ? 22.391 -7.648 -9.43 1 96.94 186 ALA B O 1
ATOM 3325 N N . GLN B 1 187 ? 22.438 -9.891 -9.25 1 95.25 187 GLN B N 1
ATOM 3326 C CA . GLN B 1 187 ? 23.141 -10.047 -10.516 1 95.25 187 GLN B CA 1
ATOM 3327 C C . GLN B 1 187 ? 22.297 -9.539 -11.68 1 95.25 187 GLN B C 1
ATOM 3329 O O . GLN B 1 187 ? 22.781 -8.797 -12.531 1 95.25 187 GLN B O 1
ATOM 3334 N N . GLU B 1 188 ? 21.031 -9.883 -11.695 1 93.94 188 GLU B N 1
ATOM 3335 C CA . GLU B 1 188 ? 20.109 -9.461 -12.75 1 93.94 188 GLU B CA 1
ATOM 3336 C C . GLU B 1 188 ? 19.969 -7.945 -12.789 1 93.94 188 GLU B C 1
ATOM 3338 O O . GLU B 1 188 ? 19.797 -7.363 -13.867 1 93.94 188 GLU B O 1
ATOM 3343 N N . LEU B 1 189 ? 20.078 -7.305 -11.68 1 95.56 189 LEU B N 1
ATOM 3344 C CA . LEU B 1 189 ? 19.859 -5.867 -11.562 1 95.56 189 LEU B CA 1
ATOM 3345 C C . LEU B 1 189 ? 21.172 -5.105 -11.648 1 95.56 189 LEU B C 1
ATOM 3347 O O . LEU B 1 189 ? 21.188 -3.873 -11.656 1 95.56 189 LEU B O 1
ATOM 3351 N N . GLY B 1 190 ? 22.297 -5.836 -11.656 1 95 190 GLY B N 1
ATOM 3352 C CA . GLY B 1 190 ? 23.609 -5.203 -11.688 1 95 190 GLY B CA 1
ATOM 3353 C C . GLY B 1 190 ? 23.969 -4.52 -10.383 1 95 190 GLY B C 1
ATOM 3354 O O . GLY B 1 190 ? 24.609 -3.463 -10.383 1 95 190 GLY B O 1
ATOM 3355 N N . LEU B 1 191 ? 23.5 -5.047 -9.305 1 95.12 191 LEU B N 1
ATOM 3356 C CA . LEU B 1 191 ? 23.766 -4.48 -7.988 1 95.12 191 LEU B CA 1
ATOM 3357 C C . LEU B 1 191 ? 24.922 -5.195 -7.305 1 95.12 191 LEU B C 1
ATOM 3359 O O . LEU B 1 191 ? 25.094 -6.406 -7.473 1 95.12 191 LEU B O 1
ATOM 3363 N N . ASP B 1 192 ? 25.641 -4.422 -6.504 1 94.75 192 ASP B N 1
ATOM 3364 C CA . ASP B 1 192 ? 26.562 -5.062 -5.57 1 94.75 192 ASP B CA 1
ATOM 3365 C C . ASP B 1 192 ? 25.812 -5.914 -4.555 1 94.75 192 ASP B C 1
ATOM 3367 O O . ASP B 1 192 ? 24.734 -5.531 -4.09 1 94.75 192 ASP B O 1
ATOM 3371 N N . PRO B 1 193 ? 26.391 -7.051 -4.184 1 92.75 193 PRO B N 1
ATOM 3372 C CA . PRO B 1 193 ? 25.703 -7.988 -3.291 1 92.75 193 PRO B CA 1
ATOM 3373 C C . PRO B 1 193 ? 25.25 -7.336 -1.989 1 92.75 193 PRO B C 1
ATOM 3375 O O . PRO B 1 193 ? 24.219 -7.727 -1.429 1 92.75 193 PRO B O 1
ATOM 3378 N N . GLU B 1 194 ? 25.922 -6.355 -1.542 1 92.88 194 GLU B N 1
ATOM 3379 C CA . GLU B 1 194 ? 25.562 -5.789 -0.247 1 92.88 194 GLU B CA 1
ATOM 3380 C C . GLU B 1 194 ? 24.766 -4.496 -0.415 1 92.88 194 GLU B C 1
ATOM 3382 O O . GLU B 1 194 ? 24.281 -3.93 0.565 1 92.88 194 GLU B O 1
ATOM 3387 N N . ALA B 1 195 ? 24.641 -4.117 -1.61 1 94.88 195 ALA B N 1
ATOM 3388 C CA . ALA B 1 195 ? 23.891 -2.879 -1.848 1 94.88 195 ALA B CA 1
ATOM 3389 C C . ALA B 1 195 ? 22.406 -3.066 -1.567 1 94.88 195 ALA B C 1
ATOM 3391 O O . ALA B 1 195 ? 21.828 -4.098 -1.922 1 94.88 195 ALA B O 1
ATOM 3392 N N . PRO B 1 196 ? 21.797 -2.113 -0.921 1 96.31 196 PRO B N 1
ATOM 3393 C CA . PRO B 1 196 ? 20.359 -2.252 -0.661 1 96.31 196 PRO B CA 1
ATOM 3394 C C . PRO B 1 196 ? 19.516 -2.209 -1.938 1 96.31 196 PRO B C 1
ATOM 3396 O O . PRO B 1 196 ? 19.844 -1.462 -2.865 1 96.31 196 PRO B O 1
ATOM 3399 N N . ALA B 1 197 ? 18.547 -3.062 -1.979 1 98 197 ALA B N 1
ATOM 3400 C CA . ALA B 1 197 ? 17.578 -3.15 -3.074 1 98 197 ALA B CA 1
ATOM 3401 C C . ALA B 1 197 ? 16.141 -3.08 -2.555 1 98 197 ALA B C 1
ATOM 3403 O O . ALA B 1 197 ? 15.891 -3.381 -1.387 1 98 197 ALA B O 1
ATOM 3404 N N . PHE B 1 198 ? 15.336 -2.594 -3.449 1 97 198 PHE B N 1
ATOM 3405 C CA . PHE B 1 198 ? 13.906 -2.736 -3.223 1 97 198 PHE B CA 1
ATOM 3406 C C . PHE B 1 198 ? 13.484 -4.199 -3.322 1 97 198 PHE B C 1
ATOM 3408 O O . PHE B 1 198 ? 13.812 -4.875 -4.297 1 97 198 PHE B O 1
ATOM 3415 N N . ILE B 1 199 ? 12.797 -4.684 -2.287 1 96.88 199 ILE B N 1
ATOM 3416 C CA . ILE B 1 199 ? 12.273 -6.047 -2.275 1 96.88 199 ILE B CA 1
ATOM 3417 C C . ILE B 1 199 ? 10.789 -6.023 -1.916 1 96.88 199 ILE B C 1
ATOM 3419 O O . ILE B 1 199 ? 10.414 -5.566 -0.834 1 96.88 199 ILE B O 1
ATOM 3423 N N . MET B 1 200 ? 9.953 -6.5 -2.771 1 94.88 200 MET B N 1
ATOM 3424 C CA . MET B 1 200 ? 8.531 -6.68 -2.514 1 94.88 200 MET B CA 1
ATOM 3425 C C . MET B 1 200 ? 8.133 -8.148 -2.643 1 94.88 200 MET B C 1
ATOM 3427 O O . MET B 1 200 ? 8.57 -8.836 -3.568 1 94.88 200 MET B O 1
ATOM 3431 N N . GLU B 1 201 ? 7.363 -8.555 -1.751 1 93.75 201 GLU B N 1
ATOM 3432 C CA . GLU B 1 201 ? 6.871 -9.93 -1.786 1 93.75 201 GLU B CA 1
ATOM 3433 C C . GLU B 1 201 ? 5.352 -9.969 -1.655 1 93.75 201 GLU B C 1
ATOM 3435 O O . GLU B 1 201 ? 4.762 -9.148 -0.948 1 93.75 201 GLU B O 1
ATOM 3440 N N . LEU B 1 202 ? 4.812 -10.898 -2.35 1 90.38 202 LEU B N 1
ATOM 3441 C CA . LEU B 1 202 ? 3.369 -11.117 -2.342 1 90.38 202 LEU B CA 1
ATOM 3442 C C . LEU B 1 202 ? 3.043 -12.594 -2.137 1 90.38 202 LEU B C 1
ATOM 3444 O O . LEU B 1 202 ? 3.711 -13.461 -2.697 1 90.38 202 LEU B O 1
ATOM 3448 N N . ARG B 1 203 ? 2.084 -12.828 -1.304 1 90.5 203 ARG B N 1
ATOM 3449 C CA . ARG B 1 203 ? 1.45 -14.133 -1.142 1 90.5 203 ARG B CA 1
ATOM 3450 C C . ARG B 1 203 ? -0.026 -14.07 -1.524 1 90.5 203 ARG B C 1
ATOM 3452 O O . ARG B 1 203 ? -0.801 -13.328 -0.92 1 90.5 203 ARG B O 1
ATOM 3459 N N . GLY B 1 204 ? -0.325 -14.805 -2.551 1 86.88 204 GLY B N 1
ATOM 3460 C CA . GLY B 1 204 ? -1.712 -14.859 -2.982 1 86.88 204 GLY B CA 1
ATOM 3461 C C . GLY B 1 204 ? -2.463 -16.062 -2.434 1 86.88 204 GLY B C 1
ATOM 3462 O O . GLY B 1 204 ? -1.908 -17.156 -2.344 1 86.88 204 GLY B O 1
ATOM 3463 N N . TYR B 1 205 ? -3.693 -15.766 -2.096 1 81.88 205 TYR B N 1
ATOM 3464 C CA . TYR B 1 205 ? -4.559 -16.797 -1.544 1 81.88 205 TYR B CA 1
ATOM 3465 C C . TYR B 1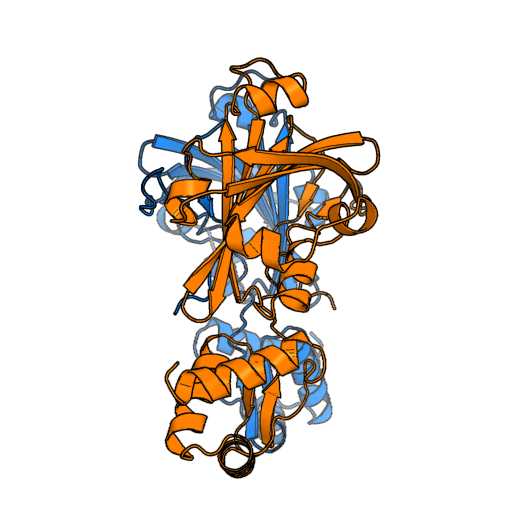 205 ? -5.867 -16.891 -2.318 1 81.88 205 TYR B C 1
ATOM 3467 O O . TYR B 1 205 ? -6.363 -15.875 -2.83 1 81.88 205 TYR B O 1
ATOM 3475 N N . THR B 1 206 ? -6.254 -18.094 -2.363 1 77.44 206 THR B N 1
ATOM 3476 C CA . THR B 1 206 ? -7.59 -18.312 -2.908 1 77.44 206 THR B CA 1
ATOM 3477 C C . THR B 1 206 ? -8.539 -18.812 -1.825 1 77.44 206 THR B C 1
ATOM 3479 O O . THR B 1 206 ? -8.398 -18.453 -0.653 1 77.44 206 THR B O 1
ATOM 3482 N N . LEU B 1 207 ? -9.492 -19.531 -2.172 1 63.19 207 LEU B N 1
ATOM 3483 C CA . LEU B 1 207 ? -10.539 -20 -1.272 1 63.19 207 LEU B CA 1
ATOM 3484 C C . LEU B 1 207 ? -9.938 -20.703 -0.059 1 63.19 207 LEU B C 1
ATOM 3486 O O . LEU B 1 207 ? -8.984 -21.484 -0.191 1 63.19 207 LEU B O 1
ATOM 3490 N N . ARG B 1 208 ? -10.5 -20.359 1.107 1 63.81 208 ARG B N 1
ATOM 3491 C CA . ARG B 1 208 ? -10.125 -20.969 2.377 1 63.81 208 ARG B CA 1
ATOM 3492 C C . ARG B 1 208 ? -8.656 -20.734 2.693 1 63.81 208 ARG B C 1
ATOM 3494 O O . ARG B 1 208 ? -7.977 -21.609 3.221 1 63.81 208 ARG B O 1
ATOM 3501 N N . ASP B 1 209 ? -8.18 -19.734 2.17 1 75.69 209 ASP B N 1
ATOM 3502 C CA . ASP B 1 209 ? -6.816 -19.281 2.422 1 75.69 209 ASP B CA 1
ATOM 3503 C C . ASP B 1 209 ? -5.793 -20.297 1.907 1 75.69 209 ASP B C 1
ATOM 3505 O O . ASP B 1 209 ? -4.715 -20.438 2.484 1 75.69 209 ASP B O 1
ATOM 3509 N N . GLN B 1 210 ? -6.301 -20.938 0.911 1 81.94 210 GLN B N 1
ATOM 3510 C CA . GLN B 1 210 ? -5.348 -21.828 0.248 1 81.94 210 GLN B CA 1
ATOM 3511 C C . GLN B 1 210 ? -4.293 -21.031 -0.511 1 81.94 210 GLN B C 1
ATOM 3513 O O . GLN B 1 210 ? -4.625 -20.125 -1.278 1 81.94 210 GLN B O 1
ATOM 3518 N N . PRO B 1 211 ? -3.027 -21.422 -0.271 1 92.81 211 PRO B N 1
ATOM 3519 C CA . PRO B 1 211 ? -1.968 -20.719 -1.002 1 92.81 211 PRO B CA 1
ATOM 3520 C C . PRO B 1 211 ? -2.055 -20.938 -2.512 1 92.81 211 PRO B C 1
ATOM 3522 O O . PRO B 1 211 ? -2.287 -22.062 -2.969 1 92.81 211 PRO B O 1
ATOM 3525 N N . LEU B 1 212 ? -1.893 -19.844 -3.254 1 90.38 212 LEU B N 1
ATOM 3526 C CA . LEU B 1 212 ? -2.053 -19.922 -4.703 1 90.38 212 LEU B CA 1
ATOM 3527 C C . LEU B 1 212 ? -0.742 -19.609 -5.41 1 90.38 212 LEU B C 1
ATOM 3529 O O . LEU B 1 212 ? -0.313 -20.344 -6.301 1 90.38 212 LEU B O 1
ATOM 3533 N N . TYR B 1 213 ? -0.089 -18.531 -5.086 1 93.5 213 TYR B N 1
ATOM 3534 C CA . TYR B 1 213 ? 1.175 -18.141 -5.703 1 93.5 213 TYR B CA 1
ATOM 3535 C C . TYR B 1 213 ? 2.014 -17.312 -4.742 1 93.5 213 TYR B C 1
ATOM 3537 O O . TYR B 1 213 ? 1.489 -16.75 -3.775 1 93.5 213 TYR B O 1
ATOM 3545 N N . TYR B 1 214 ? 3.275 -17.281 -4.961 1 95.06 214 TYR B N 1
ATOM 3546 C CA . TYR B 1 214 ? 4.262 -16.453 -4.297 1 95.06 214 TYR B CA 1
ATOM 3547 C C . TYR B 1 214 ? 5.043 -15.617 -5.309 1 95.06 214 TYR B C 1
ATOM 3549 O O . TYR B 1 214 ? 5.52 -16.141 -6.316 1 95.06 214 TYR B O 1
ATOM 3557 N N . GLN B 1 215 ? 5.094 -14.328 -5.09 1 94.75 215 GLN B N 1
ATOM 3558 C CA . GLN B 1 215 ? 5.836 -13.477 -6.012 1 94.75 215 GLN B CA 1
ATOM 3559 C C . GLN B 1 215 ? 6.824 -12.586 -5.262 1 94.75 215 GLN B C 1
ATOM 3561 O O . GLN B 1 215 ? 6.508 -12.062 -4.191 1 94.75 215 GLN B O 1
ATOM 3566 N N . SER B 1 216 ? 8.008 -12.492 -5.84 1 95.62 216 SER B N 1
ATOM 3567 C CA . SER B 1 216 ? 9 -11.523 -5.391 1 95.62 216 SER B CA 1
ATOM 3568 C C . SER B 1 216 ? 9.375 -10.555 -6.512 1 95.62 216 SER B C 1
ATOM 3570 O O . SER B 1 216 ? 9.516 -10.961 -7.668 1 95.62 216 SER B O 1
ATOM 3572 N N . VAL B 1 217 ? 9.492 -9.305 -6.156 1 95.75 217 VAL B N 1
ATOM 3573 C CA . VAL B 1 217 ? 9.906 -8.258 -7.078 1 95.75 217 VAL B CA 1
ATOM 3574 C C . VAL B 1 217 ? 11.078 -7.48 -6.484 1 95.75 217 VAL B C 1
ATOM 3576 O O . VAL B 1 217 ? 11.055 -7.113 -5.309 1 95.75 217 VAL B O 1
ATOM 3579 N N . TYR B 1 218 ? 12.086 -7.277 -7.316 1 97.06 218 TYR B N 1
ATOM 3580 C CA . TYR B 1 218 ? 13.297 -6.594 -6.891 1 97.06 218 TYR B CA 1
ATOM 3581 C C . TYR B 1 218 ? 13.609 -5.414 -7.801 1 97.06 218 TYR B C 1
ATOM 3583 O O . TYR B 1 218 ? 13.344 -5.461 -9.008 1 97.06 218 TYR B O 1
ATOM 3591 N N . ALA B 1 219 ? 14.25 -4.43 -7.238 1 97.5 219 ALA B N 1
ATOM 3592 C CA . ALA B 1 219 ? 14.719 -3.293 -8.023 1 97.5 219 ALA B CA 1
ATOM 3593 C C . ALA B 1 219 ? 15.914 -2.621 -7.355 1 97.5 219 ALA B C 1
ATOM 3595 O O . ALA B 1 219 ? 16.062 -2.686 -6.133 1 97.5 219 ALA B O 1
ATOM 3596 N N . ALA B 1 220 ? 16.734 -2.066 -8.219 1 97.5 220 ALA B N 1
ATOM 3597 C CA . ALA B 1 220 ? 17.672 -1.072 -7.699 1 97.5 220 ALA B CA 1
ATOM 3598 C C . ALA B 1 220 ? 16.938 0.16 -7.184 1 97.5 220 ALA B C 1
ATOM 3600 O O . ALA B 1 220 ? 15.734 0.319 -7.422 1 97.5 220 ALA B O 1
ATOM 3601 N N . PRO B 1 221 ? 17.672 0.935 -6.398 1 96.56 221 PRO B N 1
ATOM 3602 C CA . PRO B 1 221 ? 17.047 2.182 -5.969 1 96.56 221 PRO B CA 1
ATOM 3603 C C . PRO B 1 221 ? 16.469 2.986 -7.133 1 96.56 221 PRO B C 1
ATOM 3605 O O . PRO B 1 221 ? 17.062 3.014 -8.219 1 96.56 221 PRO B O 1
ATOM 3608 N N . PHE B 1 222 ? 15.328 3.631 -6.949 1 96.25 222 PHE B N 1
ATOM 3609 C CA . PHE B 1 222 ? 14.656 4.406 -7.988 1 96.25 222 PHE B CA 1
ATOM 3610 C C . PHE B 1 222 ? 14.094 5.699 -7.418 1 96.25 222 PHE B C 1
ATOM 3612 O O . PHE B 1 222 ? 13.656 5.742 -6.266 1 96.25 222 PHE B O 1
ATOM 3619 N N . ALA B 1 223 ? 14.023 6.672 -8.305 1 95.5 223 ALA B N 1
ATOM 3620 C CA . ALA B 1 223 ? 13.531 7.988 -7.91 1 95.5 223 ALA B CA 1
ATOM 3621 C C . ALA B 1 223 ? 12.039 8.125 -8.211 1 95.5 223 ALA B C 1
ATOM 3623 O O . ALA B 1 223 ? 11.391 9.062 -7.73 1 95.5 223 ALA B O 1
ATOM 3624 N N . GLU B 1 224 ? 11.484 7.25 -9.031 1 96 224 GLU B N 1
ATOM 3625 C CA . GLU B 1 224 ? 10.078 7.281 -9.406 1 96 224 GLU B CA 1
ATOM 3626 C C . GLU B 1 224 ? 9.18 6.934 -8.219 1 96 224 GLU B C 1
ATOM 3628 O O . GLU B 1 224 ? 9.641 6.332 -7.246 1 96 224 GLU B O 1
ATOM 3633 N N . ARG B 1 225 ? 7.961 7.367 -8.336 1 94.44 225 ARG B N 1
ATOM 3634 C CA . ARG B 1 225 ? 7.004 7.172 -7.246 1 94.44 225 ARG B CA 1
ATOM 3635 C C . ARG B 1 225 ? 6.242 5.863 -7.422 1 94.44 225 ARG B C 1
ATOM 3637 O O . ARG B 1 225 ? 5.484 5.699 -8.375 1 94.44 225 ARG B O 1
ATOM 3644 N N . LEU B 1 226 ? 6.562 4.91 -6.543 1 93.31 226 LEU B N 1
ATOM 3645 C CA . LEU B 1 226 ? 5.715 3.729 -6.457 1 93.31 226 LEU B CA 1
ATOM 3646 C C . LEU B 1 226 ? 4.441 4.027 -5.672 1 93.31 226 LEU B C 1
ATOM 3648 O O . LEU B 1 226 ? 4.492 4.258 -4.465 1 93.31 226 LEU B O 1
ATOM 3652 N N . MET B 1 227 ? 3.326 3.936 -6.312 1 85.25 227 MET B N 1
ATOM 3653 C CA . MET B 1 227 ? 2.055 4.293 -5.688 1 85.25 227 MET B CA 1
ATOM 3654 C C . MET B 1 227 ? 1.503 3.127 -4.871 1 85.25 227 MET B C 1
ATOM 3656 O O . MET B 1 227 ? 1.398 2.006 -5.375 1 85.25 227 MET B O 1
ATOM 3660 N N . ILE B 1 228 ? 1.265 3.182 -3.637 1 73.5 228 ILE B N 1
ATOM 3661 C CA . ILE B 1 228 ? 0.777 2.137 -2.742 1 73.5 228 ILE B CA 1
ATOM 3662 C C . ILE B 1 228 ? -0.728 2.295 -2.537 1 73.5 228 ILE B C 1
ATOM 3664 O O . ILE B 1 228 ? -1.468 1.31 -2.537 1 73.5 228 ILE B O 1
ATOM 3668 N N . VAL B 1 229 ? -1.308 3.197 -1.979 1 57.28 229 VAL B N 1
ATOM 3669 C CA . VAL B 1 229 ? -2.732 3.297 -1.684 1 57.28 229 VAL B CA 1
ATOM 3670 C C . VAL B 1 229 ? -3.443 4.051 -2.805 1 57.28 229 VAL B C 1
ATOM 3672 O O . VAL B 1 229 ? -2.91 5.023 -3.344 1 57.28 229 VAL B O 1
ATOM 3675 N N . ARG B 1 230 ? -4.105 3.197 -3.754 1 47.66 230 ARG B N 1
ATOM 3676 C CA . ARG B 1 230 ? -4.883 3.969 -4.719 1 47.66 230 ARG B CA 1
ATOM 3677 C C . ARG B 1 230 ? -5.969 4.785 -4.02 1 47.66 230 ARG B C 1
ATOM 3679 O O . ARG B 1 230 ? -6.469 4.383 -2.967 1 47.66 230 ARG B O 1
ATOM 3686 N N . GLU B 1 231 ? -5.914 6.078 -4.512 1 39.66 231 GLU B N 1
ATOM 3687 C CA . GLU B 1 231 ? -6.953 7.102 -4.488 1 39.66 231 GLU B CA 1
ATOM 3688 C C . GLU B 1 231 ? -8.312 6.512 -4.832 1 39.66 231 GLU B C 1
ATOM 3690 O O . GLU B 1 231 ? -8.406 5.531 -5.574 1 39.66 231 GLU B O 1
ATOM 3695 N N . LYS B 1 232 ? -9.18 6.609 -4.094 1 36.09 232 LYS B N 1
ATOM 3696 C CA . LYS B 1 232 ? -10.516 6.328 -4.625 1 36.09 232 LYS B CA 1
ATOM 3697 C C . LYS B 1 232 ? -10.633 6.797 -6.074 1 36.09 232 LYS B C 1
ATOM 3699 O O . LYS B 1 232 ? -10.32 7.945 -6.391 1 36.09 232 LYS B O 1
ATOM 3704 N N . SER B 1 233 ? -10.156 6.023 -7.145 1 27.58 233 SER B N 1
ATOM 3705 C CA . SER B 1 233 ? -10.531 6.523 -8.461 1 27.58 233 SER B CA 1
ATOM 3706 C C . SER B 1 233 ? -11.93 7.137 -8.438 1 27.58 233 SER B C 1
ATOM 3708 O O . SER B 1 233 ? -12.875 6.527 -7.926 1 27.58 233 SER B O 1
ATOM 3710 N N . THR B 1 234 ? -12.062 8.414 -8.539 1 24.31 234 THR B N 1
ATOM 3711 C CA . THR B 1 234 ? -13.312 9.016 -9 1 24.31 234 THR B CA 1
ATOM 3712 C C . THR B 1 234 ? -13.914 8.203 -10.141 1 24.31 234 THR B C 1
ATOM 3714 O O . THR B 1 234 ? -13.203 7.809 -11.07 1 24.31 234 THR B O 1
#

Secondary structure (DSSP, 8-state):
--HHHHHHHHHHHHHHTTSS-TTPBPPPHHHHHHHHT--HHHHHHHHHHHHHTTSEEEETTTEEEE-S-------GGG-EEE-TTSPEEPEEEEEEEEEEE---SHHHHHH--S-EEEEEEEEEETTTEEEEEEEEEEHHHHHHTT---HHHHTS-HHHHHHHHH-----EEEEEEEEEEPPHHHHHHHT--TTSEEEEEEEEEE-GGG-EEEEEEEEE--EEEEEEEE-----/--HHHHHHHHHHHHHHTTSS-TTPBPPPHHHHHHHHT--HHHHHHHHHHHHHTTSEEEETTTEEEE-S-------GGG-EEE-TTSPEEPEEEEEEEEEEE---SHHHHHH--S-EEEEEEEEEETTTEEEEEEEEEEHHHHHHTT---HHHHTS-HHHHHHHHH-----EEEEEEEEEEPPHHHHHHHT--TTSEEEEEEEEEE-GGG-EEEEEEEEE--EEEEEEEE-----

Radius of gyration: 24.16 Å; Cα contacts (8 Å, |Δi|>4): 958; chains: 2; bounding box: 63×62×49 Å